Protein AF-0000000070739162 (afdb_homodimer)

Radius of gyration: 24.01 Å; Cα contacts (8 Å, |Δi|>4): 950; chains: 2; bounding box: 97×64×50 Å

Structure (mmCIF, N/CA/C/O backbone):
data_AF-0000000070739162-model_v1
#
loop_
_entity.id
_entity.type
_entity.pdbx_description
1 polymer 'GPN-loop GTPase'
#
loop_
_atom_site.group_PDB
_atom_site.id
_atom_site.type_symbol
_atom_site.label_atom_id
_atom_site.label_alt_id
_atom_site.label_comp_id
_atom_site.label_asym_id
_atom_site.label_entity_id
_atom_site.label_seq_id
_atom_site.pdbx_PDB_ins_code
_atom_site.Cartn_x
_atom_site.Cartn_y
_atom_site.Cartn_z
_atom_site.occupancy
_atom_site.B_iso_or_equiv
_atom_site.auth_seq_id
_atom_site.auth_comp_id
_atom_site.auth_asym_id
_atom_site.auth_atom_id
_atom_site.pdbx_PDB_model_num
ATOM 1 N N . LYS A 1 1 ? -3.52 29.281 12.664 1 90.25 1 LYS A N 1
ATOM 2 C CA . LYS A 1 1 ? -3.822 27.859 12.844 1 90.25 1 LYS A CA 1
ATOM 3 C C . LYS A 1 1 ? -2.619 27 12.484 1 90.25 1 LYS A C 1
ATOM 5 O O . LYS A 1 1 ? -1.903 27.281 11.523 1 90.25 1 LYS A O 1
ATOM 10 N N . PRO A 1 2 ? -2.387 26.016 13.312 1 95.62 2 PRO A N 1
ATOM 11 C CA . PRO A 1 2 ? -1.244 25.141 13 1 95.62 2 PRO A CA 1
ATOM 12 C C . PRO A 1 2 ? -1.43 24.359 11.703 1 95.62 2 PRO A C 1
ATOM 14 O O . PRO A 1 2 ? -2.561 24.047 11.328 1 95.62 2 PRO A O 1
ATOM 17 N N . VAL A 1 3 ? -0.323 24.125 11.07 1 97.25 3 VAL A N 1
ATOM 18 C CA . VAL A 1 3 ? -0.347 23.234 9.914 1 97.25 3 VAL A CA 1
ATOM 19 C C . VAL A 1 3 ? -0.288 21.781 10.383 1 97.25 3 VAL A C 1
ATOM 21 O O . VAL A 1 3 ? 0.592 21.406 11.156 1 97.25 3 VAL A O 1
ATOM 24 N N . THR A 1 4 ? -1.273 21.031 9.984 1 97.69 4 THR A N 1
ATOM 25 C CA . THR A 1 4 ? -1.248 19.609 10.305 1 97.69 4 THR A CA 1
ATOM 26 C C . THR A 1 4 ? -0.489 18.828 9.234 1 97.69 4 THR A C 1
ATOM 28 O O . THR A 1 4 ? -0.729 19.016 8.039 1 97.69 4 THR A O 1
ATOM 31 N N . VAL A 1 5 ? 0.429 18.031 9.688 1 98.12 5 VAL A N 1
ATOM 32 C CA . VAL A 1 5 ? 1.301 17.266 8.812 1 98.12 5 VAL A CA 1
ATOM 33 C C . VAL A 1 5 ? 1.076 15.773 9.055 1 98.12 5 VAL A C 1
ATOM 35 O O . VAL A 1 5 ? 1.493 15.227 10.078 1 98.12 5 VAL A O 1
ATOM 38 N N . LEU A 1 6 ? 0.417 15.117 8.109 1 97.56 6 LEU A N 1
ATOM 39 C CA . LEU A 1 6 ? 0.215 13.68 8.195 1 97.56 6 LEU A CA 1
ATOM 40 C C . LEU A 1 6 ? 1.357 12.93 7.52 1 97.56 6 LEU A C 1
ATOM 42 O O . LEU A 1 6 ? 1.502 12.977 6.297 1 97.56 6 LEU A O 1
ATOM 46 N N . VAL A 1 7 ? 2.129 12.219 8.352 1 97.44 7 VAL A N 1
ATOM 47 C CA . VAL A 1 7 ? 3.322 11.555 7.844 1 97.44 7 VAL A CA 1
ATOM 48 C C . VAL A 1 7 ? 3.002 10.094 7.52 1 97.44 7 VAL A C 1
ATOM 50 O O . VAL A 1 7 ? 2.656 9.312 8.414 1 97.44 7 VAL A O 1
ATOM 53 N N . ILE A 1 8 ? 3.125 9.789 6.207 1 95.5 8 ILE A N 1
ATOM 54 C CA . ILE A 1 8 ? 2.875 8.445 5.699 1 95.5 8 ILE A CA 1
ATOM 55 C C . ILE A 1 8 ? 4.156 7.871 5.102 1 95.5 8 ILE A C 1
ATOM 57 O O . ILE A 1 8 ? 4.93 8.594 4.465 1 95.5 8 ILE A O 1
ATOM 61 N N . GLY A 1 9 ? 4.395 6.633 5.332 1 89.69 9 GLY A N 1
ATOM 62 C CA . GLY A 1 9 ? 5.566 5.98 4.766 1 89.69 9 GLY A CA 1
ATOM 63 C C . GLY A 1 9 ? 5.547 4.473 4.93 1 89.69 9 GLY A C 1
ATOM 64 O O . GLY A 1 9 ? 5.043 3.957 5.93 1 89.69 9 GLY A O 1
ATOM 65 N N . MET A 1 10 ? 6.125 3.873 3.92 1 83.56 10 MET A N 1
ATOM 66 C CA . MET A 1 10 ? 6.199 2.414 3.941 1 83.56 10 MET A CA 1
ATOM 67 C C . MET A 1 10 ? 7.133 1.933 5.047 1 83.56 10 MET A C 1
ATOM 69 O O . MET A 1 10 ? 7.938 2.707 5.566 1 83.56 10 MET A O 1
ATOM 73 N N . ALA A 1 11 ? 6.977 0.57 5.379 1 76.81 11 ALA A N 1
ATOM 74 C CA . ALA A 1 11 ? 7.883 -0.024 6.359 1 76.81 11 ALA A CA 1
ATOM 75 C C . ALA A 1 11 ? 9.336 0.103 5.91 1 76.81 11 ALA A C 1
ATOM 77 O O . ALA A 1 11 ? 9.664 -0.178 4.754 1 76.81 11 ALA A O 1
ATOM 78 N N . GLY A 1 12 ? 10.156 0.663 6.758 1 80.25 12 GLY A N 1
ATOM 79 C CA . GLY A 1 12 ? 11.578 0.754 6.457 1 80.25 12 GLY A CA 1
ATOM 80 C C . GLY A 1 12 ? 11.977 2.086 5.852 1 80.25 12 GLY A C 1
ATOM 81 O O . GLY A 1 12 ? 13.164 2.369 5.684 1 80.25 12 GLY A O 1
ATOM 82 N N . SER A 1 13 ? 11.031 2.932 5.566 1 89.06 13 SER A N 1
ATOM 83 C CA . SER A 1 13 ? 11.32 4.203 4.918 1 89.06 13 SER A CA 1
ATOM 84 C C . SER A 1 13 ? 12 5.172 5.883 1 89.06 13 SER A C 1
ATOM 86 O O . SER A 1 13 ? 12.586 6.172 5.461 1 89.06 13 SER A O 1
ATOM 88 N N . GLY A 1 14 ? 11.875 4.938 7.176 1 89.44 14 GLY A N 1
ATOM 89 C CA . GLY A 1 14 ? 12.445 5.809 8.188 1 89.44 14 GLY A CA 1
ATOM 90 C C . GLY A 1 14 ? 11.438 6.785 8.773 1 89.44 14 GLY A C 1
ATOM 91 O O . GLY A 1 14 ? 11.812 7.84 9.289 1 89.44 14 GLY A O 1
ATOM 92 N N . LYS A 1 15 ? 10.188 6.457 8.625 1 91.62 15 LYS A N 1
ATOM 93 C CA . LYS A 1 15 ? 9.109 7.32 9.109 1 91.62 15 LYS A CA 1
ATOM 94 C C . LYS A 1 15 ? 9.258 7.598 10.602 1 91.62 15 LYS A C 1
ATOM 96 O O . LYS A 1 15 ? 9.156 8.75 11.039 1 91.62 15 LYS A O 1
ATOM 101 N N . THR A 1 16 ? 9.539 6.551 11.445 1 88.25 16 THR A N 1
ATOM 102 C CA . THR A 1 16 ? 9.656 6.703 12.891 1 88.25 16 THR A CA 1
ATOM 103 C C . THR A 1 16 ? 10.859 7.582 13.242 1 88.25 16 THR A C 1
ATOM 105 O O . THR A 1 16 ? 10.758 8.461 14.109 1 88.25 16 THR A O 1
ATOM 108 N N . THR A 1 17 ? 11.938 7.363 12.602 1 92.06 17 THR A N 1
ATOM 109 C CA . THR A 1 17 ? 13.141 8.164 12.82 1 92.06 17 THR A CA 1
ATOM 110 C C . THR A 1 17 ? 12.906 9.609 12.406 1 92.06 17 THR A C 1
ATOM 112 O O . THR A 1 17 ? 13.398 10.539 13.047 1 92.06 17 THR A O 1
ATOM 115 N N . LEU A 1 18 ? 12.195 9.773 11.312 1 95.94 18 LEU A N 1
ATOM 116 C CA . LEU A 1 18 ? 11.883 11.117 10.852 1 95.94 18 LEU A CA 1
ATOM 117 C C . LEU A 1 18 ? 11.008 11.852 11.859 1 95.94 18 LEU A C 1
ATOM 119 O O . LEU A 1 18 ? 11.219 13.039 12.125 1 95.94 18 LEU A O 1
ATOM 123 N N . MET A 1 19 ? 10.047 11.148 12.453 1 94.88 19 MET A N 1
ATOM 124 C CA . MET A 1 19 ? 9.188 11.742 13.477 1 94.88 19 MET A CA 1
ATOM 125 C C . MET A 1 19 ? 10.016 12.219 14.664 1 94.88 19 MET A C 1
ATOM 127 O O . MET A 1 19 ? 9.773 13.305 15.195 1 94.88 19 MET A O 1
ATOM 131 N N . GLN A 1 20 ? 10.969 11.422 15.055 1 94.12 20 GLN A N 1
ATOM 132 C CA . GLN A 1 20 ? 11.875 11.789 16.141 1 94.12 20 GLN A CA 1
ATOM 133 C C . GLN A 1 20 ? 12.672 13.039 15.789 1 94.12 20 GLN A C 1
ATOM 135 O O . GLN A 1 20 ? 12.805 13.945 16.609 1 94.12 20 GLN A O 1
ATOM 140 N N . ARG A 1 21 ? 13.164 13.031 14.586 1 95.94 21 ARG A N 1
ATOM 141 C CA . ARG A 1 21 ? 13.969 14.148 14.109 1 95.94 21 ARG A CA 1
ATOM 142 C C . ARG A 1 21 ? 13.148 15.438 14.062 1 95.94 21 ARG A C 1
ATOM 144 O O . ARG A 1 21 ? 13.633 16.5 14.422 1 95.94 21 ARG A O 1
ATOM 151 N N . LEU A 1 22 ? 11.914 15.336 13.617 1 96.25 22 LEU A N 1
ATOM 152 C CA . LEU A 1 22 ? 11.039 16.5 13.523 1 96.25 22 LEU A CA 1
ATOM 153 C C . LEU A 1 22 ? 10.711 17.062 14.906 1 96.25 22 LEU A C 1
ATOM 155 O O . LEU A 1 22 ? 10.656 18.266 15.094 1 96.25 22 LEU A O 1
ATOM 159 N N . ALA A 1 23 ? 10.492 16.156 15.852 1 92.94 23 ALA A N 1
ATOM 160 C CA . ALA A 1 23 ? 10.234 16.578 17.234 1 92.94 23 ALA A CA 1
ATOM 161 C C . ALA A 1 23 ? 11.445 17.281 17.828 1 92.94 23 ALA A C 1
ATOM 163 O O . ALA A 1 23 ? 11.32 18.359 18.422 1 92.94 23 ALA A O 1
ATOM 164 N N . ALA A 1 24 ? 12.586 16.703 17.609 1 92.94 24 ALA A N 1
ATOM 165 C CA . ALA A 1 24 ? 13.82 17.266 18.156 1 92.94 24 ALA A CA 1
ATOM 166 C C . ALA A 1 24 ? 14.156 18.594 17.484 1 92.94 24 ALA A C 1
ATOM 168 O O . ALA A 1 24 ? 14.555 19.547 18.172 1 92.94 24 ALA A O 1
ATOM 169 N N . TYR A 1 25 ? 14.062 18.609 16.203 1 94 25 TYR A N 1
ATOM 170 C CA . TYR A 1 25 ? 14.352 19.828 15.453 1 94 25 TYR A CA 1
ATOM 171 C C . TYR A 1 25 ? 13.43 20.953 15.883 1 94 25 TYR A C 1
ATOM 173 O O . TYR A 1 25 ? 13.844 22.125 15.93 1 94 25 TYR A O 1
ATOM 181 N N . GLY A 1 26 ? 12.188 20.656 16.109 1 92.31 26 GLY A N 1
ATOM 182 C CA . GLY A 1 26 ? 11.25 21.672 16.562 1 92.31 26 GLY A CA 1
ATOM 183 C C . GLY A 1 26 ? 11.695 22.359 17.844 1 92.31 26 GLY A C 1
ATOM 184 O O . GLY A 1 26 ? 11.633 23.594 17.938 1 92.31 26 GLY A O 1
ATOM 185 N N . VAL A 1 27 ? 12.188 21.609 18.75 1 89.81 27 VAL A N 1
ATOM 186 C CA . VAL A 1 27 ? 12.664 22.156 20.016 1 89.81 27 VAL A CA 1
ATOM 187 C C . VAL A 1 27 ? 13.852 23.078 19.766 1 89.81 27 VAL A C 1
ATOM 189 O O . VAL A 1 27 ? 13.898 24.203 20.281 1 89.81 27 VAL A O 1
ATOM 192 N N . ASP A 1 28 ? 14.734 22.672 18.969 1 92.75 28 ASP A N 1
ATOM 193 C CA . ASP A 1 28 ? 15.969 23.406 18.703 1 92.75 28 ASP A CA 1
ATOM 194 C C . ASP A 1 28 ? 15.68 24.688 17.922 1 92.75 28 ASP A C 1
ATOM 196 O O . ASP A 1 28 ? 16.328 25.719 18.141 1 92.75 28 ASP A O 1
ATOM 200 N N . ALA A 1 29 ? 14.773 24.594 17 1 93.69 29 ALA A N 1
ATOM 201 C CA . ALA A 1 29 ? 14.492 25.703 16.094 1 93.69 29 ALA A CA 1
ATOM 202 C C . ALA A 1 29 ? 13.422 26.625 16.656 1 93.69 29 ALA A C 1
ATOM 204 O O . ALA A 1 29 ? 13.094 27.641 16.047 1 93.69 29 ALA A O 1
ATOM 205 N N . GLY A 1 30 ? 12.781 26.25 17.828 1 92.88 30 GLY A N 1
ATOM 206 C CA . GLY A 1 30 ? 11.758 27.062 18.453 1 92.88 30 GLY A CA 1
ATOM 207 C C . GLY A 1 30 ? 10.391 26.891 17.828 1 92.88 30 GLY A C 1
ATOM 208 O O . GLY A 1 30 ? 9.547 27.797 17.891 1 92.88 30 GLY A O 1
ATOM 209 N N . LEU A 1 31 ? 10.258 25.844 17.141 1 93.75 31 LEU A N 1
ATOM 210 C CA . LEU A 1 31 ? 8.953 25.516 16.578 1 93.75 31 LEU A CA 1
ATOM 211 C C . LEU A 1 31 ? 8.062 24.844 17.625 1 93.75 31 LEU A C 1
ATOM 213 O O . LEU A 1 31 ? 8.547 24.031 18.422 1 93.75 31 LEU A O 1
ATOM 217 N N . ARG A 1 32 ? 6.906 25.266 17.734 1 93.38 32 ARG A N 1
ATOM 218 C CA . ARG A 1 32 ? 5.934 24.672 18.656 1 93.38 32 ARG A CA 1
ATOM 219 C C . ARG A 1 32 ? 5.172 23.531 17.969 1 93.38 32 ARG A C 1
ATOM 221 O O . ARG A 1 32 ? 4.043 23.734 17.516 1 93.38 32 ARG A O 1
ATOM 228 N N . ASN A 1 33 ? 5.805 22.344 18 1 95 33 ASN A N 1
ATOM 229 C CA . ASN A 1 33 ? 5.254 21.156 17.359 1 95 33 ASN A CA 1
ATOM 230 C C . ASN A 1 33 ? 4.367 20.359 18.312 1 95 33 ASN A C 1
ATOM 232 O O . ASN A 1 33 ? 4.695 20.203 19.5 1 95 33 ASN A O 1
ATOM 236 N N . TYR A 1 34 ? 3.238 20.078 17.875 1 95.56 34 TYR A N 1
ATOM 237 C CA . TYR A 1 34 ? 2.338 19.156 18.562 1 95.56 34 TYR A CA 1
ATOM 238 C C . TYR A 1 34 ? 2.359 17.781 17.891 1 95.56 34 TYR A C 1
ATOM 240 O O . TYR A 1 34 ? 1.943 17.641 16.734 1 95.56 34 TYR A O 1
ATOM 248 N N . VAL A 1 35 ? 2.82 16.75 18.594 1 95.69 35 VAL A N 1
ATOM 249 C CA . VAL A 1 35 ? 3.057 15.445 17.984 1 95.69 35 VAL A CA 1
ATOM 250 C C . VAL A 1 35 ? 1.935 14.484 18.375 1 95.69 35 VAL A C 1
ATOM 252 O O . VAL A 1 35 ? 1.618 14.328 19.547 1 95.69 35 VAL A O 1
ATOM 255 N N . ILE A 1 36 ? 1.34 13.852 17.359 1 95.81 36 ILE A N 1
ATOM 256 C CA . ILE A 1 36 ? 0.255 12.898 17.531 1 95.81 36 ILE A CA 1
ATOM 257 C C . ILE A 1 36 ? 0.672 11.531 16.984 1 95.81 36 ILE A C 1
ATOM 259 O O . ILE A 1 36 ? 1.091 11.422 15.836 1 95.81 36 ILE A O 1
ATOM 263 N N . ASN A 1 37 ? 0.577 10.492 17.766 1 95.75 37 ASN A N 1
ATOM 264 C CA . ASN A 1 37 ? 0.843 9.133 17.312 1 95.75 37 ASN A CA 1
ATOM 265 C C . ASN A 1 37 ? -0.449 8.375 17.031 1 95.75 37 ASN A C 1
ATOM 267 O O . ASN A 1 37 ? -1.241 8.125 17.938 1 95.75 37 ASN A O 1
ATOM 271 N N . LEU A 1 38 ? -0.622 7.992 15.781 1 94.69 38 LEU A N 1
ATOM 272 C CA . LEU A 1 38 ? -1.804 7.23 15.391 1 94.69 38 LEU A CA 1
ATOM 273 C C . LEU A 1 38 ? -1.448 5.77 15.125 1 94.69 38 LEU A C 1
ATOM 275 O O . LEU A 1 38 ? -2.283 5 14.641 1 94.69 38 LEU A O 1
ATOM 279 N N . ASP A 1 39 ? -0.273 5.387 15.359 1 90.75 39 ASP A N 1
ATOM 280 C CA . ASP A 1 39 ? 0.147 3.998 15.188 1 90.75 39 ASP A CA 1
ATOM 281 C C . ASP A 1 39 ? -0.006 3.219 16.5 1 90.75 39 ASP A C 1
ATOM 283 O O . ASP A 1 39 ? 0.822 3.344 17.406 1 90.75 39 ASP A O 1
ATOM 287 N N . PRO A 1 40 ? -0.955 2.371 16.562 1 89.25 40 PRO A N 1
ATOM 288 C CA . PRO A 1 40 ? -1.185 1.648 17.812 1 89.25 40 PRO A CA 1
ATOM 289 C C . PRO A 1 40 ? -0.182 0.518 18.031 1 89.25 40 PRO A C 1
ATOM 291 O O . PRO A 1 40 ? -0.069 -0.002 19.141 1 89.25 40 PRO A O 1
ATOM 294 N N . ALA A 1 41 ? 0.526 0.116 17 1 83.31 41 ALA A N 1
ATOM 295 C CA . ALA A 1 41 ? 1.357 -1.083 17.062 1 83.31 41 ALA A CA 1
ATOM 296 C C . ALA A 1 41 ? 2.812 -0.726 17.359 1 83.31 41 ALA A C 1
ATOM 298 O O . ALA A 1 41 ? 3.641 -1.61 17.594 1 83.31 41 ALA A O 1
ATOM 299 N N . VAL A 1 42 ? 3.098 0.559 17.375 1 79 42 VAL A N 1
ATOM 300 C CA . VAL A 1 42 ? 4.484 0.966 17.562 1 79 42 VAL A CA 1
ATOM 301 C C . VAL A 1 42 ? 4.895 0.728 19.016 1 79 42 VAL A C 1
ATOM 303 O O . VAL A 1 42 ? 4.137 1.044 19.938 1 79 42 VAL A O 1
ATOM 306 N N . ARG A 1 43 ? 5.992 0.055 19.188 1 72.38 43 ARG A N 1
ATOM 307 C CA . ARG A 1 43 ? 6.43 -0.26 20.531 1 72.38 43 ARG A CA 1
ATOM 308 C C . ARG A 1 43 ? 7.105 0.942 21.188 1 72.38 43 ARG A C 1
ATOM 310 O O . ARG A 1 43 ? 6.711 1.365 22.281 1 72.38 43 ARG A O 1
ATOM 317 N N . LYS A 1 44 ? 8.133 1.405 20.5 1 75.38 44 LYS A N 1
ATOM 318 C CA . LYS A 1 44 ? 8.836 2.588 20.984 1 75.38 44 LYS A CA 1
ATOM 319 C C . LYS A 1 44 ? 8.898 3.67 19.922 1 75.38 44 LYS A C 1
ATOM 321 O O . LYS A 1 44 ? 9.391 3.426 18.812 1 75.38 44 LYS A O 1
ATOM 326 N N . THR A 1 45 ? 8.336 4.758 20.125 1 71.5 45 THR A N 1
ATOM 327 C CA . THR A 1 45 ? 8.305 5.832 19.141 1 71.5 45 THR A CA 1
ATOM 328 C C . THR A 1 45 ? 9.617 6.613 19.156 1 71.5 45 THR A C 1
ATOM 330 O O . THR A 1 45 ? 10.039 7.137 18.125 1 71.5 45 THR A O 1
ATOM 333 N N . GLY A 1 46 ? 10.359 6.586 20.094 1 79.31 46 GLY A N 1
ATOM 334 C CA . GLY A 1 46 ? 11.562 7.387 20.234 1 79.31 46 GLY A CA 1
ATOM 335 C C . GLY A 1 46 ? 11.281 8.867 20.391 1 79.31 46 GLY A C 1
ATOM 336 O O . GLY A 1 46 ? 12.195 9.695 20.312 1 79.31 46 GLY A O 1
ATOM 337 N N . TYR A 1 47 ? 10.047 9.32 20.328 1 85.19 47 TYR A N 1
ATOM 338 C CA . TYR A 1 47 ? 9.594 10.68 20.594 1 85.19 47 TYR A CA 1
ATOM 339 C C . TYR A 1 47 ? 8.445 10.688 21.594 1 85.19 47 TYR A C 1
ATOM 341 O O . TYR A 1 47 ? 7.812 9.664 21.828 1 85.19 47 TYR A O 1
ATOM 349 N N . THR A 1 48 ? 8.312 11.852 22.234 1 87.62 48 THR A N 1
ATOM 350 C CA . THR A 1 48 ? 7.168 12.023 23.125 1 87.62 48 THR A CA 1
ATOM 351 C C . THR A 1 48 ? 5.969 12.586 22.375 1 87.62 48 THR A C 1
ATOM 353 O O . THR A 1 48 ? 6.062 13.648 21.75 1 87.62 48 THR A O 1
ATOM 356 N N . ALA A 1 49 ? 4.914 11.844 22.406 1 92.88 49 ALA A N 1
ATOM 357 C CA . ALA A 1 49 ? 3.705 12.289 21.734 1 92.88 49 ALA A CA 1
ATOM 358 C C . ALA A 1 49 ? 2.795 13.07 22.672 1 92.88 49 ALA A C 1
ATOM 360 O O . ALA A 1 49 ? 2.66 12.719 23.844 1 92.88 49 ALA A O 1
ATOM 361 N N . ASN A 1 50 ? 2.287 14.148 22.234 1 93.88 50 ASN A N 1
ATOM 362 C CA . ASN A 1 50 ? 1.276 14.883 22.984 1 93.88 50 ASN A CA 1
ATOM 363 C C . ASN A 1 50 ? -0.043 14.117 23.047 1 93.88 50 ASN A C 1
ATOM 365 O O . ASN A 1 50 ? -0.739 14.164 24.062 1 93.88 50 ASN A O 1
ATOM 369 N N . VAL A 1 51 ? -0.385 13.5 21.969 1 93.81 51 VAL A N 1
ATOM 370 C CA . VAL A 1 51 ? -1.506 12.57 21.875 1 93.81 51 VAL A CA 1
ATOM 371 C C . VAL A 1 51 ? -1.021 11.227 21.344 1 93.81 51 VAL A C 1
ATOM 373 O O . VAL A 1 51 ? -0.326 11.164 20.328 1 93.81 51 VAL A O 1
ATOM 376 N N . ASP A 1 52 ? -1.413 10.203 22.031 1 94.38 52 ASP A N 1
ATOM 377 C CA . ASP A 1 52 ? -0.99 8.852 21.688 1 94.38 52 ASP A CA 1
ATOM 378 C C . ASP A 1 52 ? -2.176 7.887 21.672 1 94.38 52 ASP A C 1
ATOM 380 O O . ASP A 1 52 ? -2.811 7.672 22.719 1 94.38 52 ASP A O 1
ATOM 384 N N . ILE A 1 53 ? -2.402 7.355 20.516 1 93.31 53 ILE A N 1
ATOM 385 C CA . ILE A 1 53 ? -3.51 6.414 20.375 1 93.31 53 ILE A CA 1
ATOM 386 C C . ILE A 1 53 ? -3.359 5.289 21.391 1 93.31 53 ILE A C 1
ATOM 388 O O . ILE A 1 53 ? -4.352 4.727 21.859 1 93.31 53 ILE A O 1
ATOM 392 N N . ARG A 1 54 ? -2.188 4.926 21.828 1 92.12 54 ARG A N 1
ATOM 393 C CA . ARG A 1 54 ? -1.904 3.82 22.734 1 92.12 54 ARG A CA 1
ATOM 394 C C . ARG A 1 54 ? -2.42 4.121 24.141 1 92.12 54 ARG A C 1
ATOM 396 O O . ARG A 1 54 ? -2.576 3.213 24.953 1 92.12 54 ARG A O 1
ATOM 403 N N . ASP A 1 55 ? -2.629 5.395 24.391 1 90.19 55 ASP A N 1
ATOM 404 C CA . ASP A 1 55 ? -3.178 5.801 25.672 1 90.19 55 ASP A CA 1
ATOM 405 C C . ASP A 1 55 ? -4.672 5.496 25.75 1 90.19 55 ASP A C 1
ATOM 407 O O . ASP A 1 55 ? -5.242 5.445 26.844 1 90.19 55 ASP A O 1
ATOM 411 N N . THR A 1 56 ? -5.305 5.41 24.625 1 87.19 56 THR A N 1
ATOM 412 C CA . THR A 1 56 ? -6.754 5.242 24.562 1 87.19 56 THR A CA 1
ATOM 413 C C . THR A 1 56 ? -7.117 3.807 24.203 1 87.19 56 THR A C 1
ATOM 415 O O . THR A 1 56 ? -8.125 3.275 24.672 1 87.19 56 THR A O 1
ATOM 418 N N . VAL A 1 57 ? -6.367 3.26 23.281 1 87.5 57 VAL A N 1
ATOM 419 C CA . VAL A 1 57 ? -6.672 1.929 22.781 1 87.5 57 VAL A CA 1
ATOM 420 C C . VAL A 1 57 ? -5.469 1.011 22.969 1 87.5 57 VAL A C 1
ATOM 422 O O . VAL A 1 57 ? -4.363 1.316 22.516 1 87.5 57 VAL A O 1
ATOM 425 N N . ASP A 1 58 ? -5.719 -0.05 23.625 1 87.44 58 ASP A N 1
ATOM 426 C CA . ASP A 1 58 ? -4.684 -1.065 23.781 1 87.44 58 ASP A CA 1
ATOM 427 C C . ASP A 1 58 ? -4.719 -2.064 22.625 1 87.44 58 ASP A C 1
ATOM 429 O O . ASP A 1 58 ? -5.559 -2.967 22.594 1 87.44 58 ASP A O 1
ATOM 433 N N . TYR A 1 59 ? -3.691 -1.946 21.828 1 84.38 59 TYR A N 1
ATOM 434 C CA . TYR A 1 59 ? -3.559 -2.732 20.609 1 84.38 59 TYR A CA 1
ATOM 435 C C . TYR A 1 59 ? -3.568 -4.223 20.922 1 84.38 59 TYR A C 1
ATOM 437 O O . TYR A 1 59 ? -4.254 -5 20.234 1 84.38 59 TYR A O 1
ATOM 445 N N . LYS A 1 60 ? -2.855 -4.66 21.891 1 83.06 60 LYS A N 1
ATOM 446 C CA . LYS A 1 60 ? -2.756 -6.07 22.266 1 83.06 60 LYS A CA 1
ATOM 447 C C . LYS A 1 60 ? -4.078 -6.582 22.828 1 83.06 60 LYS A C 1
ATOM 449 O O . LYS A 1 60 ? -4.477 -7.719 22.562 1 83.06 60 LYS A O 1
ATOM 454 N N . GLN A 1 61 ? -4.668 -5.75 23.594 1 87.25 61 GLN A N 1
ATOM 455 C CA . GLN A 1 61 ? -5.961 -6.117 24.156 1 87.25 61 GLN A CA 1
ATOM 456 C C . GLN A 1 61 ? -7.02 -6.254 23.078 1 87.25 61 GLN A C 1
ATOM 458 O O . GLN A 1 61 ? -7.867 -7.145 23.141 1 87.25 61 GLN A O 1
ATOM 463 N N . VAL A 1 62 ? -6.91 -5.355 22.094 1 86.69 62 VAL A N 1
ATOM 464 C CA . VAL A 1 62 ? -7.844 -5.406 20.984 1 86.69 62 VAL A CA 1
ATOM 465 C C . VAL A 1 62 ? -7.676 -6.727 20.219 1 86.69 62 VAL A C 1
ATOM 467 O O . VAL A 1 62 ? -8.664 -7.363 19.844 1 86.69 62 VAL A O 1
ATOM 470 N N . MET A 1 63 ? -6.441 -7.094 20.031 1 84.69 63 MET A N 1
ATOM 471 C CA . MET A 1 63 ? -6.164 -8.352 19.344 1 84.69 63 MET A CA 1
ATOM 472 C C . MET A 1 63 ? -6.77 -9.531 20.109 1 84.69 63 MET A C 1
ATOM 474 O O . MET A 1 63 ? -7.375 -10.414 19.5 1 84.69 63 MET A O 1
ATOM 478 N N . LYS A 1 64 ? -6.637 -9.531 21.391 1 83.81 64 LYS A N 1
ATOM 479 C CA . LYS A 1 64 ? -7.098 -10.633 22.25 1 83.81 64 LYS A CA 1
ATOM 480 C C . LYS A 1 64 ? -8.617 -10.648 22.344 1 83.81 64 LYS A C 1
ATOM 482 O O . LYS A 1 64 ? -9.242 -11.703 22.172 1 83.81 64 LYS A O 1
ATOM 487 N N . GLU A 1 65 ? -9.148 -9.555 22.594 1 85.81 65 GLU A N 1
ATOM 488 C CA . GLU A 1 65 ? -10.578 -9.43 22.844 1 85.81 65 GLU A CA 1
ATOM 489 C C . GLU A 1 65 ? -11.391 -9.766 21.609 1 85.81 65 GLU A C 1
ATOM 491 O O . GLU A 1 65 ? -12.453 -10.391 21.703 1 85.81 65 GLU A O 1
ATOM 496 N N . TYR A 1 66 ? -10.883 -9.383 20.484 1 80.44 66 TYR A N 1
ATOM 497 C CA . TYR A 1 66 ? -11.664 -9.562 19.266 1 80.44 66 TYR A CA 1
ATOM 498 C C . TYR A 1 66 ? -11.117 -10.711 18.422 1 80.44 66 TYR A C 1
ATOM 500 O O . TYR A 1 66 ? -11.633 -11 17.344 1 80.44 66 TYR A O 1
ATOM 508 N N . GLY A 1 67 ? -10.078 -11.305 18.875 1 78.81 67 GLY A N 1
ATOM 509 C CA . GLY A 1 67 ? -9.5 -12.43 18.156 1 78.81 67 GLY A CA 1
ATOM 510 C C . GLY A 1 67 ? -8.992 -12.047 16.781 1 78.81 67 GLY A C 1
ATOM 511 O O . GLY A 1 67 ? -9.211 -12.773 15.805 1 78.81 67 GLY A O 1
ATOM 512 N N . LEU A 1 68 ? -8.328 -10.883 16.688 1 77.75 68 LEU A N 1
ATOM 513 C CA . LEU A 1 68 ? -7.914 -10.328 15.406 1 77.75 68 LEU A CA 1
ATOM 514 C C . LEU A 1 68 ? -6.422 -10.539 15.18 1 77.75 68 LEU A C 1
ATOM 516 O O . LEU A 1 68 ? -5.652 -10.672 16.125 1 77.75 68 LEU A O 1
ATOM 520 N N . GLY A 1 69 ? -6.047 -10.609 13.898 1 76.69 69 GLY A N 1
ATOM 521 C CA . GLY A 1 69 ? -4.645 -10.477 13.531 1 76.69 69 GLY A CA 1
ATOM 522 C C . GLY A 1 69 ? -4.141 -9.047 13.617 1 76.69 69 GLY A C 1
ATOM 523 O O . GLY A 1 69 ? -4.898 -8.133 13.953 1 76.69 69 GLY A O 1
ATOM 524 N N . PRO A 1 70 ? -2.908 -8.844 13.359 1 78.5 70 PRO A N 1
ATOM 525 C CA . PRO A 1 70 ? -2.312 -7.508 13.461 1 78.5 70 PRO A CA 1
ATOM 526 C C . PRO A 1 70 ? -3.045 -6.469 12.609 1 78.5 70 PRO A C 1
ATOM 528 O O . PRO A 1 70 ? -3.338 -5.371 13.094 1 78.5 70 PRO A O 1
ATOM 531 N N . ASN A 1 71 ? -3.387 -6.805 11.367 1 77.62 71 ASN A N 1
ATOM 532 C CA . ASN A 1 71 ? -4.062 -5.852 10.492 1 77.62 71 ASN A CA 1
ATOM 533 C C . ASN A 1 71 ? -5.445 -5.484 11.023 1 77.62 71 ASN A C 1
ATOM 535 O O . ASN A 1 71 ? -5.805 -4.305 11.07 1 77.62 71 ASN A O 1
ATOM 539 N N . GLY A 1 72 ? -6.098 -6.523 11.383 1 78.81 72 GLY A N 1
ATOM 540 C CA . GLY A 1 72 ? -7.41 -6.273 11.961 1 78.81 72 GLY A CA 1
ATOM 541 C C . GLY A 1 72 ? -7.355 -5.438 13.227 1 78.81 72 GLY A C 1
ATOM 542 O O . GLY A 1 72 ? -8.211 -4.578 13.445 1 78.81 72 GLY A O 1
ATOM 543 N N . ALA A 1 73 ? -6.344 -5.684 13.977 1 84.19 73 ALA A N 1
ATOM 544 C CA . ALA A 1 73 ? -6.195 -4.965 15.242 1 84.19 73 ALA A CA 1
ATOM 545 C C . ALA A 1 73 ? -5.859 -3.496 15.008 1 84.19 73 ALA A C 1
ATOM 547 O O . ALA A 1 73 ? -6.352 -2.617 15.719 1 84.19 73 ALA A O 1
ATOM 548 N N . ILE A 1 74 ? -5.012 -3.209 14.039 1 85.81 74 ILE A N 1
ATOM 549 C CA . ILE A 1 74 ? -4.648 -1.833 13.727 1 85.81 74 ILE A CA 1
ATOM 550 C C . ILE A 1 74 ? -5.875 -1.075 13.227 1 85.81 74 ILE A C 1
ATOM 552 O O . ILE A 1 74 ? -6.156 0.034 13.68 1 85.81 74 ILE A O 1
ATOM 556 N N . MET A 1 75 ? -6.609 -1.693 12.367 1 85.19 75 MET A N 1
ATOM 557 C CA . MET A 1 75 ? -7.793 -1.057 11.797 1 85.19 75 MET A CA 1
ATOM 558 C C . MET A 1 75 ? -8.852 -0.808 12.867 1 85.19 75 MET A C 1
ATOM 560 O O . MET A 1 75 ? -9.461 0.259 12.906 1 85.19 75 MET A O 1
ATOM 564 N N . THR A 1 76 ? -9.008 -1.824 13.727 1 86.81 76 THR A N 1
ATOM 565 C CA . THR A 1 76 ? -9.984 -1.691 14.805 1 86.81 76 THR A CA 1
ATOM 566 C C . THR A 1 76 ? -9.562 -0.604 15.789 1 86.81 76 THR A C 1
ATOM 568 O O . THR A 1 76 ? -10.391 0.183 16.25 1 86.81 76 THR A O 1
ATOM 571 N N . SER A 1 77 ? -8.305 -0.593 16.094 1 90.94 77 SER A N 1
ATOM 572 C CA . SER A 1 77 ? -7.781 0.441 16.984 1 90.94 77 SER A CA 1
ATOM 573 C C . SER A 1 77 ? -8.016 1.833 16.406 1 90.94 77 SER A C 1
ATOM 575 O O . SER A 1 77 ? -8.43 2.746 17.125 1 90.94 77 SER A O 1
ATOM 577 N N . LEU A 1 78 ? -7.781 2 15.141 1 90.69 78 LEU A N 1
ATOM 578 C CA . LEU A 1 78 ? -7.988 3.279 14.469 1 90.69 78 LEU A CA 1
ATOM 579 C C . LEU A 1 78 ? -9.469 3.654 14.461 1 90.69 78 LEU A C 1
ATOM 581 O O . LEU A 1 78 ? -9.82 4.824 14.633 1 90.69 78 LEU A O 1
ATOM 585 N N . ASN A 1 79 ? -10.242 2.662 14.242 1 87.75 79 ASN A N 1
ATOM 586 C CA . ASN A 1 79 ? -11.68 2.893 14.242 1 87.75 79 ASN A CA 1
ATOM 587 C C . ASN A 1 79 ? -12.164 3.398 15.602 1 87.75 79 ASN A C 1
ATOM 589 O O . ASN A 1 79 ? -12.953 4.344 15.672 1 87.75 79 ASN A O 1
ATOM 593 N N . LEU A 1 80 ? -11.734 2.705 16.609 1 89.5 80 LEU A N 1
ATOM 594 C CA . LEU A 1 80 ? -12.094 3.111 17.953 1 89.5 80 LEU A CA 1
ATOM 595 C C . LEU A 1 80 ? -11.594 4.52 18.266 1 89.5 80 LEU A C 1
ATOM 597 O O . LEU A 1 80 ? -12.32 5.332 18.828 1 89.5 80 LEU A O 1
ATOM 601 N N . PHE A 1 81 ? -10.43 4.805 17.891 1 92.12 81 PHE A N 1
ATOM 602 C CA . PHE A 1 81 ? -9.828 6.113 18.125 1 92.12 81 PHE A CA 1
ATOM 603 C C . PHE A 1 81 ? -10.547 7.191 17.328 1 92.12 81 PHE A C 1
ATOM 605 O O . PHE A 1 81 ? -10.703 8.32 17.797 1 92.12 81 PHE A O 1
ATOM 612 N N . ALA A 1 82 ? -10.953 6.887 16.094 1 91.12 82 ALA A N 1
ATOM 613 C CA . ALA A 1 82 ? -11.625 7.824 15.195 1 91.12 82 ALA A CA 1
ATOM 614 C C . ALA A 1 82 ? -12.93 8.32 15.797 1 91.12 82 ALA A C 1
ATOM 616 O O . ALA A 1 82 ? -13.352 9.453 15.547 1 91.12 82 ALA A O 1
ATOM 617 N N . THR A 1 83 ? -13.555 7.52 16.641 1 89.38 83 THR A N 1
ATOM 618 C CA . THR A 1 83 ? -14.828 7.887 17.25 1 89.38 83 THR A CA 1
ATOM 619 C C . THR A 1 83 ? -14.641 9.062 18.219 1 89.38 83 THR A C 1
ATOM 621 O O . THR A 1 83 ? -15.594 9.789 18.5 1 89.38 83 THR A O 1
ATOM 624 N N . ARG A 1 84 ? -13.461 9.25 18.641 1 90.19 84 ARG A N 1
ATOM 625 C CA . ARG A 1 84 ? -13.203 10.32 19.594 1 90.19 84 ARG A CA 1
ATOM 626 C C . ARG A 1 84 ? -12.234 11.344 19.016 1 90.19 84 ARG A C 1
ATOM 628 O O . ARG A 1 84 ? -11.688 12.164 19.75 1 90.19 84 ARG A O 1
ATOM 635 N N . PHE A 1 85 ? -12.062 11.312 17.797 1 92.69 85 PHE A N 1
ATOM 636 C CA . PHE A 1 85 ? -11.008 12.141 17.219 1 92.69 85 PHE A CA 1
ATOM 637 C C . PHE A 1 85 ? -11.398 13.609 17.25 1 92.69 85 PHE A C 1
ATOM 639 O O . PHE A 1 85 ? -10.539 14.484 17.188 1 92.69 85 PHE A O 1
ATOM 646 N N . ASP A 1 86 ? -12.664 13.844 17.344 1 91.38 86 ASP A N 1
ATOM 647 C CA . ASP A 1 86 ? -13.133 15.219 17.469 1 91.38 86 ASP A CA 1
ATOM 648 C C . ASP A 1 86 ? -12.523 15.891 18.703 1 91.38 86 ASP A C 1
ATOM 650 O O . ASP A 1 86 ? -12.273 17.094 18.703 1 91.38 86 ASP A O 1
ATOM 654 N N . GLN A 1 87 ? -12.281 15.125 19.688 1 93.19 87 GLN A N 1
ATOM 655 C CA . GLN A 1 87 ? -11.656 15.648 20.906 1 93.19 87 GLN A CA 1
ATOM 656 C C . GLN A 1 87 ? -10.234 16.125 20.625 1 93.19 87 GLN A C 1
ATOM 658 O O . GLN A 1 87 ? -9.781 17.125 21.188 1 93.19 87 GLN A O 1
ATOM 663 N N . VAL A 1 88 ? -9.578 15.344 19.844 1 93.31 88 VAL A N 1
ATOM 664 C CA . VAL A 1 88 ? -8.219 15.711 19.469 1 93.31 88 VAL A CA 1
ATOM 665 C C . VAL A 1 88 ? -8.227 17 18.672 1 93.31 88 VAL A C 1
ATOM 667 O O . VAL A 1 88 ? -7.398 17.891 18.906 1 93.31 88 VAL A O 1
ATOM 670 N N . VAL A 1 89 ? -9.148 17.125 17.75 1 95 89 VAL A N 1
ATOM 671 C CA . VAL A 1 89 ? -9.281 18.312 16.922 1 95 89 VAL A CA 1
ATOM 672 C C . VAL A 1 89 ? -9.586 19.516 17.812 1 95 89 VAL A C 1
ATOM 674 O O . VAL A 1 89 ? -9.023 20.594 17.625 1 95 89 VAL A O 1
ATOM 677 N N . ASP A 1 90 ? -10.438 19.281 18.766 1 94.25 90 ASP A N 1
ATOM 678 C CA . ASP A 1 90 ? -10.789 20.344 19.703 1 94.25 90 ASP A CA 1
ATOM 679 C C . ASP A 1 90 ? -9.578 20.781 20.516 1 94.25 90 ASP A C 1
ATOM 681 O O . ASP A 1 90 ? -9.383 21.969 20.75 1 94.25 90 ASP A O 1
ATOM 685 N N . LEU A 1 91 ? -8.859 19.859 20.953 1 93.5 91 LEU A N 1
ATOM 686 C CA . LEU A 1 91 ? -7.652 20.141 21.719 1 93.5 91 LEU A CA 1
ATOM 687 C C . LEU A 1 91 ? -6.672 20.969 20.906 1 93.5 91 LEU A C 1
ATOM 689 O O . LEU A 1 91 ? -6.094 21.938 21.406 1 93.5 91 LEU A O 1
ATOM 693 N N . LEU A 1 92 ? -6.453 20.609 19.672 1 94.31 92 LEU A N 1
ATOM 694 C CA . LEU A 1 92 ? -5.578 21.344 18.766 1 94.31 92 LEU A CA 1
ATOM 695 C C . LEU A 1 92 ? -6.113 22.75 18.531 1 94.31 92 LEU A C 1
ATOM 697 O O . LEU A 1 92 ? -5.344 23.719 18.453 1 94.31 92 LEU A O 1
ATOM 701 N N . GLY A 1 93 ? -7.391 22.828 18.391 1 93.75 93 GLY A N 1
ATOM 702 C CA . GLY A 1 93 ? -8.031 24.109 18.188 1 93.75 93 GLY A CA 1
ATOM 703 C C . GLY A 1 93 ? -7.836 25.078 19.344 1 93.75 93 GLY A C 1
ATOM 704 O O . GLY A 1 93 ? -7.547 26.25 19.141 1 93.75 93 GLY A O 1
ATOM 705 N N . LYS A 1 94 ? -7.957 24.594 20.484 1 93.44 94 LYS A N 1
ATOM 706 C CA . LYS A 1 94 ? -7.801 25.406 21.688 1 93.44 94 LYS A CA 1
ATOM 707 C C . LYS A 1 94 ? -6.371 25.922 21.828 1 93.44 94 LYS A C 1
ATOM 709 O O . LYS A 1 94 ? -6.145 27.016 22.359 1 93.44 94 LYS A O 1
ATOM 714 N N . ARG A 1 95 ? -5.492 25.156 21.266 1 93.5 95 ARG A N 1
ATOM 715 C CA . ARG A 1 95 ? -4.082 25.516 21.406 1 93.5 95 ARG A CA 1
ATOM 716 C C . ARG A 1 95 ? -3.547 26.094 20.094 1 93.5 95 ARG A C 1
ATOM 718 O O . ARG A 1 95 ? -2.332 26.172 19.906 1 93.5 95 ARG A O 1
ATOM 725 N N . SER A 1 96 ? -4.379 26.406 19.25 1 91.75 96 SER A N 1
ATOM 726 C CA . SER A 1 96 ? -4.012 26.781 17.875 1 91.75 96 SER A CA 1
ATOM 727 C C . SER A 1 96 ? -3.055 27.969 17.875 1 91.75 96 SER A C 1
ATOM 729 O O . SER A 1 96 ? -2.152 28.031 17.031 1 91.75 96 SER A O 1
ATOM 731 N N . ASN A 1 97 ? -3.256 28.906 18.781 1 91.88 97 ASN A N 1
ATOM 732 C CA . ASN A 1 97 ? -2.426 30.109 18.828 1 91.88 97 ASN A CA 1
ATOM 733 C C . ASN A 1 97 ? -1.024 29.797 19.344 1 91.88 97 ASN A C 1
ATOM 735 O O . ASN A 1 97 ? -0.096 30.578 19.141 1 91.88 97 ASN A O 1
ATOM 739 N N . ASP A 1 98 ? -0.863 28.641 19.938 1 93.5 98 ASP A N 1
ATOM 740 C CA . ASP A 1 98 ? 0.41 28.281 20.547 1 93.5 98 ASP A CA 1
ATOM 741 C C . ASP A 1 98 ? 1.113 27.172 19.766 1 93.5 98 ASP A C 1
ATOM 743 O O . ASP A 1 98 ? 2.098 26.609 20.234 1 93.5 98 ASP A O 1
ATOM 747 N N . LEU A 1 99 ? 0.572 26.891 18.625 1 95.69 99 LEU A N 1
ATOM 748 C CA . LEU A 1 99 ? 1.136 25.781 17.844 1 95.69 99 LEU A CA 1
ATOM 749 C C . LEU A 1 99 ? 1.478 26.234 16.438 1 95.69 99 LEU A C 1
ATOM 751 O O . LEU A 1 99 ? 0.747 27.031 15.836 1 95.69 99 LEU A O 1
ATOM 755 N N . ASP A 1 100 ? 2.594 25.781 16.016 1 96.81 100 ASP A N 1
ATOM 756 C CA . ASP A 1 100 ? 2.957 26.031 14.617 1 96.81 100 ASP A CA 1
ATOM 757 C C . ASP A 1 100 ? 2.586 24.828 13.742 1 96.81 100 ASP A C 1
ATOM 759 O O . ASP A 1 100 ? 2.021 25 12.656 1 96.81 100 ASP A O 1
ATOM 763 N N . TYR A 1 101 ? 2.9 23.641 14.227 1 97.62 101 TYR A N 1
ATOM 764 C CA . TYR A 1 101 ? 2.656 22.438 13.461 1 97.62 101 TYR A CA 1
ATOM 765 C C . TYR A 1 101 ? 2.059 21.344 14.344 1 97.62 101 TYR A C 1
ATOM 767 O O . TYR A 1 101 ? 2.398 21.234 15.523 1 97.62 101 TYR A O 1
ATOM 775 N N . ALA A 1 102 ? 1.167 20.609 13.812 1 97.31 102 ALA A N 1
ATOM 776 C CA . ALA A 1 102 ? 0.727 19.328 14.375 1 97.31 102 ALA A CA 1
ATOM 777 C C . ALA A 1 102 ? 1.2 18.156 13.508 1 97.31 102 ALA A C 1
ATOM 779 O O . ALA A 1 102 ? 0.707 17.969 12.398 1 97.31 102 ALA A O 1
ATOM 780 N N . ILE A 1 103 ? 2.104 17.406 14.008 1 97.56 103 ILE A N 1
ATOM 781 C CA . ILE A 1 103 ? 2.725 16.328 13.25 1 97.56 103 ILE A CA 1
ATOM 782 C C . ILE A 1 103 ? 2.102 14.984 13.648 1 97.56 103 ILE A C 1
ATOM 784 O O . ILE A 1 103 ? 2.197 14.57 14.805 1 97.56 103 ILE A O 1
ATOM 788 N N . VAL A 1 104 ? 1.544 14.328 12.648 1 96.94 104 VAL A N 1
ATOM 789 C CA . VAL A 1 104 ? 0.763 13.125 12.898 1 96.94 104 VAL A CA 1
ATOM 790 C C . VAL A 1 104 ? 1.497 11.906 12.336 1 96.94 104 VAL A C 1
ATOM 792 O O . VAL A 1 104 ? 1.751 11.828 11.133 1 96.94 104 VAL A O 1
ATOM 795 N N . ASP A 1 105 ? 1.807 10.984 13.18 1 95.69 105 ASP A N 1
ATOM 796 C CA . ASP A 1 105 ? 2.404 9.703 12.805 1 95.69 105 ASP A CA 1
ATOM 797 C C . ASP A 1 105 ? 1.33 8.68 12.453 1 95.69 105 ASP A C 1
ATOM 799 O O . ASP A 1 105 ? 0.542 8.273 13.312 1 95.69 105 ASP A O 1
ATOM 803 N N . THR A 1 106 ? 1.307 8.273 11.266 1 94.12 106 THR A N 1
ATOM 804 C CA . THR A 1 106 ? 0.309 7.301 10.828 1 94.12 106 THR A CA 1
ATOM 805 C C . THR A 1 106 ? 0.858 5.879 10.938 1 94.12 106 THR A C 1
ATOM 807 O O . THR A 1 106 ? 2.07 5.684 11.047 1 94.12 106 THR A O 1
ATOM 810 N N . PRO A 1 107 ? 0.002 4.902 10.922 1 89.06 107 PRO A N 1
ATOM 811 C CA . PRO A 1 107 ? 0.457 3.514 11.031 1 89.06 107 PRO A CA 1
ATOM 812 C C . PRO A 1 107 ? 1.432 3.129 9.922 1 89.06 107 PRO A C 1
ATOM 814 O O . PRO A 1 107 ? 1.323 3.627 8.797 1 89.06 107 PRO A O 1
ATOM 817 N N . GLY A 1 108 ? 2.299 2.188 10.297 1 82.25 108 GLY A N 1
ATOM 818 C CA . GLY A 1 108 ? 3.238 1.67 9.312 1 82.25 108 GLY A CA 1
ATOM 819 C C . GLY A 1 108 ? 2.561 0.951 8.164 1 82.25 108 GLY A C 1
ATOM 820 O O . GLY A 1 108 ? 3.104 0.885 7.059 1 82.25 108 GLY A O 1
ATOM 821 N N . GLN A 1 109 ? 1.501 0.37 8.469 1 81.62 109 GLN A N 1
ATOM 822 C CA . GLN A 1 109 ? 0.674 -0.19 7.406 1 81.62 109 GLN A CA 1
ATOM 823 C C . GLN A 1 109 ? -0.138 0.899 6.711 1 81.62 109 GLN A C 1
ATOM 825 O O . GLN A 1 109 ? -1.254 1.213 7.133 1 81.62 109 GLN A O 1
ATOM 830 N N . ILE A 1 110 ? 0.357 1.379 5.637 1 84.44 110 ILE A N 1
ATOM 831 C CA . ILE A 1 110 ? -0.181 2.547 4.949 1 84.44 110 ILE A CA 1
ATOM 832 C C . ILE A 1 110 ? -1.644 2.303 4.586 1 84.44 110 ILE A C 1
ATOM 834 O O . ILE A 1 110 ? -2.49 3.184 4.762 1 84.44 110 ILE A O 1
ATOM 838 N N . GLU A 1 111 ? -1.926 1.099 4.18 1 82.69 111 GLU A N 1
ATOM 839 C CA . GLU A 1 111 ? -3.264 0.772 3.695 1 82.69 111 GLU A CA 1
ATOM 840 C C . GLU A 1 111 ? -4.293 0.85 4.82 1 82.69 111 GLU A C 1
ATOM 842 O O . GLU A 1 111 ? -5.449 1.206 4.59 1 82.69 111 GLU A O 1
ATOM 847 N N . ALA A 1 112 ? -3.84 0.503 6.027 1 80.62 112 ALA A N 1
ATOM 848 C CA . ALA A 1 112 ? -4.738 0.533 7.176 1 80.62 112 ALA A CA 1
ATOM 849 C C . ALA A 1 112 ? -5.238 1.949 7.445 1 80.62 112 ALA A C 1
ATOM 851 O O . ALA A 1 112 ? -6.316 2.135 8.016 1 80.62 112 ALA A O 1
ATOM 852 N N . PHE A 1 113 ? -4.488 2.91 7.008 1 86.62 113 PHE A N 1
ATOM 853 C CA . PHE A 1 113 ? -4.859 4.305 7.199 1 86.62 113 PHE A CA 1
ATOM 854 C C . PHE A 1 113 ? -5.465 4.887 5.926 1 86.62 113 PHE A C 1
ATOM 856 O O . PHE A 1 113 ? -6.559 5.453 5.953 1 86.62 113 PHE A O 1
ATOM 863 N N . THR A 1 114 ? -4.848 4.672 4.824 1 86.44 114 THR A N 1
ATOM 864 C CA . THR A 1 114 ? -5.207 5.352 3.584 1 86.44 114 THR A CA 1
ATOM 865 C C . THR A 1 114 ? -6.516 4.797 3.025 1 86.44 114 THR A C 1
ATOM 867 O O . THR A 1 114 ? -7.324 5.543 2.469 1 86.44 114 THR A O 1
ATOM 870 N N . TRP A 1 115 ? -6.766 3.576 3.176 1 80.94 115 TRP A N 1
ATOM 871 C CA . TRP A 1 115 ? -7.922 2.971 2.525 1 80.94 115 TRP A CA 1
ATOM 872 C C . TRP A 1 115 ? -8.984 2.586 3.549 1 80.94 115 TRP A C 1
ATOM 874 O O . TRP A 1 115 ? -9.906 1.832 3.24 1 80.94 115 TRP A O 1
ATOM 884 N N . SER A 1 116 ? -8.867 3.111 4.672 1 81.75 116 SER A N 1
ATOM 885 C CA . SER A 1 116 ? -9.852 2.812 5.699 1 81.75 116 SER A CA 1
ATOM 886 C C . SER A 1 116 ? -10.789 3.996 5.926 1 81.75 116 SER A C 1
ATOM 888 O O . SER A 1 116 ? -10.43 5.141 5.641 1 81.75 116 SER A O 1
ATOM 890 N N . ALA A 1 117 ? -11.953 3.678 6.441 1 80.31 117 ALA A N 1
ATOM 891 C CA . ALA A 1 117 ? -12.906 4.719 6.82 1 80.31 117 ALA A CA 1
ATOM 892 C C . ALA A 1 117 ? -12.344 5.594 7.938 1 80.31 117 ALA A C 1
ATOM 894 O O . ALA A 1 117 ? -12.555 6.809 7.953 1 80.31 117 ALA A O 1
ATOM 895 N N . SER A 1 118 ? -11.672 4.953 8.844 1 87.44 118 SER A N 1
ATOM 896 C CA . SER A 1 118 ? -11.109 5.691 9.969 1 87.44 118 SER A CA 1
ATOM 897 C C . SER A 1 118 ? -10.062 6.695 9.508 1 87.44 118 SER A C 1
ATOM 899 O O . SER A 1 118 ? -10.039 7.836 9.969 1 87.44 118 SER A O 1
ATOM 901 N N . GLY A 1 119 ? -9.242 6.23 8.602 1 89.69 119 GLY A N 1
ATOM 902 C CA . GLY A 1 119 ? -8.258 7.137 8.039 1 89.69 119 GLY A CA 1
ATOM 903 C C . GLY A 1 119 ? -8.875 8.336 7.348 1 89.69 119 GLY A C 1
ATOM 904 O O . GLY A 1 119 ? -8.383 9.461 7.469 1 89.69 119 GLY A O 1
ATOM 905 N N . GLN A 1 120 ? -9.906 8.086 6.695 1 86.88 120 GLN A N 1
ATOM 906 C CA . GLN A 1 120 ? -10.609 9.156 6 1 86.88 120 GLN A CA 1
ATOM 907 C C . GLN A 1 120 ? -11.211 10.156 6.988 1 86.88 120 GLN A C 1
ATOM 909 O O . GLN A 1 120 ? -11.086 11.367 6.805 1 86.88 120 GLN A O 1
ATOM 914 N N . ILE A 1 121 ? -11.844 9.672 8.008 1 88 121 ILE A N 1
ATOM 915 C CA . ILE A 1 121 ? -12.484 10.508 9.016 1 88 121 ILE A CA 1
ATOM 916 C C . ILE A 1 121 ? -11.438 11.391 9.695 1 88 121 ILE A C 1
ATOM 918 O O . ILE A 1 121 ? -11.633 12.594 9.844 1 88 121 ILE A O 1
ATOM 922 N N . ILE A 1 122 ? -10.375 10.789 10.055 1 93.31 122 ILE A N 1
ATOM 923 C CA . ILE A 1 122 ? -9.312 11.5 10.742 1 93.31 122 ILE A CA 1
ATOM 924 C C . ILE A 1 122 ? -8.742 12.586 9.836 1 93.31 122 ILE A C 1
ATOM 926 O O . ILE A 1 122 ? -8.602 13.742 10.25 1 93.31 122 ILE A O 1
ATOM 930 N N . THR A 1 123 ? -8.484 12.242 8.617 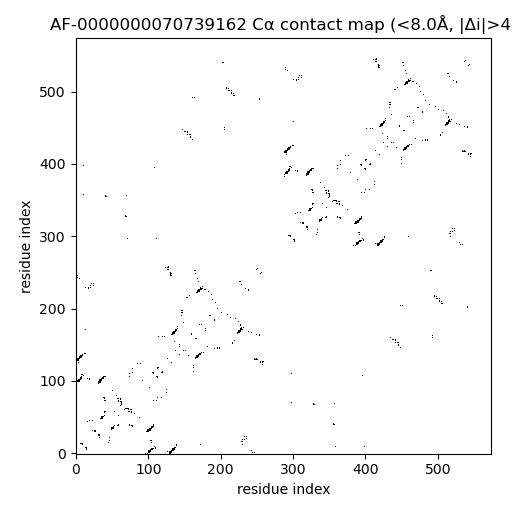1 93.69 123 THR A N 1
ATOM 931 C CA . THR A 1 123 ? -7.895 13.172 7.652 1 93.69 123 THR A CA 1
ATOM 932 C C . THR A 1 123 ? -8.852 14.328 7.363 1 93.69 123 THR A C 1
ATOM 934 O O . THR A 1 123 ? -8.438 15.492 7.367 1 93.69 123 THR A O 1
ATOM 937 N N . GLU A 1 124 ? -10.055 14.039 7.156 1 89.31 124 GLU A N 1
ATOM 938 C CA . GLU A 1 124 ? -11.039 15.062 6.832 1 89.31 124 GLU A CA 1
ATOM 939 C C . GLU A 1 124 ? -11.297 15.977 8.023 1 89.31 124 GLU A C 1
ATOM 941 O O . GLU A 1 124 ? -11.516 17.188 7.859 1 89.31 124 GLU A O 1
ATOM 946 N N . SER A 1 125 ? -11.312 15.359 9.195 1 91.88 125 SER A N 1
ATOM 947 C CA . SER A 1 125 ? -11.508 16.156 10.398 1 91.88 125 SER A CA 1
ATOM 948 C C . SER A 1 125 ? -10.383 17.172 10.578 1 91.88 125 SER A C 1
ATOM 950 O O . SER A 1 125 ? -10.641 18.344 10.898 1 91.88 125 SER A O 1
ATOM 952 N N . LEU A 1 126 ? -9.219 16.766 10.352 1 94.56 126 LEU A N 1
ATOM 953 C CA . LEU A 1 126 ? -8.078 17.672 10.453 1 94.56 126 LEU A CA 1
ATOM 954 C C . LEU A 1 126 ? -8.102 18.703 9.328 1 94.56 126 LEU A C 1
ATOM 956 O O . LEU A 1 126 ? -7.969 19.906 9.578 1 94.56 126 LEU A O 1
ATOM 960 N N . ALA A 1 127 ? -8.367 18.219 8.133 1 92.62 127 ALA A N 1
ATOM 961 C CA . ALA A 1 127 ? -8.258 19.062 6.941 1 92.62 127 ALA A CA 1
ATOM 962 C C . ALA A 1 127 ? -9.375 20.078 6.883 1 92.62 127 ALA A C 1
ATOM 964 O O . ALA A 1 127 ? -9.227 21.156 6.277 1 92.62 127 ALA A O 1
ATOM 965 N N . SER A 1 128 ? -10.438 19.781 7.477 1 90.44 128 SER A N 1
ATOM 966 C CA . SER A 1 128 ? -11.539 20.734 7.465 1 90.44 128 SER A CA 1
ATOM 967 C C . SER A 1 128 ? -11.336 21.828 8.508 1 90.44 128 SER A C 1
ATOM 969 O O . SER A 1 128 ? -11.977 22.875 8.453 1 90.44 128 SER A O 1
ATOM 971 N N . THR A 1 129 ? -10.484 21.625 9.438 1 91.94 129 THR A N 1
ATOM 972 C CA . THR A 1 129 ? -10.289 22.562 10.539 1 91.94 129 THR A CA 1
ATOM 973 C C . THR A 1 129 ? -8.961 23.312 10.398 1 91.94 129 THR A C 1
ATOM 975 O O . THR A 1 129 ? -8.867 24.484 10.75 1 91.94 129 THR A O 1
ATOM 978 N N . PHE A 1 130 ? -7.949 22.609 9.945 1 95.06 130 PHE A N 1
ATOM 979 C CA . PHE A 1 130 ? -6.605 23.172 9.859 1 95.06 130 PHE A CA 1
ATOM 980 C C . PHE A 1 130 ? -6.023 22.953 8.461 1 95.06 130 PHE A C 1
ATOM 982 O O . PHE A 1 130 ? -6.367 21.984 7.785 1 95.06 130 PHE A O 1
ATOM 989 N N . PRO A 1 131 ? -5.129 23.922 8.055 1 95.31 131 PRO A N 1
ATOM 990 C CA . PRO A 1 131 ? -4.348 23.547 6.871 1 95.31 131 PRO A CA 1
ATOM 991 C C . PRO A 1 131 ? -3.627 22.219 7.039 1 95.31 131 PRO A C 1
ATOM 993 O O . PRO A 1 131 ? -2.941 22 8.039 1 95.31 131 PRO A O 1
ATOM 996 N N . SER A 1 132 ? -3.863 21.312 6.102 1 96 132 SER A N 1
ATOM 997 C CA . SER A 1 132 ? -3.346 19.953 6.254 1 96 132 SER A CA 1
ATOM 998 C C . SER A 1 132 ? -2.533 19.531 5.031 1 96 132 SER A C 1
ATOM 1000 O O . SER A 1 132 ? -2.914 19.828 3.896 1 96 132 SER A O 1
ATOM 1002 N N . VAL A 1 133 ? -1.384 18.922 5.32 1 96.62 133 VAL A N 1
ATOM 1003 C CA . VAL A 1 133 ? -0.458 18.469 4.285 1 96.62 133 VAL A CA 1
ATOM 1004 C C . VAL A 1 133 ? -0.101 17 4.516 1 96.62 133 VAL A C 1
ATOM 1006 O O . VAL A 1 133 ? 0.088 16.578 5.656 1 96.62 133 VAL A O 1
ATOM 1009 N N . ILE A 1 134 ? -0.053 16.25 3.385 1 96.25 134 ILE A N 1
ATOM 1010 C CA . ILE A 1 134 ? 0.408 14.867 3.441 1 96.25 134 ILE A CA 1
ATOM 1011 C C . ILE A 1 134 ? 1.904 14.812 3.141 1 96.25 134 ILE A C 1
ATOM 1013 O O . ILE A 1 134 ? 2.367 15.383 2.15 1 96.25 134 ILE A O 1
ATOM 1017 N N . VAL A 1 135 ? 2.613 14.188 4.031 1 97.94 135 VAL A N 1
ATOM 1018 C CA . VAL A 1 135 ? 4.027 13.914 3.799 1 97.94 135 VAL A CA 1
ATOM 1019 C C . VAL A 1 135 ? 4.223 12.43 3.514 1 97.94 135 VAL A C 1
ATOM 1021 O O . VAL A 1 135 ? 3.869 11.578 4.336 1 97.94 135 VAL A O 1
ATOM 1024 N N . TYR A 1 136 ? 4.688 12.172 2.338 1 96.75 136 TYR A N 1
ATOM 1025 C CA . TYR A 1 136 ? 4.984 10.797 1.949 1 96.75 136 TYR A CA 1
ATOM 1026 C C . TYR A 1 136 ? 6.484 10.523 2 1 96.75 136 TYR A C 1
ATOM 1028 O O . TYR A 1 136 ? 7.25 11.086 1.212 1 96.75 136 TYR A O 1
ATOM 1036 N N . VAL A 1 137 ? 6.902 9.617 2.92 1 97.12 137 VAL A N 1
ATOM 1037 C CA . VAL A 1 137 ? 8.32 9.352 3.158 1 97.12 137 VAL A CA 1
ATOM 1038 C C . VAL A 1 137 ? 8.789 8.211 2.258 1 97.12 137 VAL A C 1
ATOM 1040 O O . VAL A 1 137 ? 8.219 7.121 2.281 1 97.12 137 VAL A O 1
ATOM 1043 N N . VAL A 1 138 ? 9.836 8.477 1.5 1 95.81 138 VAL A N 1
ATOM 1044 C CA . VAL A 1 138 ? 10.391 7.5 0.57 1 95.81 138 VAL A CA 1
ATOM 1045 C C . VAL A 1 138 ? 11.789 7.09 1.025 1 95.81 138 VAL A C 1
ATOM 1047 O O . VAL A 1 138 ? 12.578 7.93 1.463 1 95.81 138 VAL A O 1
ATOM 1050 N N . ASP A 1 139 ? 12.039 5.812 0.982 1 93.69 139 ASP A N 1
ATOM 1051 C CA . ASP A 1 139 ? 13.391 5.301 1.194 1 93.69 139 ASP A CA 1
ATOM 1052 C C . ASP A 1 139 ? 14.258 5.527 -0.04 1 93.69 139 ASP A C 1
ATOM 1054 O O . ASP A 1 139 ? 14.219 4.734 -0.985 1 93.69 139 ASP A O 1
ATOM 1058 N N . THR A 1 140 ? 15.141 6.484 -0.007 1 96.12 140 THR A N 1
ATOM 1059 C CA . THR A 1 140 ? 15.867 6.934 -1.191 1 96.12 140 THR A CA 1
ATOM 1060 C C . THR A 1 140 ? 16.734 5.809 -1.752 1 96.12 140 THR A C 1
ATOM 1062 O O . THR A 1 140 ? 16.672 5.504 -2.945 1 96.12 140 THR A O 1
ATOM 1065 N N . PRO A 1 141 ? 17.547 5.121 -0.979 1 93.31 141 PRO A N 1
ATOM 1066 C CA . PRO A 1 141 ? 18.375 4.051 -1.534 1 93.31 141 PRO A CA 1
ATOM 1067 C C . PRO A 1 141 ? 17.562 2.943 -2.188 1 93.31 141 PRO A C 1
ATOM 1069 O O . PRO A 1 141 ? 17.969 2.383 -3.207 1 93.31 141 PRO A O 1
ATOM 1072 N N . ARG A 1 142 ? 16.453 2.67 -1.707 1 86.88 142 ARG A N 1
ATOM 1073 C CA . ARG A 1 142 ? 15.625 1.569 -2.197 1 86.88 142 ARG A CA 1
ATOM 1074 C C . ARG A 1 142 ? 14.891 1.96 -3.479 1 86.88 142 ARG A C 1
ATOM 1076 O O . ARG A 1 142 ? 14.367 1.099 -4.191 1 86.88 142 ARG A O 1
ATOM 1083 N N . THR A 1 143 ? 14.852 3.217 -3.75 1 90.06 143 THR A N 1
ATOM 1084 C CA . THR A 1 143 ? 14.102 3.689 -4.91 1 90.06 143 THR A CA 1
ATOM 1085 C C . THR A 1 143 ? 15.047 4.164 -6.008 1 90.06 143 THR A C 1
ATOM 1087 O O . THR A 1 143 ? 14.641 4.891 -6.918 1 90.06 143 THR A O 1
ATOM 1090 N N . ALA A 1 144 ? 16.25 3.768 -5.914 1 89.94 144 ALA A N 1
ATOM 1091 C CA . ALA A 1 144 ? 17.25 4.262 -6.855 1 89.94 144 ALA A CA 1
ATOM 1092 C C . ALA A 1 144 ? 17.156 3.539 -8.195 1 89.94 144 ALA A C 1
ATOM 1094 O O . ALA A 1 144 ? 17.703 4.004 -9.203 1 89.94 144 ALA A O 1
ATOM 1095 N N . SER A 1 145 ? 16.438 2.453 -8.273 1 86.75 145 SER A N 1
ATOM 1096 C CA . SER A 1 145 ? 16.141 1.797 -9.539 1 86.75 145 SER A CA 1
ATOM 1097 C C . SER A 1 145 ? 14.953 2.455 -10.227 1 86.75 145 SER A C 1
ATOM 1099 O O . SER A 1 145 ? 13.922 2.701 -9.602 1 86.75 145 SER A O 1
ATOM 1101 N N . PRO A 1 146 ? 15.07 2.746 -11.5 1 85.62 146 PRO A N 1
ATOM 1102 C CA . PRO A 1 146 ? 13.984 3.434 -12.203 1 85.62 146 PRO A CA 1
ATOM 1103 C C . PRO A 1 146 ? 12.648 2.709 -12.078 1 85.62 146 PRO A C 1
ATOM 1105 O O . PRO A 1 146 ? 11.609 3.35 -11.891 1 85.62 146 PRO A O 1
ATOM 1108 N N . ASN A 1 147 ? 12.695 1.377 -12.141 1 81.44 147 ASN A N 1
ATOM 1109 C CA . ASN A 1 147 ? 11.469 0.602 -12.023 1 81.44 147 ASN A CA 1
ATOM 1110 C C . ASN A 1 147 ? 10.859 0.733 -10.633 1 81.44 147 ASN A C 1
ATOM 1112 O O . ASN A 1 147 ? 9.641 0.871 -10.492 1 81.44 147 ASN A O 1
ATOM 1116 N N . THR A 1 148 ? 11.734 0.667 -9.672 1 83.75 148 THR A N 1
ATOM 1117 C CA . THR A 1 148 ? 11.258 0.82 -8.305 1 83.75 148 THR A CA 1
ATOM 1118 C C . THR A 1 148 ? 10.75 2.238 -8.062 1 83.75 148 THR A C 1
ATOM 1120 O O . THR A 1 148 ? 9.734 2.436 -7.387 1 83.75 148 THR A O 1
ATOM 1123 N N . PHE A 1 149 ? 11.484 3.186 -8.656 1 90.31 149 PHE A N 1
ATOM 1124 C CA . PHE A 1 149 ? 11.07 4.578 -8.555 1 90.31 149 PHE A CA 1
ATOM 1125 C C . PHE A 1 149 ? 9.68 4.773 -9.148 1 90.31 149 PHE A C 1
ATOM 1127 O O . PHE A 1 149 ? 8.812 5.387 -8.523 1 90.31 149 PHE A O 1
ATOM 1134 N N . MET A 1 150 ? 9.484 4.289 -10.297 1 86.19 150 MET A N 1
ATOM 1135 C CA . MET A 1 150 ? 8.203 4.418 -10.984 1 86.19 150 MET A CA 1
ATOM 1136 C C . MET A 1 150 ? 7.082 3.791 -10.164 1 86.19 150 MET A C 1
ATOM 1138 O O . MET A 1 150 ? 6.02 4.391 -10 1 86.19 150 MET A O 1
ATOM 1142 N N . SER A 1 151 ? 7.301 2.613 -9.703 1 85.25 151 SER A N 1
ATOM 1143 C CA . SER A 1 151 ? 6.297 1.924 -8.898 1 85.25 151 SER A CA 1
ATOM 1144 C C . SER A 1 151 ? 5.965 2.711 -7.633 1 85.25 151 SER A C 1
ATOM 1146 O O . SER A 1 151 ? 4.797 2.832 -7.262 1 85.25 151 SER A O 1
ATOM 1148 N N . ASN A 1 152 ? 6.918 3.248 -7.031 1 88.44 152 ASN A N 1
ATOM 1149 C CA . ASN A 1 152 ? 6.715 4.027 -5.816 1 88.44 152 ASN A CA 1
ATOM 1150 C C . ASN A 1 152 ? 5.934 5.309 -6.094 1 88.44 152 ASN A C 1
ATOM 1152 O O . ASN A 1 152 ? 5.105 5.723 -5.281 1 88.44 152 ASN A O 1
ATOM 1156 N N . MET A 1 153 ? 6.285 5.898 -7.191 1 89.25 153 MET A N 1
ATOM 1157 C CA . MET A 1 153 ? 5.605 7.145 -7.531 1 89.25 153 MET A CA 1
ATOM 1158 C C . MET A 1 153 ? 4.148 6.887 -7.898 1 89.25 153 MET A C 1
ATOM 1160 O O . MET A 1 153 ? 3.275 7.707 -7.602 1 89.25 153 MET A O 1
ATOM 1164 N N . LEU A 1 154 ? 3.875 5.77 -8.547 1 86 154 LEU A N 1
ATOM 1165 C CA . LEU A 1 154 ? 2.494 5.391 -8.828 1 86 154 LEU A CA 1
ATOM 1166 C C . LEU A 1 154 ? 1.716 5.188 -7.531 1 86 154 LEU A C 1
ATOM 1168 O O . LEU A 1 154 ? 0.555 5.59 -7.426 1 86 154 LEU A O 1
ATOM 1172 N N . TYR A 1 155 ? 2.41 4.605 -6.691 1 86.81 155 TYR A N 1
ATOM 1173 C CA . TYR A 1 155 ? 1.805 4.41 -5.379 1 86.81 155 TYR A CA 1
ATOM 1174 C C . TYR A 1 155 ? 1.523 5.746 -4.703 1 86.81 155 TYR A C 1
ATOM 1176 O O . TYR A 1 155 ? 0.448 5.945 -4.133 1 86.81 155 TYR A O 1
ATOM 1184 N N . ALA A 1 156 ? 2.436 6.633 -4.723 1 90 156 ALA A N 1
ATOM 1185 C CA . ALA A 1 156 ? 2.26 7.977 -4.176 1 90 156 ALA A CA 1
ATOM 1186 C C . ALA A 1 156 ? 1.062 8.672 -4.812 1 90 156 ALA A C 1
ATOM 1188 O O . ALA A 1 156 ? 0.272 9.32 -4.117 1 90 156 ALA A O 1
ATOM 1189 N N . CYS A 1 157 ? 0.934 8.484 -6.031 1 86.38 157 CYS A N 1
ATOM 1190 C CA . CYS A 1 157 ? -0.19 9.078 -6.75 1 86.38 157 CYS A CA 1
ATOM 1191 C C . CYS A 1 157 ? -1.514 8.508 -6.254 1 86.38 157 CYS A C 1
ATOM 1193 O O . CYS A 1 157 ? -2.508 9.227 -6.156 1 86.38 157 CYS A O 1
ATOM 1195 N N . SER A 1 158 ? -1.49 7.23 -6.055 1 87.38 158 SER A N 1
ATOM 1196 C CA . SER A 1 158 ? -2.709 6.594 -5.566 1 87.38 158 SER A CA 1
ATOM 1197 C C . SER A 1 158 ? -3.127 7.164 -4.215 1 87.38 158 SER A C 1
ATOM 1199 O O . SER A 1 158 ? -4.316 7.344 -3.951 1 87.38 158 SER A O 1
ATOM 1201 N N . ILE A 1 159 ? -2.176 7.438 -3.361 1 88.75 159 ILE A N 1
ATOM 1202 C CA . ILE A 1 159 ? -2.449 8.016 -2.051 1 88.75 159 ILE A CA 1
ATOM 1203 C C . ILE A 1 159 ? -2.971 9.445 -2.213 1 88.75 159 ILE A C 1
ATOM 1205 O O . ILE A 1 159 ? -3.945 9.828 -1.563 1 88.75 159 ILE A O 1
ATOM 1209 N N . LEU A 1 160 ? -2.285 10.227 -3.023 1 87 160 LEU A N 1
ATOM 1210 C CA . LEU A 1 160 ? -2.688 11.609 -3.283 1 87 160 LEU A CA 1
ATOM 1211 C C . LEU A 1 160 ? -4.137 11.672 -3.752 1 87 160 LEU A C 1
ATOM 1213 O O . LEU A 1 160 ? -4.914 12.5 -3.27 1 87 160 LEU A O 1
ATOM 1217 N N . TYR A 1 161 ? -4.496 10.82 -4.602 1 80.12 161 TYR A N 1
ATOM 1218 C CA . TYR A 1 161 ? -5.84 10.828 -5.164 1 80.12 161 TYR A CA 1
ATOM 1219 C C . TYR A 1 161 ? -6.871 10.414 -4.121 1 80.12 161 TYR A C 1
ATOM 1221 O O . TYR A 1 161 ? -8.008 10.891 -4.145 1 80.12 161 TYR A O 1
ATOM 1229 N N . LYS A 1 162 ? -6.508 9.547 -3.348 1 84.31 162 LYS A N 1
ATOM 1230 C CA . LYS A 1 162 ? -7.43 9.078 -2.316 1 84.31 162 LYS A CA 1
ATOM 1231 C C . LYS A 1 162 ? -7.68 10.156 -1.267 1 84.31 162 LYS A C 1
ATOM 1233 O O . LYS A 1 162 ? -8.82 10.391 -0.87 1 84.31 162 LYS A O 1
ATOM 1238 N N . LEU A 1 163 ? -6.629 10.781 -0.854 1 86.69 163 LEU A N 1
ATOM 1239 C CA . LEU A 1 163 ? -6.723 11.711 0.268 1 86.69 163 LEU A CA 1
ATOM 1240 C C . LEU A 1 163 ? -7.031 13.117 -0.219 1 86.69 163 LEU A C 1
ATOM 1242 O O . LEU A 1 163 ? -7.594 13.93 0.524 1 86.69 163 LEU A O 1
ATOM 1246 N N . LYS A 1 164 ? -6.648 13.508 -1.343 1 84.56 164 LYS A N 1
ATOM 1247 C CA . LYS A 1 164 ? -6.949 14.773 -2.014 1 84.56 164 LYS A CA 1
ATOM 1248 C C . LYS A 1 164 ? -6.488 15.961 -1.18 1 84.56 164 LYS A C 1
ATOM 1250 O O . LYS A 1 164 ? -7.254 16.906 -0.957 1 84.56 164 LYS A O 1
ATOM 1255 N N . LEU A 1 165 ? -5.328 15.922 -0.673 1 89.62 165 LEU A N 1
ATOM 1256 C CA . LEU A 1 165 ? -4.664 17 0.054 1 89.62 165 LEU A CA 1
ATOM 1257 C C . LEU A 1 165 ? -3.301 17.297 -0.553 1 89.62 165 LEU A C 1
ATOM 1259 O O . LEU A 1 165 ? -2.752 16.484 -1.302 1 89.62 165 LEU A O 1
ATOM 1263 N N . PRO A 1 166 ? -2.832 18.547 -0.28 1 91.44 166 PRO A N 1
ATOM 1264 C CA . PRO A 1 166 ? -1.469 18.812 -0.748 1 91.44 166 PRO A CA 1
ATOM 1265 C C . PRO A 1 166 ? -0.477 17.734 -0.317 1 91.44 166 PRO A C 1
ATOM 1267 O O . PRO A 1 166 ? -0.559 17.234 0.806 1 91.44 166 PRO A O 1
ATOM 1270 N N . PHE A 1 167 ? 0.435 17.484 -1.226 1 92.62 167 PHE A N 1
ATOM 1271 C CA . PHE A 1 167 ? 1.269 16.297 -1.103 1 92.62 167 PHE A CA 1
ATOM 1272 C C . PHE A 1 167 ? 2.744 16.656 -1.24 1 92.62 167 PHE A C 1
ATOM 1274 O O . PHE A 1 167 ? 3.152 17.266 -2.23 1 92.62 167 PHE A O 1
ATOM 1281 N N . VAL A 1 168 ? 3.545 16.328 -0.184 1 96.69 168 VAL A N 1
ATOM 1282 C CA . VAL A 1 168 ? 4.988 16.547 -0.214 1 96.69 168 VAL A CA 1
ATOM 1283 C C . VAL A 1 168 ? 5.715 15.203 -0.148 1 96.69 168 VAL A C 1
ATOM 1285 O O . VAL A 1 168 ? 5.52 14.43 0.793 1 96.69 168 VAL A O 1
ATOM 1288 N N . VAL A 1 169 ? 6.5 14.914 -1.146 1 96.88 169 VAL A N 1
ATOM 1289 C CA . VAL A 1 169 ? 7.324 13.703 -1.144 1 96.88 169 VAL A CA 1
ATOM 1290 C C . VAL A 1 169 ? 8.648 13.984 -0.437 1 96.88 169 VAL A C 1
ATOM 1292 O O . VAL A 1 169 ? 9.375 14.906 -0.813 1 96.88 169 VAL A O 1
ATOM 1295 N N . VAL A 1 170 ? 8.945 13.234 0.555 1 98.25 170 VAL A N 1
ATOM 1296 C CA . VAL A 1 170 ? 10.18 13.398 1.317 1 98.25 170 VAL A CA 1
ATOM 1297 C C . VAL A 1 170 ? 11.109 12.219 1.052 1 98.25 170 VAL A C 1
ATOM 1299 O O . VAL A 1 170 ? 10.867 11.109 1.523 1 98.25 170 VAL A O 1
ATOM 1302 N N . PHE A 1 171 ? 12.172 12.516 0.323 1 98.12 171 PHE A N 1
ATOM 1303 C CA . PHE A 1 171 ? 13.219 11.523 0.122 1 98.12 171 PHE A CA 1
ATOM 1304 C C . PHE A 1 171 ? 14.125 11.438 1.342 1 98.12 171 PHE A C 1
ATOM 1306 O O . PHE A 1 171 ? 14.984 12.305 1.546 1 98.12 171 PHE A O 1
ATOM 1313 N N . ASN A 1 172 ? 13.953 10.367 2.109 1 98.19 172 ASN A N 1
ATOM 1314 C CA . ASN A 1 172 ? 14.703 10.195 3.348 1 98.19 172 ASN A CA 1
ATOM 1315 C C . ASN A 1 172 ? 15.977 9.383 3.123 1 98.19 172 ASN A C 1
ATOM 1317 O O . ASN A 1 172 ? 16.172 8.805 2.053 1 98.19 172 ASN A O 1
ATOM 1321 N N . LYS A 1 173 ? 16.938 9.422 4.035 1 97.62 173 LYS A N 1
ATOM 1322 C CA . LYS A 1 173 ? 18.203 8.711 4.051 1 97.62 173 LYS A CA 1
ATOM 1323 C C . LYS A 1 173 ? 19.156 9.25 2.984 1 97.62 173 LYS A C 1
ATOM 1325 O O . LYS A 1 173 ? 19.891 8.484 2.35 1 97.62 173 LYS A O 1
ATOM 1330 N N . ILE A 1 174 ? 19.094 10.516 2.789 1 98.06 174 ILE A N 1
ATOM 1331 C CA . ILE A 1 174 ? 19.953 11.109 1.767 1 98.06 174 ILE A CA 1
ATOM 1332 C C . ILE A 1 174 ? 21.406 11.07 2.223 1 98.06 174 ILE A C 1
ATOM 1334 O O . ILE A 1 174 ? 22.312 11.336 1.434 1 98.06 174 ILE A O 1
ATOM 1338 N N . ASP A 1 175 ? 21.641 10.766 3.541 1 97.62 175 ASP A N 1
ATOM 1339 C CA . ASP A 1 175 ? 23 10.539 4.035 1 97.62 175 ASP A CA 1
ATOM 1340 C C . ASP A 1 175 ? 23.578 9.25 3.465 1 97.62 175 ASP A C 1
ATOM 1342 O O . ASP A 1 175 ? 24.797 9.086 3.387 1 97.62 175 ASP A O 1
ATOM 1346 N N . VAL A 1 176 ? 22.766 8.297 3.1 1 95.81 176 VAL A N 1
ATOM 1347 C CA . VAL A 1 176 ? 23.188 7.031 2.506 1 95.81 176 VAL A CA 1
ATOM 1348 C C . VAL A 1 176 ? 23.281 7.18 0.989 1 95.81 176 VAL A C 1
ATOM 1350 O O . VAL A 1 176 ? 24.281 6.773 0.386 1 95.81 176 VAL A O 1
ATOM 1353 N N . LEU A 1 177 ? 22.25 7.754 0.307 1 96.69 177 LEU A N 1
ATOM 1354 C CA . LEU A 1 177 ? 22.219 8.031 -1.126 1 96.69 177 LEU A CA 1
ATOM 1355 C C . LEU A 1 177 ? 21.531 9.352 -1.411 1 96.69 177 LEU A C 1
ATOM 1357 O O . LEU A 1 177 ? 20.375 9.555 -1.006 1 96.69 177 LEU A O 1
ATOM 1361 N N . ARG A 1 178 ? 22.25 10.227 -2.07 1 97 178 ARG A N 1
ATOM 1362 C CA . ARG A 1 178 ? 21.672 11.516 -2.436 1 97 178 ARG A CA 1
ATOM 1363 C C . ARG A 1 178 ? 20.453 11.336 -3.346 1 97 178 ARG A C 1
ATOM 1365 O O . ARG A 1 178 ? 20.422 10.406 -4.152 1 97 178 ARG A O 1
ATOM 1372 N N . HIS A 1 179 ? 19.5 12.242 -3.209 1 96.25 179 HIS A N 1
ATOM 1373 C CA . HIS A 1 179 ? 18.234 12.078 -3.918 1 96.25 179 HIS A CA 1
ATOM 1374 C C . HIS A 1 179 ? 18.266 12.805 -5.258 1 96.25 179 HIS A C 1
ATOM 1376 O O . HIS A 1 179 ? 17.203 13.078 -5.84 1 96.25 179 HIS A O 1
ATOM 1382 N N . ASP A 1 180 ? 19.375 13.133 -5.793 1 95.56 180 ASP A N 1
ATOM 1383 C CA . ASP A 1 180 ? 19.516 13.891 -7.035 1 95.56 180 ASP A CA 1
ATOM 1384 C C . ASP A 1 180 ? 18.859 13.148 -8.203 1 95.56 180 ASP A C 1
ATOM 1386 O O . ASP A 1 180 ? 18.234 13.766 -9.062 1 95.56 180 ASP A O 1
ATOM 1390 N N . PHE A 1 181 ? 19.078 11.867 -8.281 1 93.69 181 PHE A N 1
ATOM 1391 C CA . PHE A 1 181 ? 18.5 11.086 -9.367 1 93.69 181 PHE A CA 1
ATOM 1392 C C . PHE A 1 181 ? 16.984 11.219 -9.375 1 93.69 181 PHE A C 1
ATOM 1394 O O . PHE A 1 181 ? 16.359 11.305 -10.445 1 93.69 181 PHE A O 1
ATOM 1401 N N . ALA A 1 182 ? 16.422 11.188 -8.195 1 93.62 182 ALA A N 1
ATOM 1402 C CA . ALA A 1 182 ? 14.977 11.281 -8.07 1 93.62 182 ALA A CA 1
ATOM 1403 C C . ALA A 1 182 ? 14.477 12.633 -8.57 1 93.62 182 ALA A C 1
ATOM 1405 O O . ALA A 1 182 ? 13.469 12.703 -9.281 1 93.62 182 ALA A O 1
ATOM 1406 N N . THR A 1 183 ? 15.203 13.711 -8.195 1 93.19 183 THR A N 1
ATOM 1407 C CA . THR A 1 183 ? 14.852 15.047 -8.656 1 93.19 183 THR A CA 1
ATOM 1408 C C . THR A 1 183 ? 14.938 15.133 -10.172 1 93.19 183 THR A C 1
ATOM 1410 O O . THR A 1 183 ? 14.055 15.711 -10.82 1 93.19 183 THR A O 1
ATOM 1413 N N . GLU A 1 184 ? 15.93 14.539 -10.688 1 93.06 184 GLU A N 1
ATOM 1414 C CA . GLU A 1 184 ? 16.109 14.531 -12.141 1 93.06 184 GLU A CA 1
ATOM 1415 C C . GLU A 1 184 ? 14.984 13.758 -12.828 1 93.06 184 GLU A C 1
ATOM 1417 O O . GLU A 1 184 ? 14.414 14.234 -13.812 1 93.06 184 GLU A O 1
ATOM 1422 N N . TRP A 1 185 ? 14.672 12.594 -12.281 1 90.44 185 TRP A N 1
ATOM 1423 C CA . TRP A 1 185 ? 13.656 11.734 -12.891 1 90.44 185 TRP A CA 1
ATOM 1424 C C . TRP A 1 185 ? 12.273 12.383 -12.812 1 90.44 185 TRP A C 1
ATOM 1426 O O . TRP A 1 185 ? 11.422 12.141 -13.672 1 90.44 185 TRP A O 1
ATOM 1436 N N . MET A 1 186 ? 12.047 13.242 -11.859 1 90.81 186 MET A N 1
ATOM 1437 C CA . MET A 1 186 ? 10.758 13.906 -11.688 1 90.81 186 MET A CA 1
ATOM 1438 C C . MET A 1 186 ? 10.656 15.133 -12.586 1 90.81 186 MET A C 1
ATOM 1440 O O . MET A 1 186 ? 9.555 15.531 -12.984 1 90.81 186 MET A O 1
ATOM 1444 N N . THR A 1 187 ? 11.781 15.781 -12.93 1 88.69 187 THR A N 1
ATOM 1445 C CA . THR A 1 187 ? 11.742 17.047 -13.641 1 88.69 187 THR A CA 1
ATOM 1446 C C . THR A 1 187 ? 12.117 16.875 -15.109 1 88.69 187 THR A C 1
ATOM 1448 O O . THR A 1 187 ? 11.844 17.734 -15.938 1 88.69 187 THR A O 1
ATOM 1451 N N . ASP A 1 188 ? 12.781 15.781 -15.398 1 88.38 188 ASP A N 1
ATOM 1452 C CA . ASP A 1 188 ? 13.227 15.508 -16.766 1 88.38 188 ASP A CA 1
ATOM 1453 C C . ASP A 1 188 ? 12.703 14.164 -17.25 1 88.38 188 ASP A C 1
ATOM 1455 O O . ASP A 1 188 ? 13.336 13.133 -17.047 1 88.38 188 ASP A O 1
ATOM 1459 N N . PHE A 1 189 ? 11.711 14.25 -18.031 1 83.06 189 PHE A N 1
ATOM 1460 C CA . PHE A 1 189 ? 11.039 13.07 -18.547 1 83.06 189 PHE A CA 1
ATOM 1461 C C . PHE A 1 189 ? 11.984 12.234 -19.406 1 83.06 189 PHE A C 1
ATOM 1463 O O . PHE A 1 189 ? 11.984 11.008 -19.328 1 83.06 189 PHE A O 1
ATOM 1470 N N . GLU A 1 190 ? 12.734 12.844 -20.219 1 85.81 190 GLU A N 1
ATOM 1471 C CA . GLU A 1 190 ? 13.641 12.133 -21.109 1 85.81 190 GLU A CA 1
ATOM 1472 C C . GLU A 1 190 ? 14.711 11.375 -20.328 1 85.81 190 GLU A C 1
ATOM 1474 O O . GLU A 1 190 ? 15.07 10.25 -20.672 1 85.81 190 GLU A O 1
ATOM 1479 N N . ALA A 1 191 ? 15.195 12.055 -19.344 1 88.31 191 ALA A N 1
ATOM 1480 C CA . ALA A 1 191 ? 16.188 11.398 -18.5 1 88.31 191 ALA A CA 1
ATOM 1481 C C . ALA A 1 191 ? 15.609 10.141 -17.859 1 88.31 191 ALA A C 1
ATOM 1483 O O . ALA A 1 191 ? 16.297 9.117 -17.734 1 88.31 191 ALA A O 1
ATOM 1484 N N . PHE A 1 192 ? 14.414 10.258 -17.391 1 87.44 192 PHE A N 1
ATOM 1485 C CA . PHE A 1 192 ? 13.781 9.117 -16.75 1 87.44 192 PHE A CA 1
ATOM 1486 C C . PHE A 1 192 ? 13.531 8 -17.75 1 87.44 192 PHE A C 1
ATOM 1488 O O . PHE A 1 192 ? 13.742 6.824 -17.453 1 87.44 192 PHE A O 1
ATOM 1495 N N . GLN A 1 193 ? 13.086 8.383 -18.922 1 83.81 193 GLN A N 1
ATOM 1496 C CA . GLN A 1 193 ? 12.844 7.391 -19.969 1 83.81 193 GLN A CA 1
ATOM 1497 C C . GLN A 1 193 ? 14.125 6.66 -20.344 1 83.81 193 GLN A C 1
ATOM 1499 O O . GLN A 1 193 ? 14.117 5.445 -20.562 1 83.81 193 GLN A O 1
ATOM 1504 N N . THR A 1 194 ? 15.148 7.398 -20.438 1 86.44 194 THR A N 1
ATOM 1505 C CA . THR A 1 194 ? 16.453 6.797 -20.734 1 86.44 194 THR A CA 1
ATOM 1506 C C . THR A 1 194 ? 16.844 5.809 -19.641 1 86.44 194 THR A C 1
ATOM 1508 O O . THR A 1 194 ? 17.344 4.719 -19.938 1 86.44 194 THR A O 1
ATOM 1511 N N . ALA A 1 195 ? 16.641 6.207 -18.438 1 85.12 195 ALA A N 1
ATOM 1512 C CA . ALA A 1 195 ? 16.953 5.328 -17.312 1 85.12 195 ALA A CA 1
ATOM 1513 C C . ALA A 1 195 ? 16.125 4.051 -17.359 1 85.12 195 ALA A C 1
ATOM 1515 O O . ALA A 1 195 ? 16.625 2.965 -17.062 1 85.12 195 ALA A O 1
ATOM 1516 N N . LEU A 1 196 ? 14.875 4.184 -17.688 1 82.75 196 LEU A N 1
ATOM 1517 C CA . LEU A 1 196 ? 13.969 3.039 -17.797 1 82.75 196 LEU A CA 1
ATOM 1518 C C . LEU A 1 196 ? 14.414 2.113 -18.922 1 82.75 196 LEU A C 1
ATOM 1520 O O . LEU A 1 196 ? 14.414 0.891 -18.766 1 82.75 196 LEU A O 1
ATOM 1524 N N . ASP A 1 197 ? 14.758 2.734 -19.984 1 79.69 197 ASP A N 1
ATOM 1525 C CA . ASP A 1 197 ? 15.195 1.964 -21.141 1 79.69 197 ASP A CA 1
ATOM 1526 C C . ASP A 1 197 ? 16.484 1.216 -20.859 1 79.69 197 ASP A C 1
ATOM 1528 O O . ASP A 1 197 ? 16.688 0.094 -21.328 1 79.69 197 ASP A O 1
ATOM 1532 N N . ASP A 1 198 ? 17.359 1.9 -20.219 1 78.75 198 ASP A N 1
ATOM 1533 C CA . ASP A 1 198 ? 18.625 1.284 -19.859 1 78.75 198 ASP A CA 1
ATOM 1534 C C . ASP A 1 198 ? 18.422 0.108 -18.906 1 78.75 198 ASP A C 1
ATOM 1536 O O . ASP A 1 198 ? 19.203 -0.838 -18.891 1 78.75 198 ASP A O 1
ATOM 1540 N N . ALA A 1 199 ? 17.422 0.367 -18.078 1 71.88 199 ALA A N 1
ATOM 1541 C CA . ALA A 1 199 ? 17.125 -0.716 -17.156 1 71.88 199 ALA A CA 1
ATOM 1542 C C . ALA A 1 199 ? 16.391 -1.859 -17.844 1 71.88 199 ALA A C 1
ATOM 1544 O O . ALA A 1 199 ? 16.109 -2.887 -17.219 1 71.88 199 ALA A O 1
ATOM 1545 N N . GLN A 1 200 ? 16.531 -2.047 -19.156 1 57.78 200 GLN A N 1
ATOM 1546 C CA . GLN A 1 200 ? 16.25 -3.105 -20.125 1 57.78 200 GLN A CA 1
ATOM 1547 C C . GLN A 1 200 ? 14.773 -3.49 -20.109 1 57.78 200 GLN A C 1
ATOM 1549 O O . GLN A 1 200 ? 14.43 -4.664 -20.266 1 57.78 200 GLN A O 1
ATOM 1554 N N . ASP A 1 201 ? 13.961 -2.58 -20.062 1 56.06 201 ASP A N 1
ATOM 1555 C CA . ASP A 1 201 ? 12.586 -3.076 -20.094 1 56.06 201 ASP A CA 1
ATOM 1556 C C . ASP A 1 201 ? 12.047 -3.129 -21.531 1 56.06 201 ASP A C 1
ATOM 1558 O O . ASP A 1 201 ? 11.273 -2.266 -21.938 1 56.06 201 ASP A O 1
ATOM 1562 N N . ASP A 1 202 ? 12.844 -3.65 -22.547 1 53.94 202 ASP A N 1
ATOM 1563 C CA . ASP A 1 202 ? 12.25 -3.779 -23.875 1 53.94 202 ASP A CA 1
ATOM 1564 C C . ASP A 1 202 ? 10.977 -4.613 -23.828 1 53.94 202 ASP A C 1
ATOM 1566 O O . ASP A 1 202 ? 10.383 -4.91 -24.859 1 53.94 202 ASP A O 1
ATOM 1570 N N . SER A 1 203 ? 10.547 -5.008 -22.75 1 58.5 203 SER A N 1
ATOM 1571 C CA . SER A 1 203 ? 9.445 -5.957 -22.625 1 58.5 203 SER A CA 1
ATOM 1572 C C . SER A 1 203 ? 8.102 -5.238 -22.562 1 58.5 203 SER A C 1
ATOM 1574 O O . SER A 1 203 ? 8.047 -4.008 -22.656 1 58.5 203 SER A O 1
ATOM 1576 N N . TYR A 1 204 ? 7.113 -6.039 -22.891 1 58.97 204 TYR A N 1
ATOM 1577 C CA . TYR A 1 204 ? 5.727 -5.648 -22.641 1 58.97 204 TYR A CA 1
ATOM 1578 C C . TYR A 1 204 ? 5.641 -4.598 -21.547 1 58.97 204 TYR A C 1
ATOM 1580 O O . TYR A 1 204 ? 4.906 -3.615 -21.672 1 58.97 204 TYR A O 1
ATOM 1588 N N . MET A 1 205 ? 6.496 -4.621 -20.719 1 67.5 205 MET A N 1
ATOM 1589 C CA . MET A 1 205 ? 6.484 -3.678 -19.609 1 67.5 205 MET A CA 1
ATOM 1590 C C . MET A 1 205 ? 7.062 -2.332 -20.031 1 67.5 205 MET A C 1
ATOM 1592 O O . MET A 1 205 ? 6.742 -1.301 -19.438 1 67.5 205 MET A O 1
ATOM 1596 N N . GLY A 1 206 ? 7.723 -2.385 -21.156 1 68.44 206 GLY A N 1
ATOM 1597 C CA . GLY A 1 206 ? 8.32 -1.147 -21.641 1 68.44 206 GLY A CA 1
ATOM 1598 C C . GLY A 1 206 ? 7.293 -0.131 -22.109 1 68.44 206 GLY A C 1
ATOM 1599 O O . GLY A 1 206 ? 7.375 1.047 -21.75 1 68.44 206 GLY A O 1
ATOM 1600 N N . SER A 1 207 ? 6.328 -0.623 -22.891 1 68.06 207 SER A N 1
ATOM 1601 C CA . SER A 1 207 ? 5.281 0.267 -23.375 1 68.06 207 SER A CA 1
ATOM 1602 C C . SER A 1 207 ? 4.441 0.822 -22.234 1 68.06 207 SER A C 1
ATOM 1604 O O . SER A 1 207 ? 4.109 2.008 -22.219 1 68.06 207 SER A O 1
ATOM 1606 N N . LEU A 1 208 ? 4.125 -0.018 -21.312 1 70 208 LEU A N 1
ATOM 1607 C CA . LEU A 1 208 ? 3.363 0.422 -20.141 1 70 208 LEU A CA 1
ATOM 1608 C C . LEU A 1 208 ? 4.152 1.442 -19.328 1 70 208 LEU A C 1
ATOM 1610 O O . LEU A 1 208 ? 3.6 2.455 -18.891 1 70 208 LEU A O 1
ATOM 1614 N N . SER A 1 209 ? 5.41 1.196 -19.281 1 74.75 209 SER A N 1
ATOM 1615 C CA . SER A 1 209 ? 6.273 2.086 -18.5 1 74.75 209 SER A CA 1
ATOM 1616 C C . SER A 1 209 ? 6.324 3.479 -19.125 1 74.75 209 SER A C 1
ATOM 1618 O O . SER A 1 209 ? 6.324 4.48 -18.406 1 74.75 209 SER A O 1
ATOM 1620 N N . ARG A 1 210 ? 6.297 3.479 -20.438 1 73.5 210 ARG A N 1
ATOM 1621 C CA . ARG A 1 210 ? 6.352 4.758 -21.141 1 73.5 210 ARG A CA 1
ATOM 1622 C C . ARG A 1 210 ? 5.062 5.543 -20.938 1 73.5 210 ARG A C 1
ATOM 1624 O O . ARG A 1 210 ? 5.094 6.758 -20.734 1 73.5 210 ARG A O 1
ATOM 1631 N N . SER A 1 211 ? 4.023 4.879 -21.031 1 71.5 211 SER A N 1
ATOM 1632 C CA . SER A 1 211 ? 2.727 5.527 -20.859 1 71.5 211 SER A CA 1
ATOM 1633 C C . SER A 1 211 ? 2.561 6.055 -19.438 1 71.5 211 SER A C 1
ATOM 1635 O O . SER A 1 211 ? 2.059 7.16 -19.234 1 71.5 211 SER A O 1
ATOM 1637 N N . LEU A 1 212 ? 2.957 5.289 -18.531 1 75.69 212 LEU A N 1
ATOM 1638 C CA . LEU A 1 212 ? 2.812 5.688 -17.125 1 75.69 212 LEU A CA 1
ATOM 1639 C C . LEU A 1 212 ? 3.744 6.848 -16.797 1 75.69 212 LEU A C 1
ATOM 1641 O O . LEU A 1 212 ? 3.385 7.734 -16.016 1 75.69 212 LEU A O 1
ATOM 1645 N N . SER A 1 213 ? 4.879 6.816 -17.422 1 75.44 213 SER A N 1
ATOM 1646 C CA . SER A 1 213 ? 5.84 7.883 -17.156 1 75.44 213 SER A CA 1
ATOM 1647 C C . SER A 1 213 ? 5.297 9.234 -17.609 1 75.44 213 SER A C 1
ATOM 1649 O O . SER A 1 213 ? 5.562 10.258 -16.969 1 75.44 213 SER A O 1
ATOM 1651 N N . LEU A 1 214 ? 4.578 9.219 -18.656 1 71.31 214 LEU A N 1
ATOM 1652 C CA . LEU A 1 214 ? 4.004 10.461 -19.172 1 71.31 214 LEU A CA 1
ATOM 1653 C C . LEU A 1 214 ? 2.977 11.031 -18.203 1 71.31 214 LEU A C 1
ATOM 1655 O O . LEU A 1 214 ? 2.936 12.242 -17.969 1 71.31 214 LEU A O 1
ATOM 1659 N N . VAL A 1 215 ? 2.195 10.219 -17.641 1 70.62 215 VAL A N 1
ATOM 1660 C CA . VAL A 1 215 ? 1.169 10.648 -16.688 1 70.62 215 VAL A CA 1
ATOM 1661 C C . VAL A 1 215 ? 1.824 11.148 -15.406 1 70.62 215 VAL A C 1
ATOM 1663 O O . VAL A 1 215 ? 1.36 12.117 -14.805 1 70.62 215 VAL A O 1
ATOM 1666 N N . LEU A 1 216 ? 2.865 10.516 -15.102 1 78.56 216 LEU A N 1
ATOM 1667 C CA . LEU A 1 216 ? 3.553 10.906 -13.875 1 78.56 216 LEU A CA 1
ATOM 1668 C C . LEU A 1 216 ? 4.184 12.289 -14.023 1 78.56 216 LEU A C 1
ATOM 1670 O O . LEU A 1 216 ? 4.371 13 -13.031 1 78.56 216 LEU A O 1
ATOM 1674 N N . GLU A 1 217 ? 4.43 12.617 -15.219 1 76.56 217 GLU A N 1
ATOM 1675 C CA . GLU A 1 217 ? 4.992 13.945 -15.445 1 76.56 217 GLU A CA 1
ATOM 1676 C C . GLU A 1 217 ? 4.035 15.039 -14.977 1 76.56 217 GLU A C 1
ATOM 1678 O O . GLU A 1 217 ? 4.461 16.031 -14.367 1 76.56 217 GLU A O 1
ATOM 1683 N N . GLU A 1 218 ? 2.836 14.906 -15.25 1 71.06 218 GLU A N 1
ATOM 1684 C CA . GLU A 1 218 ? 1.833 15.875 -14.805 1 71.06 218 GLU A CA 1
ATOM 1685 C C . GLU A 1 218 ? 1.749 15.922 -13.281 1 71.06 218 GLU A C 1
ATOM 1687 O O . GLU A 1 218 ? 1.555 16.984 -12.695 1 71.06 218 GLU A O 1
ATOM 1692 N N . PHE A 1 219 ? 1.907 14.789 -12.734 1 76.75 219 PHE A N 1
ATOM 1693 C CA . PHE A 1 219 ? 1.895 14.672 -11.281 1 76.75 219 PHE A CA 1
ATOM 1694 C C . PHE A 1 219 ? 3.092 15.383 -10.664 1 76.75 219 PHE A C 1
ATOM 1696 O O . PHE A 1 219 ? 2.955 16.094 -9.656 1 76.75 219 PHE A O 1
ATOM 1703 N N . TYR A 1 220 ? 4.152 15.234 -11.352 1 81.88 220 TYR A N 1
ATOM 1704 C CA . TYR A 1 220 ? 5.395 15.773 -10.812 1 81.88 220 TYR A CA 1
ATOM 1705 C C . TYR A 1 220 ? 5.391 17.297 -10.852 1 81.88 220 TYR A C 1
ATOM 1707 O O . TYR A 1 220 ? 5.992 17.953 -9.992 1 81.88 220 TYR A O 1
ATOM 1715 N N . ASN A 1 221 ? 4.73 17.844 -11.781 1 75.5 221 ASN A N 1
ATOM 1716 C CA . ASN A 1 221 ? 4.719 19.297 -11.961 1 75.5 221 ASN A CA 1
ATOM 1717 C C . ASN A 1 221 ? 4.031 19.984 -10.789 1 75.5 221 ASN A C 1
ATOM 1719 O O . ASN A 1 221 ? 4.305 21.156 -10.516 1 75.5 221 ASN A O 1
ATOM 1723 N N . ASN A 1 222 ? 3.264 19.344 -10.055 1 72.5 222 ASN A N 1
ATOM 1724 C CA . ASN A 1 222 ? 2.529 19.938 -8.945 1 72.5 222 ASN A CA 1
ATOM 1725 C C . ASN A 1 222 ? 2.947 19.344 -7.605 1 72.5 222 ASN A C 1
ATOM 1727 O O . ASN A 1 222 ? 2.273 19.531 -6.594 1 72.5 222 ASN A O 1
ATOM 1731 N N . LEU A 1 223 ? 3.967 18.594 -7.695 1 83.06 223 LEU A N 1
ATOM 1732 C CA . LEU A 1 223 ? 4.391 17.891 -6.488 1 83.06 223 LEU A CA 1
ATOM 1733 C C . LEU A 1 223 ? 5.625 18.547 -5.883 1 83.06 223 LEU A C 1
ATOM 1735 O O . LEU A 1 223 ? 6.543 18.938 -6.609 1 83.06 223 LEU A O 1
ATOM 1739 N N . THR A 1 224 ? 5.582 18.859 -4.621 1 91.62 224 THR A N 1
ATOM 1740 C CA . THR A 1 224 ? 6.758 19.328 -3.891 1 91.62 224 THR A CA 1
ATOM 1741 C C . THR A 1 224 ? 7.543 18.141 -3.332 1 91.62 224 THR A C 1
ATOM 1743 O O . THR A 1 224 ? 6.957 17.172 -2.836 1 91.62 224 THR A O 1
ATOM 1746 N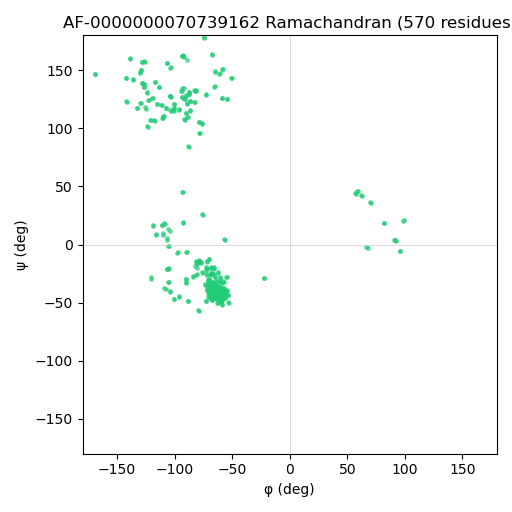 N . SER A 1 225 ? 8.828 18.156 -3.555 1 95.5 225 SER A N 1
ATOM 1747 C CA . SER A 1 225 ? 9.68 17.109 -2.998 1 95.5 225 SER A CA 1
ATOM 1748 C C . SER A 1 225 ? 10.883 17.688 -2.277 1 95.5 225 SER A C 1
ATOM 1750 O O . SER A 1 225 ? 11.336 18.797 -2.609 1 95.5 225 SER A O 1
ATOM 1752 N N . VAL A 1 226 ? 11.367 17.047 -1.243 1 97.62 226 VAL A N 1
ATOM 1753 C CA . VAL A 1 226 ? 12.531 17.5 -0.481 1 97.62 226 VAL A CA 1
ATOM 1754 C C . VAL A 1 226 ? 13.367 16.281 -0.063 1 97.62 226 VAL A C 1
ATOM 1756 O O . VAL A 1 226 ? 12.828 15.195 0.139 1 97.62 226 VAL A O 1
ATOM 1759 N N . GLY A 1 227 ? 14.656 16.438 -0.068 1 98.19 227 GLY A N 1
ATOM 1760 C CA . GLY A 1 227 ? 15.562 15.438 0.481 1 98.19 227 GLY A CA 1
ATOM 1761 C C . GLY A 1 227 ? 15.938 15.703 1.927 1 98.19 227 GLY A C 1
ATOM 1762 O O . GLY A 1 227 ? 16.266 16.828 2.291 1 98.19 227 GLY A O 1
ATOM 1763 N N . VAL A 1 228 ? 15.836 14.641 2.762 1 98.62 228 VAL A N 1
ATOM 1764 C CA . VAL A 1 228 ? 16.188 14.812 4.164 1 98.62 228 VAL A CA 1
ATOM 1765 C C . VAL A 1 228 ? 16.969 13.594 4.656 1 98.62 228 VAL A C 1
ATOM 1767 O O . VAL A 1 228 ? 16.953 12.539 4.012 1 98.62 228 VAL A O 1
ATOM 1770 N N . SER A 1 229 ? 17.641 13.773 5.695 1 98.5 229 SER A N 1
ATOM 1771 C CA . SER A 1 229 ? 18.188 12.664 6.48 1 98.5 229 SER A CA 1
ATOM 1772 C C . SER A 1 229 ? 17.672 12.703 7.918 1 98.5 229 SER A C 1
ATOM 1774 O O . SER A 1 229 ? 18.078 13.562 8.703 1 98.5 229 SER A O 1
ATOM 1776 N N . ALA A 1 230 ? 16.797 11.781 8.188 1 96.94 230 ALA A N 1
ATOM 1777 C CA . ALA A 1 230 ? 16.297 11.68 9.555 1 96.94 230 ALA A CA 1
ATOM 1778 C C . ALA A 1 230 ? 17.422 11.398 10.531 1 96.94 230 ALA A C 1
ATOM 1780 O O . ALA A 1 230 ? 17.391 11.844 11.68 1 96.94 230 ALA A O 1
ATOM 1781 N N . ALA A 1 231 ? 18.438 10.703 10.125 1 95.81 231 ALA A N 1
ATOM 1782 C CA . ALA A 1 231 ? 19.562 10.281 10.977 1 95.81 231 ALA A CA 1
ATOM 1783 C C . ALA A 1 231 ? 20.438 11.469 11.336 1 95.81 231 ALA A C 1
ATOM 1785 O O . ALA A 1 231 ? 20.859 11.617 12.492 1 95.81 231 ALA A O 1
ATOM 1786 N N . THR A 1 232 ? 20.688 12.422 10.398 1 96.75 232 THR A N 1
ATOM 1787 C CA . THR A 1 232 ? 21.656 13.492 10.609 1 96.75 232 THR A CA 1
ATOM 1788 C C . THR A 1 232 ? 20.953 14.82 10.844 1 96.75 232 THR A C 1
ATOM 1790 O O . THR A 1 232 ? 21.547 15.758 11.383 1 96.75 232 THR A O 1
ATOM 1793 N N . GLY A 1 233 ? 19.734 14.914 10.414 1 96.56 233 GLY A N 1
ATOM 1794 C CA . GLY A 1 233 ? 19.016 16.172 10.523 1 96.56 233 GLY A CA 1
ATOM 1795 C C . GLY A 1 233 ? 19.156 17.047 9.289 1 96.56 233 GLY A C 1
ATOM 1796 O O . GLY A 1 233 ? 18.562 18.125 9.219 1 96.56 233 GLY A O 1
ATOM 1797 N N . GLU A 1 234 ? 19.812 16.547 8.344 1 97.88 234 GLU A N 1
ATOM 1798 C CA . GLU A 1 234 ? 19.984 17.312 7.102 1 97.88 234 GLU A CA 1
ATOM 1799 C C . GLU A 1 234 ? 18.641 17.5 6.398 1 97.88 234 GLU A C 1
ATOM 1801 O O . GLU A 1 234 ? 17.828 16.562 6.324 1 97.88 234 GLU A O 1
ATOM 1806 N N . GLY A 1 235 ? 18.406 18.766 5.914 1 98 235 GLY A N 1
ATOM 1807 C CA . GLY A 1 235 ? 17.234 19.031 5.078 1 98 235 GLY A CA 1
ATOM 1808 C C . GLY A 1 235 ? 16.016 19.469 5.871 1 98 235 GLY A C 1
ATOM 1809 O O . GLY A 1 235 ? 14.953 19.703 5.297 1 98 235 GLY A O 1
ATOM 1810 N N . MET A 1 236 ? 16.141 19.656 7.207 1 97.56 236 MET A N 1
ATOM 1811 C CA . MET A 1 236 ? 14.992 19.984 8.062 1 97.56 236 MET A CA 1
ATOM 1812 C C . MET A 1 236 ? 14.438 21.359 7.742 1 97.56 236 MET A C 1
ATOM 1814 O O . MET A 1 236 ? 13.219 21.547 7.672 1 97.56 236 MET A O 1
ATOM 1818 N N . PRO A 1 237 ? 15.289 22.375 7.527 1 97.19 237 PRO A N 1
ATOM 1819 C CA . PRO A 1 237 ? 14.734 23.656 7.129 1 97.19 237 PRO A CA 1
ATOM 1820 C C . PRO A 1 237 ? 13.953 23.594 5.82 1 97.19 237 PRO A C 1
ATOM 1822 O O . PRO A 1 237 ? 12.875 24.188 5.707 1 97.19 237 PRO A O 1
ATOM 1825 N N . GLU A 1 238 ? 14.539 22.875 4.879 1 97.75 238 GLU A N 1
ATOM 1826 C CA . GLU A 1 238 ? 13.883 22.703 3.586 1 97.75 238 GLU A CA 1
ATOM 1827 C C . GLU A 1 238 ? 12.562 21.953 3.734 1 97.75 238 GLU A C 1
ATOM 1829 O O . GLU A 1 238 ? 11.594 22.234 3.023 1 97.75 238 GLU A O 1
ATOM 1834 N N . PHE A 1 239 ? 12.547 21 4.633 1 98.25 239 PHE A N 1
ATOM 1835 C CA . PHE A 1 239 ? 11.328 20.234 4.91 1 98.25 239 PHE A CA 1
ATOM 1836 C C . PHE A 1 239 ? 10.203 21.156 5.355 1 98.25 239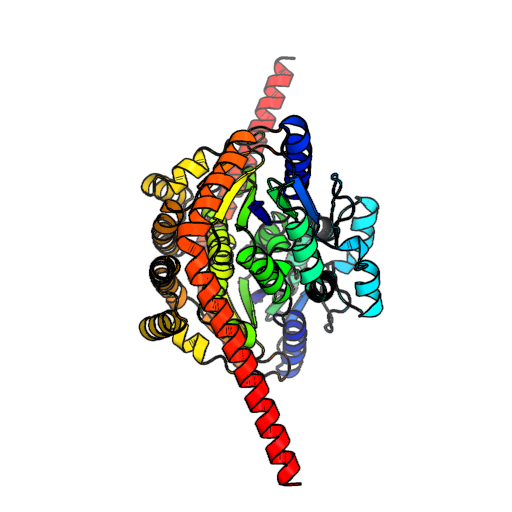 PHE A C 1
ATOM 1838 O O . PHE A 1 239 ? 9.117 21.141 4.773 1 98.25 239 PHE A O 1
ATOM 1845 N N . PHE A 1 240 ? 10.445 22.016 6.336 1 97.81 240 PHE A N 1
ATOM 1846 C CA . PHE A 1 240 ? 9.406 22.875 6.879 1 97.81 240 PHE A CA 1
ATOM 1847 C C . PHE A 1 240 ? 9.016 23.953 5.879 1 97.81 240 PHE A C 1
ATOM 1849 O O . PHE A 1 240 ? 7.855 24.375 5.82 1 97.81 240 PHE A O 1
ATOM 1856 N N . ALA A 1 241 ? 9.977 24.391 5.105 1 97.25 241 ALA A N 1
ATOM 1857 C CA . ALA A 1 241 ? 9.648 25.328 4.039 1 97.25 241 ALA A CA 1
ATOM 1858 C C . ALA A 1 241 ? 8.688 24.703 3.033 1 97.25 241 ALA A C 1
ATOM 1860 O O . ALA A 1 241 ? 7.762 25.375 2.557 1 97.25 241 ALA A O 1
ATOM 1861 N N . ALA A 1 242 ? 8.938 23.453 2.695 1 97.31 242 ALA A N 1
ATOM 1862 C CA . ALA A 1 242 ? 8.07 22.734 1.775 1 97.31 242 ALA A CA 1
ATOM 1863 C C . ALA A 1 242 ? 6.668 22.562 2.361 1 97.31 242 ALA A C 1
ATOM 1865 O O . ALA A 1 242 ? 5.672 22.672 1.643 1 97.31 242 ALA A O 1
ATOM 1866 N N . ILE A 1 243 ? 6.633 22.281 3.645 1 97.5 243 ILE A N 1
ATOM 1867 C CA . ILE A 1 243 ? 5.355 22.125 4.332 1 97.5 243 ILE A CA 1
ATOM 1868 C C . ILE A 1 243 ? 4.57 23.438 4.293 1 97.5 243 ILE A C 1
ATOM 1870 O O . ILE A 1 243 ? 3.371 23.438 4.008 1 97.5 243 ILE A O 1
ATOM 1874 N N . ASP A 1 244 ? 5.215 24.516 4.555 1 96.12 244 ASP A N 1
ATOM 1875 C CA . ASP A 1 244 ? 4.562 25.828 4.543 1 96.12 244 ASP A CA 1
ATOM 1876 C C . ASP A 1 244 ? 4.039 26.172 3.148 1 96.12 244 ASP A C 1
ATOM 1878 O O . ASP A 1 244 ? 2.943 26.719 3.006 1 96.12 244 ASP A O 1
ATOM 1882 N N . LYS A 1 245 ? 4.855 25.859 2.178 1 94.69 245 LYS A N 1
ATOM 1883 C CA . LYS A 1 245 ? 4.422 26.078 0.801 1 94.69 245 LYS A CA 1
ATOM 1884 C C . LYS A 1 245 ? 3.18 25.266 0.476 1 94.69 245 LYS A C 1
ATOM 1886 O O . LYS A 1 245 ? 2.232 25.766 -0.131 1 94.69 245 LYS A O 1
ATOM 1891 N N . ALA A 1 246 ? 3.184 24 0.863 1 94 246 ALA A N 1
ATOM 1892 C CA . ALA A 1 246 ? 2.057 23.109 0.624 1 94 246 ALA A CA 1
ATOM 1893 C C . ALA A 1 246 ? 0.817 23.562 1.385 1 94 246 ALA A C 1
ATOM 1895 O O . ALA A 1 246 ? -0.306 23.422 0.895 1 94 246 ALA A O 1
ATOM 1896 N N . ALA A 1 247 ? 1.039 24.094 2.551 1 94.12 247 ALA A N 1
ATOM 1897 C CA . ALA A 1 247 ? -0.072 24.594 3.361 1 94.12 247 ALA A CA 1
ATOM 1898 C C . ALA A 1 247 ? -0.767 25.766 2.682 1 94.12 247 ALA A C 1
ATOM 1900 O O . ALA A 1 247 ? -1.986 25.906 2.779 1 94.12 247 ALA A O 1
ATOM 1901 N N . LYS A 1 248 ? -0.008 26.562 2.078 1 91.25 248 LYS A N 1
ATOM 1902 C CA . LYS A 1 248 ? -0.586 27.672 1.33 1 91.25 248 LYS A CA 1
ATOM 1903 C C . LYS A 1 248 ? -1.414 27.172 0.15 1 91.25 248 LYS A C 1
ATOM 1905 O O . LYS A 1 248 ? -2.469 27.734 -0.157 1 91.25 248 LYS A O 1
ATOM 1910 N N . GLN A 1 249 ? -0.908 26.125 -0.479 1 85.62 249 GLN A N 1
ATOM 1911 C CA . GLN A 1 249 ? -1.647 25.5 -1.569 1 85.62 249 GLN A CA 1
ATOM 1912 C C . GLN A 1 249 ? -2.975 24.922 -1.078 1 85.62 249 GLN A C 1
ATOM 1914 O O . GLN A 1 249 ? -3.977 24.969 -1.797 1 85.62 249 GLN A O 1
ATOM 1919 N N . TYR A 1 250 ? -2.928 24.391 0.072 1 86.12 250 TYR A N 1
ATOM 1920 C CA . TYR A 1 250 ? -4.129 23.859 0.701 1 86.12 250 TYR A CA 1
ATOM 1921 C C . TYR A 1 250 ? -5.242 24.906 0.729 1 86.12 250 TYR A C 1
ATOM 1923 O O . TYR A 1 250 ? -6.359 24.641 0.284 1 86.12 250 TYR A O 1
ATOM 1931 N N . GLU A 1 251 ? -4.957 26.031 1.179 1 82.94 251 GLU A N 1
ATOM 1932 C CA . GLU A 1 251 ? -5.941 27.094 1.378 1 82.94 251 GLU A CA 1
ATOM 1933 C C . GLU A 1 251 ? -6.496 27.578 0.045 1 82.94 251 GLU A C 1
ATOM 1935 O O . GLU A 1 251 ? -7.699 27.828 -0.079 1 82.94 251 GLU A O 1
ATOM 1940 N N . ASP A 1 252 ? -5.672 27.531 -0.927 1 80.12 252 ASP A N 1
ATOM 1941 C CA . ASP A 1 252 ? -6.043 28.141 -2.199 1 80.12 252 ASP A CA 1
ATOM 1942 C C . ASP A 1 252 ? -6.746 27.141 -3.105 1 80.12 252 ASP A C 1
ATOM 1944 O O . ASP A 1 252 ? -7.691 27.484 -3.818 1 80.12 252 ASP A O 1
ATOM 1948 N N . GLU A 1 253 ? -6.328 25.906 -2.963 1 77.94 253 GLU A N 1
ATOM 1949 C CA . GLU A 1 253 ? -6.711 25 -4.035 1 77.94 253 GLU A CA 1
ATOM 1950 C C . GLU A 1 253 ? -7.543 23.828 -3.498 1 77.94 253 GLU A C 1
ATOM 1952 O O . GLU A 1 253 ? -8.383 23.281 -4.215 1 77.94 253 GLU A O 1
ATOM 1957 N N . TYR A 1 254 ? -7.344 23.469 -2.283 1 78.12 254 TYR A N 1
ATOM 1958 C CA . TYR A 1 254 ? -7.914 22.203 -1.824 1 78.12 254 TYR A CA 1
ATOM 1959 C C . TYR A 1 254 ? -9.117 22.438 -0.921 1 78.12 254 TYR A C 1
ATOM 1961 O O . TYR A 1 254 ? -10.07 21.656 -0.923 1 78.12 254 TYR A O 1
ATOM 1969 N N . LEU A 1 255 ? -9.039 23.547 -0.203 1 79.19 255 LEU A N 1
ATOM 1970 C CA . LEU A 1 255 ? -10.023 23.781 0.849 1 79.19 255 LEU A CA 1
ATOM 1971 C C . LEU A 1 255 ? -11.422 23.906 0.263 1 79.19 255 LEU A C 1
ATOM 1973 O O . LEU A 1 255 ? -12.367 23.297 0.756 1 79.19 255 LEU A O 1
ATOM 1977 N N . PRO A 1 256 ? -11.586 24.609 -0.812 1 75.5 256 PRO A N 1
ATOM 1978 C CA . PRO A 1 256 ? -12.945 24.734 -1.347 1 75.5 256 PRO A CA 1
ATOM 1979 C C . PRO A 1 256 ? -13.539 23.391 -1.76 1 75.5 256 PRO A C 1
ATOM 1981 O O . PRO A 1 256 ? -14.711 23.125 -1.482 1 75.5 256 PRO A O 1
ATOM 1984 N N . ASP A 1 257 ? -12.773 22.625 -2.301 1 76.31 257 ASP A N 1
ATOM 1985 C CA . ASP A 1 257 ? -13.227 21.297 -2.7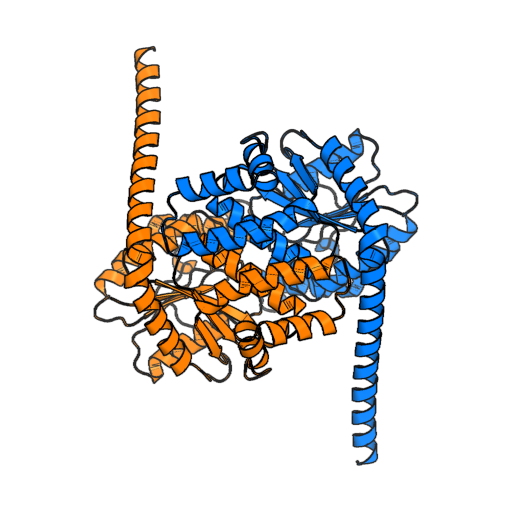34 1 76.31 257 ASP A CA 1
ATOM 1986 C C . ASP A 1 257 ? -13.531 20.406 -1.538 1 76.31 257 ASP A C 1
ATOM 1988 O O . ASP A 1 257 ? -14.484 19.625 -1.569 1 76.31 257 ASP A O 1
ATOM 1992 N N . LEU A 1 258 ? -12.75 20.484 -0.617 1 78.56 258 LEU A N 1
ATOM 1993 C CA . LEU A 1 258 ? -12.922 19.688 0.591 1 78.56 258 LEU A CA 1
ATOM 1994 C C . LEU A 1 258 ? -14.242 20.016 1.281 1 78.56 258 LEU A C 1
ATOM 1996 O O . LEU A 1 258 ? -14.992 19.125 1.661 1 78.56 258 LEU A O 1
ATOM 2000 N N . LEU A 1 259 ? -14.5 21.297 1.394 1 79.56 259 LEU A N 1
ATOM 2001 C CA . LEU A 1 259 ? -15.719 21.734 2.074 1 79.56 259 LEU A CA 1
ATOM 2002 C C . LEU A 1 259 ? -16.953 21.328 1.287 1 79.56 259 LEU A C 1
ATOM 2004 O O . LEU A 1 259 ? -17.969 20.938 1.873 1 79.56 259 LEU A O 1
ATOM 2008 N N . ALA A 1 260 ? -16.812 21.359 0.038 1 76 260 ALA A N 1
ATOM 2009 C CA . ALA A 1 260 ? -17.922 20.938 -0.816 1 76 260 ALA A CA 1
ATOM 2010 C C . ALA A 1 260 ? -18.188 19.438 -0.657 1 76 260 ALA A C 1
ATOM 2012 O O . ALA A 1 260 ? -19.344 19.016 -0.595 1 76 260 ALA A O 1
ATOM 2013 N N . ARG A 1 261 ? -17.203 18.672 -0.514 1 74.81 261 ARG A N 1
ATOM 2014 C CA . ARG A 1 261 ? -17.328 17.219 -0.373 1 74.81 261 ARG A CA 1
ATOM 2015 C C . ARG A 1 261 ? -17.938 16.859 0.974 1 74.81 261 ARG A C 1
ATOM 2017 O O . ARG A 1 261 ? -18.781 15.953 1.056 1 74.81 261 ARG A O 1
ATOM 2024 N N . ILE A 1 262 ? -17.5 17.547 1.908 1 74.94 262 ILE A N 1
ATOM 2025 C CA . ILE A 1 262 ? -18 17.297 3.252 1 74.94 262 ILE A CA 1
ATOM 2026 C C . ILE A 1 262 ? -19.5 17.609 3.311 1 74.94 262 ILE A C 1
ATOM 2028 O O . ILE A 1 262 ? -20.281 16.844 3.896 1 74.94 262 ILE A O 1
ATOM 2032 N N . LYS A 1 263 ? -19.812 18.672 2.697 1 76.56 263 LYS A N 1
ATOM 2033 C CA . LYS A 1 263 ? -21.219 19.078 2.668 1 76.56 263 LYS A CA 1
ATOM 2034 C C . LYS A 1 263 ? -22.062 18.047 1.926 1 76.56 263 LYS A C 1
ATOM 2036 O O . LYS A 1 263 ? -23.156 17.703 2.369 1 76.56 263 LYS A O 1
ATOM 2041 N N . GLN A 1 264 ? -21.531 17.531 0.909 1 73.44 264 GLN A N 1
ATOM 2042 C CA . GLN A 1 264 ? -22.25 16.547 0.112 1 73.44 264 GLN A CA 1
ATOM 2043 C C . GLN A 1 264 ? -22.422 15.234 0.88 1 73.44 264 GLN A C 1
ATOM 2045 O O . GLN A 1 264 ? -23.469 14.594 0.805 1 73.44 264 GLN A O 1
ATOM 2050 N N . GLN A 1 265 ? -21.406 14.836 1.505 1 71.56 265 GLN A N 1
ATOM 2051 C CA . GLN A 1 265 ? -21.453 13.594 2.273 1 71.56 265 GLN A CA 1
ATOM 2052 C C . GLN A 1 265 ? -22.453 13.695 3.418 1 71.56 265 GLN A C 1
ATOM 2054 O O . GLN A 1 265 ? -23.172 12.742 3.705 1 71.56 265 GLN A O 1
ATOM 2059 N N . LYS A 1 266 ? -22.406 14.828 4.082 1 71.12 266 LYS A N 1
ATOM 2060 C CA . LYS A 1 266 ? -23.359 15.047 5.164 1 71.12 266 LYS A CA 1
ATOM 2061 C C . LYS A 1 266 ? -24.797 15.008 4.648 1 71.12 266 LYS A C 1
ATOM 2063 O O . LYS A 1 266 ? -25.672 14.461 5.309 1 71.12 266 LYS A O 1
ATOM 2068 N N . GLN A 1 267 ? -24.922 15.531 3.514 1 70.69 267 GLN A N 1
ATOM 2069 C CA . GLN A 1 267 ? -26.25 15.531 2.914 1 70.69 267 GLN A CA 1
ATOM 2070 C C . GLN A 1 267 ? -26.672 14.117 2.527 1 70.69 267 GLN A C 1
ATOM 2072 O O . GLN A 1 267 ? -27.828 13.734 2.738 1 70.69 267 GLN A O 1
ATOM 2077 N N . LYS A 1 268 ? -25.734 13.375 2.061 1 67.38 268 LYS A N 1
ATOM 2078 C CA . LYS A 1 268 ? -26.047 12.008 1.674 1 67.38 268 LYS A CA 1
ATOM 2079 C C . LYS A 1 268 ? -26.375 11.148 2.895 1 67.38 268 LYS A C 1
ATOM 2081 O O . LYS A 1 268 ? -27.297 10.336 2.861 1 67.38 268 LYS A O 1
ATOM 2086 N N . THR A 1 269 ? -25.562 11.312 3.85 1 66.69 269 THR A N 1
ATOM 2087 C CA . THR A 1 269 ? -25.797 10.578 5.09 1 66.69 269 THR A CA 1
ATOM 2088 C C . THR A 1 269 ? -27.141 10.969 5.695 1 66.69 269 THR A C 1
ATOM 2090 O O . THR A 1 269 ? -27.875 10.117 6.203 1 66.69 269 THR A O 1
ATOM 2093 N N . HIS A 1 270 ? -27.359 12.195 5.617 1 64 270 HIS A N 1
ATOM 2094 C CA . HIS A 1 270 ? -28.656 12.672 6.102 1 64 270 HIS A CA 1
ATOM 2095 C C . HIS A 1 270 ? -29.797 12.109 5.277 1 64 270 HIS A C 1
ATOM 2097 O O . HIS A 1 270 ? -30.812 11.656 5.828 1 64 270 HIS A O 1
ATOM 2103 N N . ASP A 1 271 ? -29.562 12.094 4.059 1 65.31 271 ASP A N 1
ATOM 2104 C CA . ASP A 1 271 ? -30.578 11.57 3.166 1 65.31 271 ASP A CA 1
ATOM 2105 C C . ASP A 1 271 ? -30.797 10.078 3.393 1 65.31 271 ASP A C 1
ATOM 2107 O O . ASP A 1 271 ? -31.922 9.594 3.354 1 65.31 271 ASP A O 1
ATOM 2111 N N . GLN A 1 272 ? -29.766 9.406 3.59 1 64.25 272 GLN A N 1
ATOM 2112 C CA . GLN A 1 272 ? -29.859 7.969 3.842 1 64.25 272 GLN A CA 1
ATOM 2113 C C . GLN A 1 272 ? -30.531 7.688 5.18 1 64.25 272 GLN A C 1
ATOM 2115 O O . GLN A 1 272 ? -31.328 6.75 5.289 1 64.25 272 GLN A O 1
ATOM 2120 N N . GLN A 1 273 ? -30.172 8.445 6.133 1 64.06 273 GLN A N 1
ATOM 2121 C CA . GLN A 1 273 ? -30.812 8.328 7.434 1 64.06 273 GLN A CA 1
ATOM 2122 C C . GLN A 1 273 ? -32.312 8.656 7.332 1 64.06 273 GLN A C 1
ATOM 2124 O O . GLN A 1 273 ? -33.125 7.965 7.922 1 64.06 273 GLN A O 1
ATOM 2129 N N . GLU A 1 274 ? -32.562 9.695 6.625 1 61.84 274 GLU A N 1
ATOM 2130 C CA . GLU A 1 274 ? -33.969 10.07 6.43 1 61.84 274 GLU A CA 1
ATOM 2131 C C . GLU A 1 274 ? -34.719 9.008 5.648 1 61.84 274 GLU A C 1
ATOM 2133 O O . GLU A 1 274 ? -35.875 8.703 5.957 1 61.84 274 GLU A O 1
ATOM 2138 N N . ALA A 1 275 ? -34.031 8.453 4.727 1 63.09 275 ALA A N 1
ATOM 2139 C CA . ALA A 1 275 ? -34.656 7.398 3.922 1 63.09 275 ALA A CA 1
ATOM 2140 C C . ALA A 1 275 ? -34.844 6.137 4.75 1 63.09 275 ALA A C 1
ATOM 2142 O O . ALA A 1 275 ? -35.906 5.484 4.641 1 63.09 275 ALA A O 1
ATOM 2143 N N . THR A 1 276 ? -33.844 5.824 5.496 1 65.69 276 THR A N 1
ATOM 2144 C CA . THR A 1 276 ? -33.969 4.672 6.379 1 65.69 276 THR A CA 1
ATOM 2145 C C . THR A 1 276 ? -35.062 4.891 7.406 1 65.69 276 THR A C 1
ATOM 2147 O O . THR A 1 276 ? -35.844 3.982 7.684 1 65.69 276 THR A O 1
ATOM 2150 N N . LEU A 1 277 ? -35.062 6.062 7.957 1 63.78 277 LEU A N 1
ATOM 2151 C CA . LEU A 1 277 ? -36.094 6.426 8.906 1 63.78 277 LEU A CA 1
ATOM 2152 C C . LEU A 1 277 ? -37.469 6.387 8.242 1 63.78 277 LEU A C 1
ATOM 2154 O O . LEU A 1 277 ? -38.438 5.895 8.836 1 63.78 277 LEU A O 1
ATOM 2158 N N . ALA A 1 278 ? -37.562 6.895 7.098 1 64.19 278 ALA A N 1
ATOM 2159 C CA . ALA A 1 278 ? -38.812 6.895 6.355 1 64.19 278 ALA A CA 1
ATOM 2160 C C . ALA A 1 278 ? -39.281 5.473 6.07 1 64.19 278 ALA A C 1
ATOM 2162 O O . ALA A 1 278 ? -40.469 5.176 6.176 1 64.19 278 ALA A O 1
ATOM 2163 N N . SER A 1 279 ? -38.406 4.645 5.73 1 68.75 279 SER A N 1
ATOM 2164 C CA . SER A 1 279 ? -38.719 3.244 5.465 1 68.75 279 SER A CA 1
ATOM 2165 C C . SER A 1 279 ? -39.188 2.541 6.73 1 68.75 279 SER A C 1
ATOM 2167 O O . SER A 1 279 ? -40.156 1.758 6.691 1 68.75 279 SER A O 1
ATOM 2169 N N . VAL A 1 280 ? -38.5 2.822 7.789 1 65.56 280 VAL A N 1
ATOM 2170 C CA . VAL A 1 280 ? -38.875 2.256 9.078 1 65.56 280 VAL A CA 1
ATOM 2171 C C . VAL A 1 280 ? -40.25 2.779 9.477 1 65.56 280 VAL A C 1
ATOM 2173 O O . VAL A 1 280 ? -41.094 2.02 9.961 1 65.56 280 VAL A O 1
ATOM 2176 N N . MET A 1 281 ? -40.469 3.99 9.305 1 64.31 281 MET A N 1
ATOM 2177 C CA . MET A 1 281 ? -41.75 4.605 9.633 1 64.31 281 MET A CA 1
ATOM 2178 C C . MET A 1 281 ? -42.875 4.035 8.766 1 64.31 281 MET A C 1
ATOM 2180 O O . MET A 1 281 ? -44 3.801 9.242 1 64.31 281 MET A O 1
ATOM 2184 N N . GLN A 1 282 ? -42.594 3.84 7.566 1 65.19 282 GLN A N 1
ATOM 2185 C CA . GLN A 1 282 ? -43.562 3.246 6.652 1 65.19 282 GLN A CA 1
ATOM 2186 C C . GLN A 1 282 ? -43.875 1.809 7.051 1 65.19 282 GLN A C 1
ATOM 2188 O O . GLN A 1 282 ? -45.031 1.39 6.996 1 65.19 282 GLN A O 1
ATOM 2193 N N . ASP A 1 283 ? -42.875 1.168 7.438 1 64.31 283 ASP A N 1
ATOM 2194 C CA . ASP A 1 283 ? -43.062 -0.209 7.879 1 64.31 283 ASP A CA 1
ATOM 2195 C C . ASP A 1 283 ? -43.875 -0.26 9.18 1 64.31 283 ASP A C 1
ATOM 2197 O O . ASP A 1 283 ? -44.656 -1.189 9.406 1 64.31 283 ASP A O 1
ATOM 2201 N N . MET A 1 284 ? -43.625 0.68 9.961 1 60.16 284 MET A N 1
ATOM 2202 C CA . MET A 1 284 ? -44.375 0.775 11.211 1 60.16 284 MET A CA 1
ATOM 2203 C C . MET A 1 284 ? -45.812 1.157 10.945 1 60.16 284 MET A C 1
ATOM 2205 O O . MET A 1 284 ? -46.719 0.735 11.672 1 60.16 284 MET A O 1
ATOM 2209 N N . GLU A 1 285 ? -46.031 1.945 10.047 1 59.62 285 GLU A N 1
ATOM 2210 C CA . GLU A 1 285 ? -47.406 2.336 9.742 1 59.62 285 GLU A CA 1
ATOM 2211 C C . GLU A 1 285 ? -48.156 1.177 9.125 1 59.62 285 GLU A C 1
ATOM 2213 O O . GLU A 1 285 ? -49.375 1.087 9.281 1 59.62 285 GLU A O 1
ATOM 2218 N N . ILE A 1 286 ? -47.406 0.369 8.445 1 60.75 286 ILE A N 1
ATOM 2219 C CA . ILE A 1 286 ? -48.094 -0.759 7.812 1 60.75 286 ILE A CA 1
ATOM 2220 C C . ILE A 1 286 ? -48.312 -1.874 8.836 1 60.75 286 ILE A C 1
ATOM 2222 O O . ILE A 1 286 ? -49.188 -2.719 8.664 1 60.75 286 ILE A O 1
ATOM 2226 N N . SER A 1 287 ? -47.469 -1.841 9.75 1 48.91 287 SER A N 1
ATOM 2227 C CA . SER A 1 287 ? -47.75 -2.83 10.781 1 48.91 287 SER A CA 1
ATOM 2228 C C . SER A 1 287 ? -48.875 -2.342 11.719 1 48.91 287 SER A C 1
ATOM 2230 O O . SER A 1 287 ? -48.938 -1.147 12.008 1 48.91 287 SER A O 1
ATOM 2232 N N . LYS B 1 1 ? 3.811 -28.5 -15.25 1 90.31 1 LYS B N 1
ATOM 2233 C CA . LYS B 1 1 ? 4.195 -27.734 -14.07 1 90.31 1 LYS B CA 1
ATOM 2234 C C . LYS B 1 1 ? 3.006 -26.969 -13.5 1 90.31 1 LYS B C 1
ATOM 2236 O O . LYS B 1 1 ? 2.184 -26.438 -14.25 1 90.31 1 LYS B O 1
ATOM 2241 N N . PRO B 1 2 ? 2.91 -27 -12.195 1 95.69 2 PRO B N 1
ATOM 2242 C CA . PRO B 1 2 ? 1.788 -26.281 -11.602 1 95.69 2 PRO B CA 1
ATOM 2243 C C . PRO B 1 2 ? 1.872 -24.766 -11.828 1 95.69 2 PRO B C 1
ATOM 2245 O O . PRO B 1 2 ? 2.971 -24.219 -11.945 1 95.69 2 PRO B O 1
ATOM 2248 N N . VAL B 1 3 ? 0.717 -24.188 -11.914 1 97.25 3 VAL B N 1
ATOM 2249 C CA . VAL B 1 3 ? 0.663 -22.719 -11.953 1 97.25 3 VAL B CA 1
ATOM 2250 C C . VAL B 1 3 ? 0.725 -22.172 -10.531 1 97.25 3 VAL B C 1
ATOM 2252 O O . VAL B 1 3 ? -0.046 -22.578 -9.664 1 97.25 3 VAL B O 1
ATOM 2255 N N . THR B 1 4 ? 1.699 -21.344 -10.305 1 97.75 4 THR B N 1
ATOM 2256 C CA . THR B 1 4 ? 1.778 -20.688 -9 1 97.75 4 THR B CA 1
ATOM 2257 C C . THR B 1 4 ? 0.951 -19.406 -8.992 1 97.75 4 THR B C 1
ATOM 2259 O O . THR B 1 4 ? 1.058 -18.578 -9.898 1 97.75 4 THR B O 1
ATOM 2262 N N . VAL B 1 5 ? 0.122 -19.297 -8 1 98.12 5 VAL B N 1
ATOM 2263 C CA . VAL B 1 5 ? -0.796 -18.172 -7.859 1 98.12 5 VAL B CA 1
ATOM 2264 C C . VAL B 1 5 ? -0.474 -17.391 -6.582 1 98.12 5 VAL B C 1
ATOM 2266 O O . VAL B 1 5 ? -0.752 -17.875 -5.477 1 98.12 5 VAL B O 1
ATOM 2269 N N . LEU B 1 6 ? 0.12 -16.219 -6.742 1 97.56 6 LEU B N 1
ATOM 2270 C CA . LEU B 1 6 ? 0.401 -15.367 -5.594 1 97.56 6 LEU B CA 1
ATOM 2271 C C . LEU B 1 6 ? -0.767 -14.43 -5.316 1 97.56 6 LEU B C 1
ATOM 2273 O O . LEU B 1 6 ? -1.04 -13.523 -6.105 1 97.56 6 LEU B O 1
ATOM 2277 N N . VAL B 1 7 ? -1.414 -14.656 -4.168 1 97.44 7 VAL B N 1
ATOM 2278 C CA . VAL B 1 7 ? -2.619 -13.898 -3.848 1 97.44 7 VAL B CA 1
ATOM 2279 C C . VAL B 1 7 ? -2.26 -12.711 -2.961 1 97.44 7 VAL B C 1
ATOM 2281 O O . VAL B 1 7 ? -1.783 -12.883 -1.837 1 97.44 7 VAL B O 1
ATOM 2284 N N . ILE B 1 8 ? -2.506 -11.508 -3.531 1 95.5 8 ILE B N 1
ATOM 2285 C CA . ILE B 1 8 ? -2.24 -10.258 -2.836 1 95.5 8 ILE B CA 1
ATOM 2286 C C . ILE B 1 8 ? -3.547 -9.492 -2.637 1 95.5 8 ILE B C 1
ATOM 2288 O O . ILE B 1 8 ? -4.418 -9.492 -3.512 1 95.5 8 ILE B O 1
ATOM 2292 N N . GLY B 1 9 ? -3.697 -8.891 -1.505 1 89.75 9 GLY B N 1
ATOM 2293 C CA . GLY B 1 9 ? -4.887 -8.102 -1.233 1 89.75 9 GLY B CA 1
ATOM 2294 C C . GLY B 1 9 ? -4.777 -7.27 0.031 1 89.75 9 GLY B C 1
ATOM 2295 O O . GLY B 1 9 ? -4.141 -7.688 1.002 1 89.75 9 GLY B O 1
ATOM 2296 N N . MET B 1 10 ? -5.426 -6.141 -0.086 1 83.62 10 MET B N 1
ATOM 2297 C CA . MET B 1 10 ? -5.418 -5.238 1.062 1 83.62 10 MET B CA 1
ATOM 2298 C C . MET B 1 10 ? -6.207 -5.836 2.225 1 83.62 10 MET B C 1
ATOM 2300 O O . MET B 1 10 ? -6.992 -6.762 2.037 1 83.62 10 MET B O 1
ATOM 2304 N N . ALA B 1 11 ? -5.945 -5.215 3.469 1 76.94 11 ALA B N 1
ATOM 2305 C CA . ALA B 1 11 ? -6.707 -5.641 4.637 1 76.94 11 ALA B CA 1
ATOM 2306 C C . ALA B 1 11 ? -8.203 -5.445 4.414 1 76.94 11 ALA B C 1
ATOM 2308 O O . ALA B 1 11 ? -8.633 -4.391 3.947 1 76.94 11 ALA B O 1
ATOM 2309 N N . GLY B 1 12 ? -8.969 -6.496 4.602 1 80.12 12 GLY B N 1
ATOM 2310 C CA . GLY B 1 12 ? -10.414 -6.391 4.496 1 80.12 12 GLY B CA 1
ATOM 2311 C C . GLY B 1 12 ? -10.945 -6.785 3.129 1 80.12 12 GLY B C 1
ATOM 2312 O O . GLY B 1 12 ? -12.156 -6.887 2.934 1 80.12 12 GLY B O 1
ATOM 2313 N N . SER B 1 13 ? -10.086 -7.059 2.201 1 88.94 13 SER B N 1
ATOM 2314 C CA . SER B 1 13 ? -10.516 -7.379 0.843 1 88.94 13 SER B CA 1
ATOM 2315 C C . SER B 1 13 ? -11.141 -8.766 0.773 1 88.94 13 SER B C 1
ATOM 2317 O O . SER B 1 13 ? -11.82 -9.102 -0.201 1 88.94 13 SER B O 1
ATOM 2319 N N . GLY B 1 14 ? -10.852 -9.609 1.749 1 89.38 14 GLY B N 1
ATOM 2320 C CA . GLY B 1 14 ? -11.359 -10.969 1.771 1 89.38 14 GLY B CA 1
ATOM 2321 C C . GLY B 1 14 ? -10.352 -11.984 1.271 1 89.38 14 GLY B C 1
ATOM 2322 O O . GLY B 1 14 ? -10.727 -13.07 0.822 1 89.38 14 GLY B O 1
ATOM 2323 N N . LYS B 1 15 ? -9.102 -11.617 1.301 1 91.62 15 LYS B N 1
ATOM 2324 C CA . LYS B 1 15 ? -8.031 -12.484 0.823 1 91.62 15 LYS B CA 1
ATOM 2325 C C . LYS B 1 15 ? -8.031 -13.82 1.559 1 91.62 15 LYS B C 1
ATOM 2327 O O . LYS B 1 15 ? -7.953 -14.875 0.934 1 91.62 15 LYS B O 1
ATOM 2332 N N . THR B 1 16 ? -8.164 -13.82 2.928 1 88.19 16 THR B N 1
ATOM 2333 C CA . THR B 1 16 ? -8.141 -15.039 3.729 1 88.19 16 THR B CA 1
ATOM 2334 C C . THR B 1 16 ? -9.344 -15.93 3.395 1 88.19 16 THR B C 1
ATOM 2336 O O . THR B 1 16 ? -9.195 -17.141 3.25 1 88.19 16 THR B O 1
ATOM 2339 N N . THR B 1 17 ? -10.477 -15.344 3.273 1 92.06 17 THR B N 1
ATOM 2340 C CA . THR B 1 17 ? -11.68 -16.078 2.92 1 92.06 17 THR B CA 1
ATOM 2341 C C . THR B 1 17 ? -11.562 -16.672 1.515 1 92.06 17 THR B C 1
ATOM 2343 O O . THR B 1 17 ? -12.039 -17.781 1.255 1 92.06 17 THR B O 1
ATOM 2346 N N . LEU B 1 18 ? -10.984 -15.891 0.632 1 95.88 18 LEU B N 1
ATOM 2347 C CA . LEU B 1 18 ? -10.789 -16.375 -0.732 1 95.88 18 LEU B CA 1
ATOM 2348 C C . LEU B 1 18 ? -9.852 -17.578 -0.757 1 95.88 18 LEU B C 1
ATOM 2350 O O . LEU B 1 18 ? -10.102 -18.547 -1.483 1 95.88 18 LEU B O 1
ATOM 2354 N N . MET B 1 19 ? -8.797 -17.531 0.055 1 94.81 19 MET B N 1
ATOM 2355 C CA . MET B 1 19 ? -7.871 -18.656 0.152 1 94.81 19 MET B CA 1
ATOM 2356 C C . MET B 1 19 ? -8.594 -19.922 0.611 1 94.81 19 MET B C 1
ATOM 2358 O O . MET B 1 19 ? -8.352 -21.016 0.081 1 94.81 19 MET B O 1
ATOM 2362 N N . GLN B 1 20 ? -9.461 -19.766 1.579 1 94.06 20 GLN B N 1
ATOM 2363 C CA . GLN B 1 20 ? -10.266 -20.875 2.07 1 94.06 20 GLN B CA 1
ATOM 2364 C C . GLN B 1 20 ? -11.156 -21.438 0.967 1 94.06 20 GLN B C 1
ATOM 2366 O O . GLN B 1 20 ? -11.258 -22.656 0.8 1 94.06 20 GLN B O 1
ATOM 2371 N N . ARG B 1 21 ? -11.773 -20.531 0.266 1 95.94 21 ARG B N 1
ATOM 2372 C CA . ARG B 1 21 ? -12.68 -20.906 -0.813 1 95.94 21 ARG B CA 1
ATOM 2373 C C . ARG B 1 21 ? -11.93 -21.641 -1.921 1 95.94 21 ARG B C 1
ATOM 2375 O O . ARG B 1 21 ? -12.43 -22.625 -2.473 1 95.94 21 ARG B O 1
ATOM 2382 N N . LEU B 1 22 ? -10.742 -21.188 -2.256 1 96.19 22 LEU B N 1
ATOM 2383 C CA . LEU B 1 22 ? -9.945 -21.797 -3.307 1 96.19 22 LEU B CA 1
ATOM 2384 C C . LEU B 1 22 ? -9.508 -23.203 -2.9 1 96.19 22 LEU B C 1
ATOM 2386 O O . LEU B 1 22 ? -9.492 -24.125 -3.729 1 96.19 22 LEU B O 1
ATOM 2390 N N . ALA B 1 23 ? -9.141 -23.359 -1.637 1 92.94 23 ALA B N 1
ATOM 2391 C CA . ALA B 1 23 ? -8.758 -24.688 -1.126 1 92.94 23 ALA B CA 1
ATOM 2392 C C . ALA B 1 23 ? -9.945 -25.641 -1.173 1 92.94 23 ALA B C 1
ATOM 2394 O O . ALA B 1 23 ? -9.805 -26.781 -1.636 1 92.94 23 ALA B O 1
ATOM 2395 N N . ALA B 1 24 ? -11.062 -25.156 -0.732 1 92.88 24 ALA B N 1
ATOM 2396 C CA . ALA B 1 24 ? -12.266 -26 -0.696 1 92.88 24 ALA B CA 1
ATOM 2397 C C . ALA B 1 24 ? -12.734 -26.344 -2.107 1 92.88 24 ALA B C 1
ATOM 2399 O O . ALA B 1 24 ? -13.109 -27.484 -2.381 1 92.88 24 ALA B O 1
ATOM 2400 N N . TYR B 1 25 ? -12.773 -25.359 -2.93 1 94 25 TYR B N 1
ATOM 2401 C CA . TYR B 1 25 ? -13.203 -25.562 -4.309 1 94 25 TYR B CA 1
ATOM 2402 C C . TYR B 1 25 ? -12.305 -26.562 -5.016 1 94 25 TYR B C 1
ATOM 2404 O O . TYR B 1 25 ? -12.766 -27.359 -5.84 1 94 25 TYR B O 1
ATOM 2412 N N . GLY B 1 26 ? -11.023 -26.484 -4.781 1 92.19 26 GLY B N 1
ATOM 2413 C CA . GLY B 1 26 ? -10.102 -27.438 -5.375 1 92.19 26 GLY B CA 1
ATOM 2414 C C . GLY B 1 26 ? -10.445 -28.875 -5.059 1 92.19 26 GLY B C 1
ATOM 2415 O O . GLY B 1 26 ? -10.438 -29.734 -5.949 1 92.19 26 GLY B O 1
ATOM 2416 N N . VAL B 1 27 ? -10.797 -29.125 -3.846 1 89.69 27 VAL B N 1
ATOM 2417 C CA . VAL B 1 27 ? -11.164 -30.469 -3.426 1 89.69 27 VAL B CA 1
ATOM 2418 C C . VAL B 1 27 ? -12.422 -30.922 -4.172 1 89.69 27 VAL B C 1
ATOM 2420 O O . VAL B 1 27 ? -12.469 -32.031 -4.711 1 89.69 27 VAL B O 1
ATOM 2423 N N . ASP B 1 28 ? -13.359 -30.109 -4.266 1 92.62 28 ASP B N 1
ATOM 2424 C CA . ASP B 1 28 ? -14.648 -30.422 -4.871 1 92.62 28 ASP B CA 1
ATOM 2425 C C . ASP B 1 28 ? -14.508 -30.609 -6.383 1 92.62 28 ASP B C 1
ATOM 2427 O O . ASP B 1 28 ? -15.18 -31.453 -6.969 1 92.62 28 ASP B O 1
ATOM 2431 N N . ALA B 1 29 ? -13.695 -29.797 -6.977 1 93.62 29 ALA B N 1
ATOM 2432 C CA . ALA B 1 29 ? -13.57 -29.781 -8.43 1 93.62 29 ALA B CA 1
ATOM 2433 C C . ALA B 1 29 ? -12.492 -30.75 -8.906 1 93.62 29 ALA B C 1
ATOM 2435 O O . ALA B 1 29 ? -12.289 -30.922 -10.109 1 93.62 29 ALA B O 1
ATOM 2436 N N . GLY B 1 30 ? -11.711 -31.391 -7.945 1 92.88 30 GLY B N 1
ATOM 2437 C CA . GLY B 1 30 ? -10.664 -32.344 -8.305 1 92.88 30 GLY B CA 1
ATOM 2438 C C . GLY B 1 30 ? -9.359 -31.672 -8.703 1 92.88 30 GLY B C 1
ATOM 2439 O O . GLY B 1 30 ? -8.57 -32.25 -9.453 1 92.88 30 GLY B O 1
ATOM 2440 N N . LEU B 1 31 ? -9.258 -30.484 -8.328 1 93.75 31 LEU B N 1
ATOM 2441 C CA . LEU B 1 31 ? -8 -29.781 -8.562 1 93.75 31 LEU B CA 1
ATOM 2442 C C . LEU B 1 31 ? -6.98 -30.109 -7.477 1 93.75 31 LEU B C 1
ATOM 2444 O O . LEU B 1 31 ? -7.34 -30.234 -6.305 1 93.75 31 LEU B O 1
ATOM 2448 N N . ARG B 1 32 ? -5.824 -30.422 -7.855 1 93.38 32 ARG B N 1
ATOM 2449 C CA . ARG B 1 32 ? -4.738 -30.688 -6.922 1 93.38 32 ARG B CA 1
ATOM 2450 C C . ARG B 1 32 ? -3.996 -29.406 -6.551 1 93.38 32 ARG B C 1
ATOM 2452 O O . ARG B 1 32 ? -2.936 -29.125 -7.109 1 93.38 32 ARG B O 1
ATOM 2459 N N . ASN B 1 33 ? -4.566 -28.703 -5.547 1 95 33 ASN B N 1
ATOM 2460 C CA . ASN B 1 33 ? -4.031 -27.438 -5.094 1 95 33 ASN B CA 1
ATOM 2461 C C . ASN B 1 33 ? -3.01 -27.609 -3.975 1 95 33 ASN B C 1
ATOM 2463 O O . ASN B 1 33 ? -3.207 -28.438 -3.078 1 95 33 ASN B O 1
ATOM 2467 N N . TYR B 1 34 ? -1.913 -27.047 -4.148 1 95.62 34 TYR B N 1
ATOM 2468 C CA . TYR B 1 34 ? -0.899 -26.938 -3.105 1 95.62 34 TYR B CA 1
ATOM 2469 C C . TYR B 1 34 ? -0.921 -25.562 -2.461 1 95.62 34 TYR B C 1
ATOM 2471 O O . TYR B 1 34 ? -0.621 -24.562 -3.115 1 95.62 34 TYR B O 1
ATOM 2479 N N . VAL B 1 35 ? -1.261 -25.469 -1.174 1 95.69 35 VAL B N 1
ATOM 2480 C CA . VAL B 1 35 ? -1.495 -24.188 -0.521 1 95.69 35 VAL B CA 1
ATOM 2481 C C . VAL B 1 35 ? -0.291 -23.812 0.342 1 95.69 35 VAL B C 1
ATOM 2483 O O . VAL B 1 35 ? 0.156 -24.609 1.168 1 95.69 35 VAL B O 1
ATOM 2486 N N . ILE B 1 36 ? 0.235 -22.609 0.129 1 95.81 36 ILE B N 1
ATOM 2487 C CA . ILE B 1 36 ? 1.381 -22.078 0.867 1 95.81 36 ILE B CA 1
ATOM 2488 C C . ILE B 1 36 ? 0.979 -20.812 1.619 1 95.81 36 ILE B C 1
ATOM 2490 O O . ILE B 1 36 ? 0.447 -19.875 1.024 1 95.81 36 ILE B O 1
ATOM 2494 N N . ASN B 1 37 ? 1.207 -20.766 2.902 1 95.69 37 ASN B N 1
ATOM 2495 C CA . ASN B 1 37 ? 0.961 -19.562 3.695 1 95.69 37 ASN B CA 1
ATOM 2496 C C . ASN B 1 37 ? 2.254 -18.797 3.971 1 95.69 37 ASN B C 1
ATOM 2498 O O . ASN B 1 37 ? 3.146 -19.297 4.648 1 95.69 37 ASN B O 1
ATOM 2502 N N . LEU B 1 38 ? 2.316 -17.578 3.463 1 94.69 38 LEU B N 1
ATOM 2503 C CA . LEU B 1 38 ? 3.488 -16.734 3.684 1 94.69 38 LEU B CA 1
ATOM 2504 C C . LEU B 1 38 ? 3.184 -15.625 4.684 1 94.69 38 LEU B C 1
ATOM 2506 O O . LEU B 1 38 ? 4.004 -14.727 4.898 1 94.69 38 LEU B O 1
ATOM 2510 N N . ASP B 1 39 ? 2.047 -15.609 5.246 1 90.69 39 ASP B N 1
ATOM 2511 C CA . ASP B 1 39 ? 1.682 -14.625 6.258 1 90.69 39 ASP B CA 1
ATOM 2512 C C . ASP B 1 39 ? 2.008 -15.133 7.664 1 90.69 39 ASP B C 1
ATOM 2514 O O . ASP B 1 39 ? 1.269 -15.945 8.219 1 90.69 39 ASP B O 1
ATOM 2518 N N . PRO B 1 40 ? 3.01 -14.594 8.258 1 89.25 40 PRO B N 1
ATOM 2519 C CA . PRO B 1 40 ? 3.404 -15.094 9.578 1 89.25 40 PRO B CA 1
ATOM 2520 C C . PRO B 1 40 ? 2.49 -14.594 10.695 1 89.25 40 PRO B C 1
ATOM 2522 O O . PRO B 1 40 ? 2.521 -15.133 11.805 1 89.25 40 PRO B O 1
ATOM 2525 N N . ALA B 1 41 ? 1.702 -13.586 10.43 1 83.19 41 ALA B N 1
ATOM 2526 C CA . ALA B 1 41 ? 0.945 -12.906 11.477 1 83.19 41 ALA B CA 1
ATOM 2527 C C . ALA B 1 41 ? -0.488 -13.43 11.539 1 83.19 41 ALA B C 1
ATOM 2529 O O . ALA B 1 41 ? -1.241 -13.086 12.453 1 83.19 41 ALA B O 1
ATOM 2530 N N . VAL B 1 42 ? -0.835 -14.266 10.586 1 78.81 42 VAL B N 1
ATOM 2531 C CA . VAL B 1 42 ? -2.213 -14.742 10.547 1 78.81 42 VAL B CA 1
ATOM 2532 C C . VAL B 1 42 ? -2.449 -15.734 11.68 1 78.81 42 VAL B C 1
ATOM 2534 O O . VAL B 1 42 ? -1.615 -16.609 11.93 1 78.81 42 VAL B O 1
ATOM 2537 N N . ARG B 1 43 ? -3.496 -15.5 12.422 1 72.19 43 ARG B N 1
ATOM 2538 C CA . ARG B 1 43 ? -3.77 -16.375 13.562 1 72.19 43 ARG B CA 1
ATOM 2539 C C . ARG B 1 43 ? -4.43 -17.672 13.109 1 72.19 43 ARG B C 1
ATOM 2541 O O . ARG B 1 43 ? -3.947 -18.766 13.43 1 72.19 43 ARG B O 1
ATOM 2548 N N . LYS B 1 44 ? -5.539 -17.484 12.43 1 75.06 44 LYS B N 1
ATOM 2549 C CA . LYS B 1 44 ? -6.242 -18.641 11.898 1 75.06 44 LYS B CA 1
ATOM 2550 C C . LYS B 1 44 ? -6.48 -18.5 10.398 1 75.06 44 LYS B C 1
ATOM 2552 O O . LYS B 1 44 ? -7.059 -17.516 9.945 1 75.06 44 LYS B O 1
ATOM 2557 N N . THR B 1 45 ? -5.969 -19.344 9.625 1 71.19 45 THR B N 1
ATOM 2558 C CA . THR B 1 45 ? -6.098 -19.25 8.172 1 71.19 45 THR B CA 1
ATOM 2559 C C . THR B 1 45 ? -7.434 -19.828 7.719 1 71.19 45 THR B C 1
ATOM 2561 O O . THR B 1 45 ? -7.992 -19.391 6.711 1 71.19 45 THR B O 1
ATOM 2564 N N . GLY B 1 46 ? -8.078 -20.547 8.398 1 79.12 46 GLY B N 1
ATOM 2565 C CA . GLY B 1 46 ? -9.305 -21.234 8.008 1 79.12 46 GLY B CA 1
ATOM 2566 C C . GLY B 1 46 ? -9.078 -22.281 6.93 1 79.12 46 GLY B C 1
ATOM 2567 O O . GLY B 1 46 ? -10.031 -22.781 6.34 1 79.12 46 GLY B O 1
ATOM 2568 N N . TYR B 1 47 ? -7.887 -22.453 6.422 1 84.88 47 TYR B N 1
ATOM 2569 C CA . TYR B 1 47 ? -7.48 -23.5 5.484 1 84.88 47 TYR B CA 1
ATOM 2570 C C . TYR B 1 47 ? -6.234 -24.234 5.98 1 84.88 47 TYR B C 1
ATOM 2572 O O . TYR B 1 47 ? -5.523 -23.719 6.855 1 84.88 47 TYR B O 1
ATOM 2580 N N . THR B 1 48 ? -6.086 -25.453 5.477 1 87.31 48 THR B N 1
ATOM 2581 C CA . THR B 1 48 ? -4.863 -26.188 5.781 1 87.31 48 THR B CA 1
ATOM 2582 C C . THR B 1 48 ? -3.783 -25.906 4.746 1 87.31 48 THR B C 1
ATOM 2584 O O . THR B 1 48 ? -3.994 -26.094 3.547 1 87.31 48 THR B O 1
ATOM 2587 N N . ALA B 1 49 ? -2.686 -25.422 5.23 1 92.75 49 ALA B N 1
ATOM 2588 C CA . ALA B 1 49 ? -1.579 -25.109 4.328 1 92.75 49 ALA B CA 1
ATOM 2589 C C . ALA B 1 49 ? -0.612 -26.281 4.219 1 92.75 49 ALA B C 1
ATOM 2591 O O . ALA B 1 49 ? -0.335 -26.953 5.211 1 92.75 49 ALA B O 1
ATOM 2592 N N . ASN B 1 50 ? -0.219 -26.609 3.062 1 93.81 50 ASN B N 1
ATOM 2593 C CA . ASN B 1 50 ? 0.826 -27.594 2.854 1 93.81 50 ASN B CA 1
ATOM 2594 C C . ASN B 1 50 ? 2.182 -27.109 3.346 1 93.81 50 ASN B C 1
ATOM 2596 O O . ASN B 1 50 ? 2.98 -27.875 3.873 1 93.81 50 ASN B O 1
ATOM 2600 N N . VAL B 1 51 ? 2.441 -25.859 3.107 1 93.75 51 VAL B N 1
ATOM 2601 C CA . VAL B 1 51 ? 3.594 -25.141 3.652 1 93.75 51 VAL B CA 1
ATOM 2602 C C . VAL B 1 51 ? 3.123 -23.906 4.414 1 93.75 51 VAL B C 1
ATOM 2604 O O . VAL B 1 51 ? 2.328 -23.125 3.895 1 93.75 51 VAL B O 1
ATOM 2607 N N . ASP B 1 52 ? 3.627 -23.766 5.598 1 94.31 52 ASP B N 1
ATOM 2608 C CA . ASP B 1 52 ? 3.24 -22.672 6.469 1 94.31 52 ASP B CA 1
ATOM 2609 C C . ASP B 1 52 ? 4.469 -22 7.082 1 94.31 52 ASP B C 1
ATOM 2611 O O . ASP B 1 52 ? 5.215 -22.625 7.836 1 94.31 52 ASP B O 1
ATOM 2615 N N . ILE B 1 53 ? 4.609 -20.734 6.73 1 93.31 53 ILE B N 1
ATOM 2616 C CA . ILE B 1 53 ? 5.746 -19.984 7.25 1 93.31 53 ILE B CA 1
ATOM 2617 C C . ILE B 1 53 ? 5.762 -20.062 8.773 1 93.31 53 ILE B C 1
ATOM 2619 O O . ILE B 1 53 ? 6.824 -20.031 9.398 1 93.31 53 ILE B O 1
ATOM 2623 N N . ARG B 1 54 ? 4.66 -20.219 9.453 1 92.12 54 ARG B N 1
ATOM 2624 C CA . ARG B 1 54 ? 4.531 -20.25 10.906 1 92.12 54 ARG B CA 1
ATOM 2625 C C . ARG B 1 54 ? 5.172 -21.5 11.5 1 92.12 54 ARG B C 1
ATOM 2627 O O . ARG B 1 54 ? 5.461 -21.547 12.703 1 92.12 54 ARG B O 1
ATOM 2634 N N . ASP B 1 55 ? 5.348 -22.469 10.648 1 90.06 55 ASP B N 1
ATOM 2635 C CA . ASP B 1 55 ? 6.004 -23.688 11.086 1 90.06 55 ASP B CA 1
ATOM 2636 C C . ASP B 1 55 ? 7.516 -23.484 11.211 1 90.06 55 ASP B C 1
ATOM 2638 O O . ASP B 1 55 ? 8.195 -24.281 11.867 1 90.06 55 ASP B O 1
ATOM 2642 N N . THR B 1 56 ? 8.031 -22.531 10.5 1 87 56 THR B N 1
ATOM 2643 C CA . THR B 1 56 ? 9.469 -22.312 10.445 1 87 56 THR B CA 1
ATOM 2644 C C . THR B 1 56 ? 9.867 -21.109 11.289 1 87 56 THR B C 1
ATOM 2646 O O . THR B 1 56 ? 10.945 -21.078 11.891 1 87 56 THR B O 1
ATOM 2649 N N . VAL B 1 57 ? 9.055 -20.094 11.211 1 87.38 57 VAL B N 1
ATOM 2650 C CA . VAL B 1 57 ? 9.367 -18.828 11.883 1 87.38 57 VAL B CA 1
ATOM 2651 C C . VAL B 1 57 ? 8.242 -18.469 12.844 1 87.38 57 VAL B C 1
ATOM 2653 O O . VAL B 1 57 ? 7.082 -18.359 12.43 1 87.38 57 VAL B O 1
ATOM 2656 N N . ASP B 1 58 ? 8.617 -18.281 14.047 1 87.44 58 ASP B N 1
ATOM 2657 C CA . ASP B 1 58 ? 7.652 -17.812 15.039 1 87.44 58 ASP B CA 1
ATOM 2658 C C . ASP B 1 58 ? 7.609 -16.281 15.078 1 87.44 58 ASP B C 1
ATOM 2660 O O . ASP B 1 58 ? 8.484 -15.656 15.672 1 87.44 58 ASP B O 1
ATOM 2664 N N . TYR B 1 59 ? 6.5 -15.805 14.602 1 84.38 59 TYR B N 1
ATOM 2665 C CA . TYR B 1 59 ? 6.273 -14.367 14.453 1 84.38 59 TYR B CA 1
ATOM 2666 C C . TYR B 1 59 ? 6.391 -13.664 15.797 1 84.38 59 TYR B C 1
ATOM 2668 O O . TYR B 1 59 ? 7.035 -12.617 15.898 1 84.38 59 TYR B O 1
ATOM 2676 N N . LYS B 1 60 ? 5.797 -14.172 16.812 1 82.94 60 LYS B N 1
ATOM 2677 C CA . LYS B 1 60 ? 5.805 -13.57 18.156 1 82.94 60 LYS B CA 1
ATOM 2678 C C . LYS B 1 60 ? 7.203 -13.617 18.766 1 82.94 60 LYS B C 1
ATOM 2680 O O . LYS B 1 60 ? 7.625 -12.664 19.422 1 82.94 60 LYS B O 1
ATOM 2685 N N . GLN B 1 61 ? 7.832 -14.711 18.547 1 87.12 61 GLN B N 1
ATOM 2686 C CA . GLN B 1 61 ? 9.195 -14.844 19.047 1 87.12 61 GLN B CA 1
ATOM 2687 C C . GLN B 1 61 ? 10.141 -13.867 18.359 1 87.12 61 GLN B C 1
ATOM 2689 O O . GLN B 1 61 ? 11.031 -13.305 19 1 87.12 61 GLN B O 1
ATOM 2694 N N . VAL B 1 62 ? 9.891 -13.688 17.062 1 86.56 62 VAL B N 1
ATOM 2695 C CA . VAL B 1 62 ? 10.703 -12.742 16.297 1 86.56 62 VAL B CA 1
ATOM 2696 C C . VAL B 1 62 ? 10.516 -11.336 16.859 1 86.56 62 VAL B C 1
ATOM 2698 O O . VAL B 1 62 ? 11.492 -10.594 17.016 1 86.56 62 VAL B O 1
ATOM 2701 N N . MET B 1 63 ? 9.289 -11.016 17.156 1 84.56 63 MET B N 1
ATOM 2702 C CA . MET B 1 63 ? 9.008 -9.703 17.719 1 84.56 63 MET B CA 1
ATOM 2703 C C . MET B 1 63 ? 9.742 -9.508 19.047 1 84.56 63 MET B C 1
ATOM 2705 O O . MET B 1 63 ? 10.328 -8.453 19.281 1 84.56 63 MET B O 1
ATOM 2709 N N . LYS B 1 64 ? 9.758 -10.516 19.875 1 83.75 64 LYS B N 1
ATOM 2710 C CA . LYS B 1 64 ? 10.359 -10.453 21.203 1 83.75 64 LYS B CA 1
ATOM 2711 C C . LYS B 1 64 ? 11.883 -10.438 21.109 1 83.75 64 LYS B C 1
ATOM 2713 O O . LYS B 1 64 ? 12.531 -9.609 21.766 1 83.75 64 LYS B O 1
ATOM 2718 N N . GLU B 1 65 ? 12.375 -11.297 20.375 1 85.75 65 GLU B N 1
ATOM 2719 C CA . GLU B 1 65 ? 13.812 -11.5 20.297 1 85.75 65 GLU B CA 1
ATOM 2720 C C . GLU B 1 65 ? 14.508 -10.289 19.688 1 85.75 65 GLU B C 1
ATOM 2722 O O . GLU B 1 65 ? 15.602 -9.906 20.125 1 85.75 65 GLU B O 1
ATOM 2727 N N . TYR B 1 66 ? 13.875 -9.695 18.734 1 80.44 66 TYR B N 1
ATOM 2728 C CA . TYR B 1 66 ? 14.531 -8.602 18.016 1 80.44 66 TYR B CA 1
ATOM 2729 C C . TYR B 1 66 ? 13.961 -7.254 18.438 1 80.44 66 TYR B C 1
ATOM 2731 O O . TYR B 1 66 ? 14.375 -6.211 17.938 1 80.44 66 TYR B O 1
ATOM 2739 N N . GLY B 1 67 ? 13.008 -7.273 19.297 1 78.88 67 GLY B N 1
ATOM 2740 C CA . GLY B 1 67 ? 12.414 -6.031 19.766 1 78.88 67 GLY B CA 1
ATOM 2741 C C . GLY B 1 67 ? 11.75 -5.234 18.672 1 78.88 67 GLY B C 1
ATOM 2742 O O . GLY B 1 67 ? 11.906 -4.012 18.594 1 78.88 67 GLY B O 1
ATOM 2743 N N . LEU B 1 68 ? 11.008 -5.941 17.781 1 77.88 68 LEU B N 1
ATOM 2744 C CA . LEU B 1 68 ? 10.438 -5.324 16.594 1 77.88 68 LEU B CA 1
ATOM 2745 C C . LEU B 1 68 ? 8.945 -5.086 16.766 1 77.88 68 LEU B C 1
ATOM 2747 O O . LEU B 1 68 ? 8.289 -5.773 17.547 1 77.88 68 LEU B O 1
ATOM 2751 N N . GLY B 1 69 ? 8.445 -4.059 16.062 1 76.62 69 GLY B N 1
ATOM 2752 C CA . GLY B 1 69 ? 7.008 -3.934 15.875 1 76.62 69 GLY B CA 1
ATOM 2753 C C . GLY B 1 69 ? 6.441 -4.926 14.875 1 76.62 69 GLY B C 1
ATOM 2754 O O . GLY B 1 69 ? 7.18 -5.73 14.312 1 76.62 69 GLY B O 1
ATOM 2755 N N . PRO B 1 70 ? 5.176 -4.906 14.68 1 78.31 70 PRO B N 1
ATOM 2756 C CA . PRO B 1 70 ? 4.527 -5.859 13.781 1 78.31 70 PRO B CA 1
ATOM 2757 C C . PRO B 1 70 ? 5.113 -5.828 12.367 1 78.31 70 PRO B C 1
ATOM 2759 O O . PRO B 1 70 ? 5.398 -6.879 11.789 1 78.31 70 PRO B O 1
ATOM 2762 N N . ASN B 1 71 ? 5.332 -4.648 11.812 1 77.5 71 ASN B N 1
ATOM 2763 C CA . ASN B 1 71 ? 5.863 -4.543 10.461 1 77.5 71 ASN B CA 1
ATOM 2764 C C . ASN B 1 71 ? 7.273 -5.117 10.367 1 77.5 71 ASN B C 1
ATOM 2766 O O . ASN B 1 71 ? 7.578 -5.883 9.445 1 77.5 71 ASN B O 1
ATOM 2770 N N . GLY B 1 72 ? 8.023 -4.703 11.328 1 78.94 72 GLY B N 1
ATOM 2771 C CA . GLY B 1 72 ? 9.367 -5.242 11.359 1 78.94 72 GLY B CA 1
ATOM 2772 C C . GLY B 1 72 ? 9.406 -6.75 11.516 1 78.94 72 GLY B C 1
ATOM 2773 O O . GLY B 1 72 ? 10.242 -7.422 10.906 1 78.94 72 GLY B O 1
ATOM 2774 N N . ALA B 1 73 ? 8.492 -7.227 12.281 1 84.12 73 ALA B N 1
ATOM 2775 C CA . ALA B 1 73 ? 8.445 -8.664 12.539 1 84.12 73 ALA B CA 1
ATOM 2776 C C . ALA B 1 73 ? 8.016 -9.43 11.289 1 84.12 73 ALA B C 1
ATOM 2778 O O . ALA B 1 73 ? 8.531 -10.516 11.008 1 84.12 73 ALA B O 1
ATOM 2779 N N . ILE B 1 74 ? 7.055 -8.914 10.547 1 85.75 74 ILE B N 1
ATOM 2780 C CA . ILE B 1 74 ? 6.59 -9.562 9.328 1 85.75 74 ILE B CA 1
ATOM 2781 C C . ILE B 1 74 ? 7.719 -9.594 8.305 1 85.75 74 ILE B C 1
ATOM 2783 O O . ILE B 1 74 ? 7.996 -10.641 7.707 1 85.75 74 ILE B O 1
ATOM 2787 N N . MET B 1 75 ? 8.391 -8.5 8.164 1 85.19 75 MET B N 1
ATOM 2788 C CA . MET B 1 75 ? 9.469 -8.406 7.191 1 85.19 75 MET B CA 1
ATOM 2789 C C . MET B 1 75 ? 10.617 -9.336 7.559 1 85.19 75 MET B C 1
ATOM 2791 O O . MET B 1 75 ? 11.18 -10.016 6.691 1 85.19 75 MET B O 1
ATOM 2795 N N . THR B 1 76 ? 10.922 -9.352 8.867 1 86.81 76 THR B N 1
ATOM 2796 C CA . THR B 1 76 ? 11.992 -10.219 9.336 1 86.81 76 THR B CA 1
ATOM 2797 C C . THR B 1 76 ? 11.617 -11.688 9.164 1 86.81 76 THR B C 1
ATOM 2799 O O . THR B 1 76 ? 12.453 -12.5 8.758 1 86.81 76 THR B O 1
ATOM 2802 N N . SER B 1 77 ? 10.414 -12 9.484 1 90.88 77 SER B N 1
ATOM 2803 C CA . SER B 1 77 ? 9.93 -13.367 9.289 1 90.88 77 SER B CA 1
ATOM 2804 C C . SER B 1 77 ? 10.039 -13.789 7.832 1 90.88 77 SER B C 1
ATOM 2806 O O . SER B 1 77 ? 10.484 -14.898 7.531 1 90.88 77 SER B O 1
ATOM 2808 N N . LEU B 1 78 ? 9.656 -12.93 6.93 1 90.62 78 LEU B N 1
ATOM 2809 C CA . LEU B 1 78 ? 9.734 -13.211 5.5 1 90.62 78 LEU B CA 1
ATOM 2810 C C . LEU B 1 78 ? 11.18 -13.367 5.055 1 90.62 78 LEU B C 1
ATOM 2812 O O . LEU B 1 78 ? 11.492 -14.227 4.227 1 90.62 78 LEU B O 1
ATOM 2816 N N . ASN B 1 79 ? 11.984 -12.531 5.602 1 87.69 79 ASN B N 1
ATOM 2817 C CA . ASN B 1 79 ? 13.406 -12.609 5.273 1 87.69 79 ASN B CA 1
ATOM 2818 C C . ASN B 1 79 ? 14 -13.953 5.68 1 87.69 79 ASN B C 1
ATOM 2820 O O . ASN B 1 79 ? 14.742 -14.57 4.91 1 87.69 79 ASN B O 1
ATOM 2824 N N . LEU B 1 80 ? 13.703 -14.32 6.898 1 89.38 80 LEU B N 1
ATOM 2825 C CA . LEU B 1 80 ? 14.188 -15.602 7.395 1 89.38 80 LEU B CA 1
ATOM 2826 C C . LEU B 1 80 ? 13.648 -16.75 6.551 1 89.38 80 LEU B C 1
ATOM 2828 O O . LEU B 1 80 ? 14.391 -17.672 6.199 1 89.38 80 LEU B O 1
ATOM 2832 N N . PHE B 1 81 ? 12.438 -16.703 6.215 1 92.06 81 PHE B N 1
ATOM 2833 C CA . PHE B 1 81 ? 11.797 -17.75 5.414 1 92.06 81 PHE B CA 1
ATOM 2834 C C . PHE B 1 81 ? 12.375 -17.781 4.004 1 92.06 81 PHE B C 1
ATOM 2836 O O . PHE B 1 81 ? 12.523 -18.859 3.414 1 92.06 81 PHE B O 1
ATOM 2843 N N . ALA B 1 82 ? 12.664 -16.609 3.432 1 91 82 ALA B N 1
ATOM 2844 C CA . ALA B 1 82 ? 13.188 -16.484 2.074 1 91 82 ALA B CA 1
ATOM 2845 C C . ALA B 1 82 ? 14.523 -17.203 1.932 1 91 82 ALA B C 1
ATOM 2847 O O . ALA B 1 82 ? 14.859 -17.703 0.855 1 91 82 ALA B O 1
ATOM 2848 N N . THR B 1 83 ? 15.273 -17.297 3.008 1 89.25 83 THR B N 1
ATOM 2849 C CA . THR B 1 83 ? 16.578 -17.938 2.979 1 89.25 83 THR B CA 1
ATOM 2850 C C . THR B 1 83 ? 16.438 -19.438 2.693 1 89.25 83 THR B C 1
ATOM 2852 O O . THR B 1 83 ? 17.375 -20.078 2.207 1 89.25 83 THR B O 1
ATOM 2855 N N . ARG B 1 84 ? 15.305 -19.953 2.936 1 90.06 84 ARG B N 1
ATOM 2856 C CA . ARG B 1 84 ? 15.094 -21.375 2.736 1 90.06 84 ARG B CA 1
ATOM 2857 C C . ARG B 1 84 ? 14.016 -21.625 1.688 1 90.06 84 ARG B C 1
ATOM 2859 O O . ARG B 1 84 ? 13.508 -22.75 1.574 1 90.06 84 ARG B O 1
ATOM 2866 N N . PHE B 1 85 ? 13.719 -20.688 0.965 1 92.56 85 PHE B N 1
ATOM 2867 C CA . PHE B 1 85 ? 12.57 -20.812 0.076 1 92.56 85 PHE B CA 1
ATOM 2868 C C . PHE B 1 85 ? 12.883 -21.75 -1.084 1 92.56 85 PHE B C 1
ATOM 2870 O O . PHE B 1 85 ? 11.977 -22.297 -1.707 1 92.56 85 PHE B O 1
ATOM 2877 N N . ASP B 1 86 ? 14.141 -21.891 -1.346 1 91.38 86 ASP B N 1
ATOM 2878 C CA . ASP B 1 86 ? 14.547 -22.859 -2.371 1 91.38 86 ASP B CA 1
ATOM 2879 C C . ASP B 1 86 ? 14.039 -24.25 -2.051 1 91.38 86 ASP B C 1
ATOM 2881 O O . ASP B 1 86 ? 13.719 -25.031 -2.957 1 91.38 86 ASP B O 1
ATOM 2885 N N . GLN B 1 87 ? 13.938 -24.547 -0.816 1 93.25 87 GLN B N 1
ATOM 2886 C CA . GLN B 1 87 ? 13.422 -25.844 -0.396 1 93.25 87 GLN B CA 1
ATOM 2887 C C . GLN B 1 87 ? 11.953 -26 -0.781 1 93.25 87 GLN B C 1
ATOM 2889 O O . GLN B 1 87 ? 11.516 -27.094 -1.158 1 93.25 87 GLN B O 1
ATOM 2894 N N . VAL B 1 88 ? 11.266 -24.938 -0.614 1 93.25 88 VAL B N 1
ATOM 2895 C CA . VAL B 1 88 ? 9.852 -24.953 -0.983 1 93.25 88 VAL B CA 1
ATOM 2896 C C . VAL B 1 88 ? 9.711 -25.156 -2.49 1 93.25 88 VAL B C 1
ATOM 2898 O O . VAL B 1 88 ? 8.867 -25.938 -2.943 1 93.25 88 VAL B O 1
ATOM 2901 N N . VAL B 1 89 ? 10.523 -24.469 -3.25 1 95 89 VAL B N 1
ATOM 2902 C CA . VAL B 1 89 ? 10.516 -24.578 -4.703 1 95 89 VAL B CA 1
ATOM 2903 C C . VAL B 1 89 ? 10.852 -26.016 -5.109 1 95 89 VAL B C 1
ATOM 2905 O O . VAL B 1 89 ? 10.219 -26.578 -6.008 1 95 89 VAL B O 1
ATOM 2908 N N . ASP B 1 90 ? 11.805 -26.547 -4.43 1 94.19 90 ASP B N 1
ATOM 2909 C CA . ASP B 1 90 ? 12.195 -27.938 -4.699 1 94.19 90 ASP B CA 1
ATOM 2910 C C . ASP B 1 90 ? 11.055 -28.891 -4.406 1 94.19 90 ASP B C 1
ATOM 2912 O O . ASP B 1 90 ? 10.82 -29.844 -5.16 1 94.19 90 ASP B O 1
ATOM 2916 N N . LEU B 1 91 ? 10.438 -28.688 -3.338 1 93.5 91 LEU B N 1
ATOM 2917 C CA . LEU B 1 91 ? 9.305 -29.531 -2.953 1 93.5 91 LEU B CA 1
ATOM 2918 C C . LEU B 1 91 ? 8.203 -29.469 -4.004 1 93.5 91 LEU B C 1
ATOM 2920 O O . LEU B 1 91 ? 7.637 -30.5 -4.371 1 93.5 91 LEU B O 1
ATOM 2924 N N . LEU B 1 92 ? 7.879 -28.281 -4.465 1 94.38 92 LEU B N 1
ATOM 2925 C CA . LEU B 1 92 ? 6.883 -28.109 -5.512 1 94.38 92 LEU B CA 1
ATOM 2926 C C . LEU B 1 92 ? 7.32 -28.781 -6.809 1 94.38 92 LEU B C 1
ATOM 2928 O O . LEU B 1 92 ? 6.5 -29.375 -7.512 1 94.38 92 LEU B O 1
ATOM 2932 N N . GLY B 1 93 ? 8.578 -28.656 -7.07 1 93.75 93 GLY B N 1
ATOM 2933 C CA . GLY B 1 93 ? 9.125 -29.281 -8.266 1 93.75 93 GLY B CA 1
ATOM 2934 C C . GLY B 1 93 ? 9 -30.797 -8.258 1 93.75 93 GLY B C 1
ATOM 2935 O O . GLY B 1 93 ? 8.625 -31.391 -9.266 1 93.75 93 GLY B O 1
ATOM 2936 N N . LYS B 1 94 ? 9.273 -31.375 -7.191 1 93.44 94 LYS B N 1
ATOM 2937 C CA . LYS B 1 94 ? 9.203 -32.812 -7.051 1 93.44 94 LYS B CA 1
ATOM 2938 C C . LYS B 1 94 ? 7.766 -33.312 -7.207 1 93.44 94 LYS B C 1
ATOM 2940 O O . LYS B 1 94 ? 7.539 -34.438 -7.688 1 93.44 94 LYS B O 1
ATOM 2945 N N . ARG B 1 95 ? 6.871 -32.438 -6.863 1 93.62 95 ARG B N 1
ATOM 2946 C CA . ARG B 1 95 ? 5.469 -32.844 -6.902 1 93.62 95 ARG B CA 1
ATOM 2947 C C . ARG B 1 95 ? 4.766 -32.25 -8.117 1 93.62 95 ARG B C 1
ATOM 2949 O O . ARG B 1 95 ? 3.535 -32.219 -8.172 1 93.62 95 ARG B O 1
ATOM 2956 N N . SER B 1 96 ? 5.48 -31.734 -8.977 1 91.88 96 SER B N 1
ATOM 2957 C CA . SER B 1 96 ? 4.953 -30.938 -10.078 1 91.88 96 SER B CA 1
ATOM 2958 C C . SER B 1 96 ? 3.941 -31.734 -10.898 1 91.88 96 SER B C 1
ATOM 2960 O O . SER B 1 96 ? 2.951 -31.172 -11.383 1 91.88 96 SER B O 1
ATOM 2962 N N . ASN B 1 97 ? 4.191 -33 -11.078 1 92 97 ASN B N 1
ATOM 2963 C CA . ASN B 1 97 ? 3.312 -33.844 -11.883 1 92 97 ASN B CA 1
ATOM 2964 C C . ASN B 1 97 ? 1.991 -34.125 -11.172 1 92 97 ASN B C 1
ATOM 2966 O O . ASN B 1 97 ? 1.009 -34.5 -11.812 1 92 97 ASN B O 1
ATOM 2970 N N . ASP B 1 98 ? 1.957 -33.844 -9.891 1 93.5 98 ASP B N 1
ATOM 2971 C CA . ASP B 1 98 ? 0.777 -34.156 -9.086 1 93.5 98 ASP B CA 1
ATOM 2972 C C . ASP B 1 98 ? 0.049 -32.906 -8.664 1 93.5 98 ASP B C 1
ATOM 2974 O O . ASP B 1 98 ? -0.852 -32.938 -7.824 1 93.5 98 ASP B O 1
ATOM 2978 N N . LEU B 1 99 ? 0.476 -31.797 -9.211 1 95.75 99 LEU B N 1
ATOM 2979 C CA . LEU B 1 99 ? -0.111 -30.531 -8.789 1 95.75 99 LEU B CA 1
ATOM 2980 C C . LEU B 1 99 ? -0.62 -29.75 -9.992 1 95.75 99 LEU B C 1
ATOM 2982 O O . LEU B 1 99 ? 0.006 -29.75 -11.055 1 95.75 99 LEU B O 1
ATOM 2986 N N . ASP B 1 100 ? -1.753 -29.188 -9.789 1 96.81 100 ASP B N 1
ATOM 2987 C CA . ASP B 1 100 ? -2.271 -28.281 -10.812 1 96.81 100 ASP B CA 1
ATOM 2988 C C . ASP B 1 100 ? -1.935 -26.828 -10.477 1 96.81 100 ASP B C 1
ATOM 2990 O O . ASP B 1 100 ? -1.494 -26.078 -11.352 1 96.81 100 ASP B O 1
ATOM 2994 N N . TYR B 1 101 ? -2.145 -26.484 -9.227 1 97.62 101 TYR B N 1
ATOM 2995 C CA . TYR B 1 101 ? -1.923 -25.109 -8.797 1 97.62 101 TYR B CA 1
ATOM 2996 C C . TYR B 1 101 ? -1.181 -25.062 -7.465 1 97.62 101 TYR B C 1
ATOM 2998 O O . TYR B 1 101 ? -1.39 -25.922 -6.605 1 97.62 101 TYR B O 1
ATOM 3006 N N . ALA B 1 102 ? -0.302 -24.141 -7.328 1 97.31 102 ALA B N 1
ATOM 3007 C CA . ALA B 1 102 ? 0.256 -23.75 -6.039 1 97.31 102 ALA B CA 1
ATOM 3008 C C . ALA B 1 102 ? -0.247 -22.359 -5.629 1 97.31 102 ALA B C 1
ATOM 3010 O O . ALA B 1 102 ? 0.132 -21.359 -6.227 1 97.31 102 ALA B O 1
ATOM 3011 N N . ILE B 1 103 ? -1.06 -22.297 -4.633 1 97.5 103 ILE B N 1
ATOM 3012 C CA . ILE B 1 103 ? -1.701 -21.062 -4.207 1 97.5 103 ILE B CA 1
ATOM 3013 C C . ILE B 1 103 ? -0.974 -20.5 -2.992 1 97.5 103 ILE B C 1
ATOM 3015 O O . ILE B 1 103 ? -0.924 -21.141 -1.938 1 97.5 103 ILE B O 1
ATOM 3019 N N . VAL B 1 104 ? -0.489 -19.281 -3.172 1 96.94 104 VAL B N 1
ATOM 3020 C CA . VAL B 1 104 ? 0.373 -18.672 -2.164 1 96.94 104 VAL B CA 1
ATOM 3021 C C . VAL B 1 104 ? -0.353 -17.516 -1.498 1 96.94 104 VAL B C 1
ATOM 3023 O O . VAL B 1 104 ? -0.731 -16.547 -2.164 1 96.94 104 VAL B O 1
ATOM 3026 N N . ASP B 1 105 ? -0.534 -17.594 -0.22 1 95.69 105 ASP B N 1
ATOM 3027 C CA . ASP B 1 105 ? -1.102 -16.516 0.594 1 95.69 105 ASP B CA 1
ATOM 3028 C C . ASP B 1 105 ? -0.019 -15.539 1.051 1 95.69 105 ASP B C 1
ATOM 3030 O O . ASP B 1 105 ? 0.875 -15.914 1.815 1 95.69 105 ASP B O 1
ATOM 3034 N N . THR B 1 106 ? -0.085 -14.359 0.615 1 94.12 106 THR B N 1
ATOM 3035 C CA . THR B 1 106 ? 0.909 -13.359 0.992 1 94.12 106 THR B CA 1
ATOM 3036 C C . THR B 1 106 ? 0.444 -12.57 2.211 1 94.12 106 THR B C 1
ATOM 3038 O O . THR B 1 106 ? -0.738 -12.594 2.559 1 94.12 106 THR B O 1
ATOM 3041 N N . PRO B 1 107 ? 1.336 -11.898 2.871 1 89.06 107 PRO B N 1
ATOM 3042 C CA . PRO B 1 107 ? 0.963 -11.125 4.055 1 89.06 107 PRO B CA 1
ATOM 3043 C C . PRO B 1 107 ? -0.103 -10.07 3.76 1 89.06 107 PRO B C 1
ATOM 3045 O O . PRO B 1 107 ? -0.143 -9.523 2.656 1 89.06 107 PRO B O 1
ATOM 3048 N N . GLY B 1 108 ? -0.872 -9.812 4.816 1 82.19 108 GLY B N 1
ATOM 3049 C CA . GLY B 1 108 ? -1.882 -8.766 4.699 1 82.19 108 GLY B CA 1
ATOM 3050 C C . GLY B 1 108 ? -1.294 -7.391 4.461 1 82.19 108 GLY B C 1
ATOM 3051 O O . GLY B 1 108 ? -1.948 -6.523 3.875 1 82.19 108 GLY B O 1
ATOM 3052 N N . GLN B 1 109 ? -0.178 -7.211 4.984 1 81.44 109 GLN B N 1
ATOM 3053 C CA . GLN B 1 109 ? 0.558 -5.992 4.66 1 81.44 109 GLN B CA 1
ATOM 3054 C C . GLN B 1 109 ? 1.237 -6.105 3.299 1 81.44 109 GLN B C 1
ATOM 3056 O O . GLN B 1 109 ? 2.371 -6.578 3.203 1 81.44 109 GLN B O 1
ATOM 3061 N N . ILE B 1 110 ? 0.611 -5.609 2.311 1 84.44 110 ILE B N 1
ATOM 3062 C CA . ILE B 1 110 ? 1.016 -5.793 0.921 1 84.44 110 ILE B CA 1
ATOM 3063 C C . ILE B 1 110 ? 2.443 -5.289 0.728 1 84.44 110 ILE B C 1
ATOM 3065 O O . ILE B 1 110 ? 3.258 -5.945 0.075 1 84.44 110 ILE B O 1
ATOM 3069 N N . GLU B 1 111 ? 2.744 -4.199 1.368 1 82.44 111 GLU B N 1
ATOM 3070 C CA . GLU B 1 111 ? 4.039 -3.553 1.173 1 82.44 111 GLU B CA 1
ATOM 3071 C C . GLU B 1 111 ? 5.176 -4.418 1.711 1 82.44 111 GLU B C 1
ATOM 3073 O O . GLU B 1 111 ? 6.281 -4.406 1.171 1 82.44 111 GLU B O 1
ATOM 3078 N N . ALA B 1 112 ? 4.867 -5.145 2.787 1 80.5 112 ALA B N 1
ATOM 3079 C CA . ALA B 1 112 ? 5.879 -6.008 3.391 1 80.5 112 ALA B CA 1
ATOM 3080 C C . ALA B 1 112 ? 6.332 -7.09 2.414 1 80.5 112 ALA B C 1
ATOM 3082 O O . ALA B 1 112 ? 7.453 -7.594 2.512 1 80.5 112 ALA B O 1
ATOM 3083 N N . PHE B 1 113 ? 5.488 -7.398 1.474 1 86.5 113 PHE B N 1
ATOM 3084 C CA . PHE B 1 113 ? 5.809 -8.414 0.474 1 86.5 113 PHE B CA 1
ATOM 3085 C C . PHE B 1 113 ? 6.242 -7.762 -0.834 1 86.5 113 PHE B C 1
ATOM 3087 O O . PHE B 1 113 ? 7.305 -8.086 -1.372 1 86.5 113 PHE B O 1
ATOM 3094 N N . THR B 1 114 ? 5.531 -6.801 -1.295 1 86.38 114 THR B N 1
ATOM 3095 C CA . THR B 1 114 ? 5.727 -6.254 -2.633 1 86.38 114 THR B CA 1
ATOM 3096 C C . THR B 1 114 ? 6.992 -5.402 -2.691 1 86.38 114 THR B C 1
ATOM 3098 O O . THR B 1 114 ? 7.699 -5.398 -3.701 1 86.38 114 THR B O 1
ATOM 3101 N N . TRP B 1 115 ? 7.316 -4.75 -1.671 1 80.69 115 TRP B N 1
ATOM 3102 C CA . TRP B 1 115 ? 8.43 -3.805 -1.729 1 80.69 115 TRP B CA 1
ATOM 3103 C C . TRP B 1 115 ? 9.609 -4.305 -0.903 1 80.69 115 TRP B C 1
ATOM 3105 O O . TRP B 1 115 ? 10.531 -3.539 -0.601 1 80.69 115 TRP B O 1
ATOM 3115 N N . SER B 1 116 ? 9.586 -5.508 -0.605 1 81.62 116 SER B N 1
ATOM 3116 C CA . SER B 1 116 ? 10.688 -6.062 0.169 1 81.62 116 SER B CA 1
ATOM 3117 C C . SER B 1 116 ? 11.586 -6.941 -0.699 1 81.62 116 SER B C 1
ATOM 3119 O O . SER B 1 116 ? 11.141 -7.461 -1.727 1 81.62 116 SER B O 1
ATOM 3121 N N . ALA B 1 117 ? 12.812 -7.074 -0.25 1 80.06 117 ALA B N 1
ATOM 3122 C CA . ALA B 1 117 ? 13.75 -7.98 -0.915 1 80.06 117 ALA B CA 1
ATOM 3123 C C . ALA B 1 117 ? 13.258 -9.422 -0.833 1 80.06 117 ALA B C 1
ATOM 3125 O O . ALA B 1 117 ? 13.414 -10.195 -1.786 1 80.06 117 ALA B O 1
ATOM 3126 N N . SER B 1 118 ? 12.719 -9.758 0.293 1 87.25 118 SER B N 1
ATOM 3127 C CA . SER B 1 118 ? 12.242 -11.125 0.486 1 87.25 118 SER B CA 1
ATOM 3128 C C . SER B 1 118 ? 11.102 -11.453 -0.469 1 87.25 118 SER B C 1
ATOM 3130 O O . SER B 1 118 ? 11.062 -12.531 -1.056 1 87.25 118 SER B O 1
ATOM 3132 N N . GLY B 1 119 ? 10.211 -10.492 -0.593 1 89.62 119 GLY B N 1
ATOM 3133 C CA . GLY B 1 119 ? 9.125 -10.688 -1.543 1 89.62 119 GLY B CA 1
ATOM 3134 C C . GLY B 1 119 ? 9.609 -10.875 -2.969 1 89.62 119 GLY B C 1
ATOM 3135 O O . GLY B 1 119 ? 9.07 -11.711 -3.703 1 89.62 119 GLY B O 1
ATOM 3136 N N . GLN B 1 120 ? 10.586 -10.164 -3.287 1 86.81 120 GLN B N 1
ATOM 3137 C CA . GLN B 1 120 ? 11.156 -10.273 -4.625 1 86.81 120 GLN B CA 1
ATOM 3138 C C . GLN B 1 120 ? 11.805 -11.641 -4.836 1 86.81 120 GLN B C 1
ATOM 3140 O O . GLN B 1 120 ? 11.602 -12.273 -5.871 1 86.81 120 GLN B O 1
ATOM 3145 N N . ILE B 1 121 ? 12.562 -12.086 -3.887 1 87.81 121 ILE B N 1
ATOM 3146 C CA . ILE B 1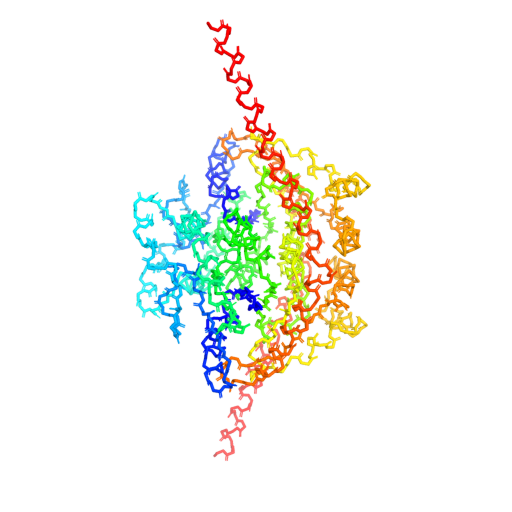 121 ? 13.266 -13.367 -3.971 1 87.81 121 ILE B CA 1
ATOM 3147 C C . ILE B 1 121 ? 12.25 -14.5 -4.109 1 87.81 121 ILE B C 1
ATOM 3149 O O . ILE B 1 121 ? 12.398 -15.367 -4.969 1 87.81 121 ILE B O 1
ATOM 3153 N N . ILE B 1 122 ? 11.266 -14.453 -3.314 1 93.31 122 ILE B N 1
ATOM 3154 C CA . ILE B 1 122 ? 10.242 -15.492 -3.322 1 93.31 122 ILE B CA 1
ATOM 3155 C C . ILE B 1 122 ? 9.531 -15.5 -4.672 1 93.31 122 ILE B C 1
ATOM 3157 O O . ILE B 1 122 ? 9.375 -16.562 -5.289 1 93.31 122 ILE B O 1
ATOM 3161 N N . THR B 1 123 ? 9.156 -14.359 -5.141 1 93.69 123 THR B N 1
ATOM 3162 C CA . THR B 1 123 ? 8.422 -14.227 -6.395 1 93.69 123 THR B CA 1
ATOM 3163 C C . THR B 1 123 ? 9.281 -14.695 -7.57 1 93.69 123 THR B C 1
ATOM 3165 O O . THR B 1 123 ? 8.812 -15.453 -8.422 1 93.69 123 THR B O 1
ATOM 3168 N N . GLU B 1 124 ? 10.469 -14.281 -7.609 1 89.31 124 GLU B N 1
ATOM 3169 C CA . GLU B 1 124 ? 11.359 -14.633 -8.703 1 89.31 124 GLU B CA 1
ATOM 3170 C C . GLU B 1 124 ? 11.695 -16.125 -8.695 1 89.31 124 GLU B C 1
ATOM 3172 O O . GLU B 1 124 ? 11.828 -16.75 -9.75 1 89.31 124 GLU B O 1
ATOM 3177 N N . SER B 1 125 ? 11.867 -16.641 -7.484 1 92 125 SER B N 1
ATOM 3178 C CA . SER B 1 125 ? 12.148 -18.062 -7.367 1 92 125 SER B CA 1
ATOM 3179 C C . SER B 1 125 ? 11 -18.906 -7.922 1 92 125 SER B C 1
ATOM 3181 O O . SER B 1 125 ? 11.227 -19.875 -8.648 1 92 125 SER B O 1
ATOM 3183 N N . LEU B 1 126 ? 9.844 -18.531 -7.625 1 94.62 126 LEU B N 1
ATOM 3184 C CA . LEU B 1 126 ? 8.672 -19.234 -8.141 1 94.62 126 LEU B CA 1
ATOM 3185 C C . LEU B 1 126 ? 8.531 -19.031 -9.641 1 94.62 126 LEU B C 1
ATOM 3187 O O . LEU B 1 126 ? 8.359 -19.984 -10.398 1 94.62 126 LEU B O 1
ATOM 3191 N N . ALA B 1 127 ? 8.688 -17.781 -10.047 1 92.69 127 ALA B N 1
ATOM 3192 C CA . ALA B 1 127 ? 8.398 -17.391 -11.422 1 92.69 127 ALA B CA 1
ATOM 3193 C C . ALA B 1 127 ? 9.461 -17.938 -12.375 1 92.69 127 ALA B C 1
ATOM 3195 O O . ALA B 1 127 ? 9.188 -18.156 -13.562 1 92.69 127 ALA B O 1
ATOM 3196 N N . SER B 1 128 ? 10.602 -18.156 -11.875 1 90.56 128 SER B N 1
ATOM 3197 C CA . SER B 1 128 ? 11.641 -18.703 -12.734 1 90.56 128 SER B CA 1
ATOM 3198 C C . SER B 1 128 ? 11.492 -20.219 -12.898 1 90.56 128 SER B C 1
ATOM 3200 O O . SER B 1 128 ? 12.07 -20.797 -13.812 1 90.56 128 SER B O 1
ATOM 3202 N N . THR B 1 129 ? 10.75 -20.844 -12.086 1 92 129 THR B N 1
ATOM 3203 C CA . THR B 1 129 ? 10.633 -22.312 -12.094 1 92 129 THR B CA 1
ATOM 3204 C C . THR B 1 129 ? 9.258 -22.734 -12.609 1 92 129 THR B C 1
ATOM 3206 O O . THR B 1 129 ? 9.133 -23.75 -13.289 1 92 129 THR B O 1
ATOM 3209 N N . PHE B 1 130 ? 8.25 -21.984 -12.25 1 95.06 130 PHE B N 1
ATOM 3210 C CA . PHE B 1 130 ? 6.871 -22.328 -12.594 1 95.06 130 PHE B CA 1
ATOM 3211 C C . PHE B 1 130 ? 6.16 -21.141 -13.234 1 95.06 130 PHE B C 1
ATOM 3213 O O . PHE B 1 130 ? 6.477 -19.984 -12.945 1 95.06 130 PHE B O 1
ATOM 3220 N N . PRO B 1 131 ? 5.176 -21.484 -14.148 1 95.31 131 PRO B N 1
ATOM 3221 C CA . PRO B 1 131 ? 4.297 -20.375 -14.523 1 95.31 131 PRO B CA 1
ATOM 3222 C C . PRO B 1 131 ? 3.664 -19.703 -13.312 1 95.31 131 PRO B C 1
ATOM 3224 O O . PRO B 1 131 ? 3.098 -20.359 -12.445 1 95.31 131 PRO B O 1
ATOM 3227 N N . SER B 1 132 ? 3.846 -18.391 -13.227 1 96 132 SER B N 1
ATOM 3228 C CA . SER B 1 132 ? 3.418 -17.672 -12.031 1 96 132 SER B CA 1
ATOM 3229 C C . SER B 1 132 ? 2.502 -16.5 -12.383 1 96 132 SER B C 1
ATOM 3231 O O . SER B 1 132 ? 2.746 -15.789 -13.359 1 96 132 SER B O 1
ATOM 3233 N N . VAL B 1 133 ? 1.426 -16.391 -11.609 1 96.62 133 VAL B N 1
ATOM 3234 C CA . VAL B 1 133 ? 0.419 -15.344 -11.812 1 96.62 133 VAL B CA 1
ATOM 3235 C C . VAL B 1 133 ? 0.161 -14.609 -10.5 1 96.62 133 VAL B C 1
ATOM 3237 O O . VAL B 1 133 ? 0.114 -15.227 -9.43 1 96.62 133 VAL B O 1
ATOM 3240 N N . ILE B 1 134 ? 0.03 -13.281 -10.617 1 96.25 134 ILE B N 1
ATOM 3241 C CA . ILE B 1 134 ? -0.354 -12.469 -9.469 1 96.25 134 ILE B CA 1
ATOM 3242 C C . ILE B 1 134 ? -1.869 -12.273 -9.453 1 96.25 134 ILE B C 1
ATOM 3244 O O . ILE B 1 134 ? -2.461 -11.898 -10.469 1 96.25 134 ILE B O 1
ATOM 3248 N N . VAL B 1 135 ? -2.443 -12.594 -8.352 1 98 135 VAL B N 1
ATOM 3249 C CA . VAL B 1 135 ? -3.857 -12.312 -8.133 1 98 135 VAL B CA 1
ATOM 3250 C C . VAL B 1 135 ? -4.008 -11.164 -7.141 1 98 135 VAL B C 1
ATOM 3252 O O . VAL B 1 135 ? -3.529 -11.242 -6.008 1 98 135 VAL B O 1
ATOM 3255 N N . TYR B 1 136 ? -4.59 -10.117 -7.625 1 96.75 136 TYR B N 1
ATOM 3256 C CA . TYR B 1 136 ? -4.855 -8.961 -6.773 1 96.75 136 TYR B CA 1
ATOM 3257 C C . TYR B 1 136 ? -6.324 -8.898 -6.379 1 96.75 136 TYR B C 1
ATOM 3259 O O . TYR B 1 136 ? -7.195 -8.688 -7.227 1 96.75 136 TYR B O 1
ATOM 3267 N N . VAL B 1 137 ? -6.594 -9.047 -5.062 1 97.12 137 VAL B N 1
ATOM 3268 C CA . VAL B 1 137 ? -7.961 -9.133 -4.562 1 97.12 137 VAL B CA 1
ATOM 3269 C C . VAL B 1 137 ? -8.469 -7.738 -4.195 1 97.12 137 VAL B C 1
ATOM 3271 O O . VAL B 1 137 ? -7.844 -7.039 -3.391 1 97.12 137 VAL B O 1
ATOM 3274 N N . VAL B 1 138 ? -9.602 -7.371 -4.766 1 95.81 138 VAL B N 1
ATOM 3275 C CA . VAL B 1 138 ? -10.203 -6.059 -4.535 1 95.81 138 VAL B CA 1
ATOM 3276 C C . VAL B 1 138 ? -11.523 -6.219 -3.783 1 95.81 138 VAL B C 1
ATOM 3278 O O . VAL B 1 138 ? -12.305 -7.129 -4.074 1 95.81 138 VAL B O 1
ATOM 3281 N N . ASP B 1 139 ? -11.711 -5.391 -2.795 1 93.69 139 ASP B N 1
ATOM 3282 C CA . ASP B 1 139 ? -13.008 -5.301 -2.127 1 93.69 139 ASP B CA 1
ATOM 3283 C C . ASP B 1 139 ? -14.016 -4.531 -2.98 1 93.69 139 ASP B C 1
ATOM 3285 O O . ASP B 1 139 ? -14.039 -3.301 -2.965 1 93.69 139 ASP B O 1
ATOM 3289 N N . THR B 1 140 ? -14.93 -5.207 -3.617 1 96.19 140 THR B N 1
ATOM 3290 C CA . THR B 1 140 ? -15.797 -4.613 -4.629 1 96.19 140 THR B CA 1
ATOM 3291 C C . THR B 1 140 ? -16.656 -3.514 -4.02 1 96.19 140 THR B C 1
ATOM 3293 O O . THR B 1 140 ? -16.703 -2.396 -4.539 1 96.19 140 THR B O 1
ATOM 3296 N N . PRO B 1 141 ? -17.359 -3.709 -2.924 1 93.31 141 PRO B N 1
ATOM 3297 C CA . PRO B 1 141 ? -18.188 -2.646 -2.355 1 93.31 141 PRO B CA 1
ATOM 3298 C C . PRO B 1 141 ? -17.391 -1.398 -1.993 1 93.31 141 PRO B C 1
ATOM 3300 O O . PRO B 1 141 ? -17.875 -0.277 -2.152 1 93.31 141 PRO B O 1
ATOM 3303 N N . ARG B 1 142 ? -16.219 -1.552 -1.595 1 86.94 142 ARG B N 1
ATOM 3304 C CA . ARG B 1 142 ? -15.391 -0.437 -1.139 1 86.94 142 ARG B CA 1
ATOM 3305 C C . ARG B 1 142 ? -14.82 0.342 -2.318 1 86.94 142 ARG B C 1
ATOM 3307 O O . ARG B 1 142 ? -14.328 1.46 -2.152 1 86.94 142 ARG B O 1
ATOM 3314 N N . THR B 1 143 ? -14.883 -0.241 -3.455 1 90.06 143 THR B N 1
ATOM 3315 C CA . THR B 1 143 ? -14.281 0.389 -4.625 1 90.06 143 THR B CA 1
ATOM 3316 C C . THR B 1 143 ? -15.352 0.889 -5.586 1 90.06 143 THR B C 1
ATOM 3318 O O . THR B 1 143 ? -15.078 1.151 -6.758 1 90.06 143 THR B O 1
ATOM 3321 N N . ALA B 1 144 ? -16.516 1.017 -5.094 1 89.88 144 ALA B N 1
ATOM 3322 C CA . ALA B 1 144 ? -17.641 1.38 -5.961 1 89.88 144 ALA B CA 1
ATOM 3323 C C . ALA B 1 144 ? -17.641 2.879 -6.25 1 89.88 144 ALA B C 1
ATOM 3325 O O . ALA B 1 144 ? -18.297 3.334 -7.188 1 89.88 144 ALA B O 1
ATOM 3326 N N . SER B 1 145 ? -16.906 3.656 -5.531 1 86.69 145 SER B N 1
ATOM 3327 C CA . SER B 1 145 ? -16.703 5.066 -5.848 1 86.69 145 SER B CA 1
ATOM 3328 C C . SER B 1 145 ? -15.625 5.246 -6.914 1 86.69 145 SER B C 1
ATOM 3330 O O . SER B 1 145 ? -14.547 4.652 -6.82 1 86.69 145 SER B O 1
ATOM 3332 N N . PRO B 1 146 ? -15.891 6.039 -7.922 1 85.56 146 PRO B N 1
ATOM 3333 C CA . PRO B 1 146 ? -14.922 6.207 -9.008 1 85.56 146 PRO B CA 1
ATOM 3334 C C . PRO B 1 146 ? -13.547 6.633 -8.508 1 85.56 146 PRO B C 1
ATOM 3336 O O . PRO B 1 146 ? -12.523 6.133 -8.992 1 85.56 146 PRO B O 1
ATOM 3339 N N . ASN B 1 147 ? -13.531 7.52 -7.52 1 81.38 147 ASN B N 1
ATOM 3340 C CA . ASN B 1 147 ? -12.258 7.98 -6.973 1 81.38 147 ASN B CA 1
ATOM 3341 C C . ASN B 1 147 ? -11.508 6.852 -6.27 1 81.38 147 ASN B C 1
ATOM 3343 O O . ASN B 1 147 ? -10.297 6.719 -6.418 1 81.38 147 ASN B O 1
ATOM 3347 N N . THR B 1 148 ? -12.281 6.105 -5.52 1 83.75 148 THR B N 1
ATOM 3348 C CA . THR B 1 148 ? -11.664 4.973 -4.836 1 83.75 148 THR B CA 1
ATOM 3349 C C . THR B 1 148 ? -11.203 3.918 -5.836 1 83.75 148 THR B C 1
ATOM 3351 O O . THR B 1 148 ? -10.141 3.322 -5.672 1 83.75 148 THR B O 1
ATOM 3354 N N . PHE B 1 149 ? -12.055 3.736 -6.863 1 90.19 149 PHE B N 1
ATOM 3355 C CA . PHE B 1 149 ? -11.695 2.795 -7.918 1 90.19 149 PHE B CA 1
ATOM 3356 C C . PHE B 1 149 ? -10.391 3.203 -8.594 1 90.19 149 PHE B C 1
ATOM 3358 O O . PHE B 1 149 ? -9.492 2.377 -8.766 1 90.19 14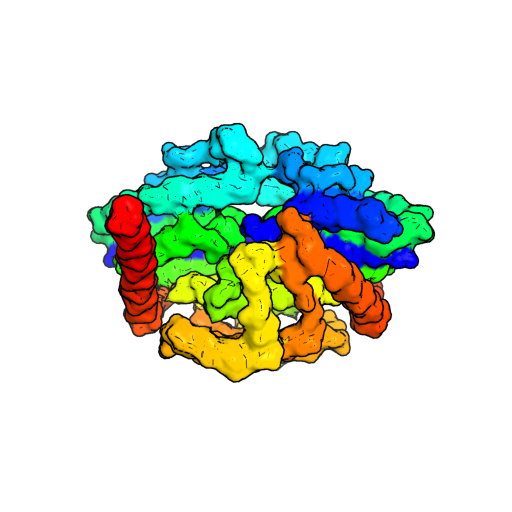9 PHE B O 1
ATOM 3365 N N . MET B 1 150 ? -10.305 4.414 -8.953 1 86.06 150 MET B N 1
ATOM 3366 C CA . MET B 1 150 ? -9.109 4.926 -9.617 1 86.06 150 MET B CA 1
ATOM 3367 C C . MET B 1 150 ? -7.875 4.742 -8.742 1 86.06 150 MET B C 1
ATOM 3369 O O . MET B 1 150 ? -6.832 4.289 -9.211 1 86.06 150 MET B O 1
ATOM 3373 N N . SER B 1 151 ? -7.977 5.117 -7.516 1 85.31 151 SER B N 1
ATOM 3374 C CA . SER B 1 151 ? -6.859 4.984 -6.59 1 85.31 151 SER B CA 1
ATOM 3375 C C . SER B 1 151 ? -6.438 3.525 -6.441 1 85.31 151 SER B C 1
ATOM 3377 O O . SER B 1 151 ? -5.246 3.217 -6.426 1 85.31 151 SER B O 1
ATOM 3379 N N . ASN B 1 152 ? -7.344 2.67 -6.383 1 88.5 152 ASN B N 1
ATOM 3380 C CA . ASN B 1 152 ? -7.059 1.245 -6.246 1 88.5 152 ASN B CA 1
ATOM 3381 C C . ASN B 1 152 ? -6.375 0.688 -7.492 1 88.5 152 ASN B C 1
ATOM 3383 O O . ASN B 1 152 ? -5.488 -0.16 -7.391 1 88.5 152 ASN B O 1
ATOM 3387 N N . MET B 1 153 ? -6.863 1.151 -8.594 1 89.19 153 MET B N 1
ATOM 3388 C CA . MET B 1 153 ? -6.285 0.658 -9.844 1 89.19 153 MET B CA 1
ATOM 3389 C C . MET B 1 153 ? -4.867 1.181 -10.031 1 89.19 153 MET B C 1
ATOM 3391 O O . MET B 1 153 ? -4.008 0.479 -10.57 1 89.19 153 MET B O 1
ATOM 3395 N N . LEU B 1 154 ? -4.613 2.4 -9.602 1 85.88 154 LEU B N 1
ATOM 3396 C CA . LEU B 1 154 ? -3.254 2.926 -9.633 1 85.88 154 LEU B CA 1
ATOM 3397 C C . LEU B 1 154 ? -2.334 2.096 -8.742 1 85.88 154 LEU B C 1
ATOM 3399 O O . LEU B 1 154 ? -1.19 1.819 -9.117 1 85.88 154 LEU B O 1
ATOM 3403 N N . TYR B 1 155 ? -2.908 1.774 -7.695 1 86.88 155 TYR B N 1
ATOM 3404 C CA . TYR B 1 155 ? -2.154 0.917 -6.785 1 86.88 155 TYR B CA 1
ATOM 3405 C C . TYR B 1 155 ? -1.872 -0.438 -7.422 1 86.88 155 TYR B C 1
ATOM 3407 O O . TYR B 1 155 ? -0.753 -0.951 -7.336 1 86.88 155 TYR B O 1
ATOM 3415 N N . ALA B 1 156 ? -2.824 -1.026 -8.023 1 90 156 ALA B N 1
ATOM 3416 C CA . ALA B 1 156 ? -2.656 -2.293 -8.734 1 90 156 ALA B CA 1
ATOM 3417 C C . ALA B 1 156 ? -1.568 -2.186 -9.797 1 90 156 ALA B C 1
ATOM 3419 O O . ALA B 1 156 ? -0.745 -3.09 -9.945 1 90 156 ALA B O 1
ATOM 3420 N N . CYS B 1 157 ? -1.561 -1.118 -10.43 1 86.38 157 CYS B N 1
ATOM 3421 C CA . CYS B 1 157 ? -0.548 -0.884 -11.453 1 86.38 157 CYS B CA 1
ATOM 3422 C C . CYS B 1 157 ? 0.846 -0.836 -10.844 1 86.38 157 CYS B C 1
ATOM 3424 O O . CYS B 1 157 ? 1.81 -1.318 -11.438 1 86.38 157 CYS B O 1
ATOM 3426 N N . SER B 1 158 ? 0.913 -0.185 -9.727 1 87.38 158 SER B N 1
ATOM 3427 C CA . SER B 1 158 ? 2.207 -0.098 -9.055 1 87.38 158 SER B CA 1
ATOM 3428 C C . SER B 1 158 ? 2.736 -1.481 -8.695 1 87.38 158 SER B C 1
ATOM 3430 O O . SER B 1 158 ? 3.938 -1.737 -8.789 1 87.38 158 SER B O 1
ATOM 3432 N N . ILE B 1 159 ? 1.87 -2.365 -8.273 1 88.69 159 ILE B N 1
ATOM 3433 C CA . ILE B 1 159 ? 2.252 -3.729 -7.93 1 88.69 159 ILE B CA 1
ATOM 3434 C C . ILE B 1 159 ? 2.682 -4.48 -9.188 1 88.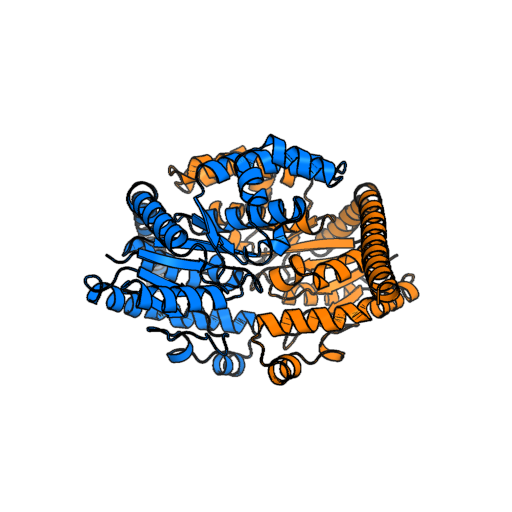69 159 ILE B C 1
ATOM 3436 O O . ILE B 1 159 ? 3.699 -5.18 -9.18 1 88.69 159 ILE B O 1
ATOM 3440 N N . LEU B 1 160 ? 1.878 -4.387 -10.227 1 87 160 LEU B N 1
ATOM 3441 C CA . LEU B 1 160 ? 2.182 -5.039 -11.492 1 87 160 LEU B CA 1
ATOM 3442 C C . LEU B 1 160 ? 3.568 -4.645 -11.992 1 87 160 LEU B C 1
ATOM 3444 O O . LEU B 1 160 ? 4.352 -5.5 -12.406 1 87 160 LEU B O 1
ATOM 3448 N N . TYR B 1 161 ? 3.875 -3.428 -11.898 1 80.06 161 TYR B N 1
ATOM 3449 C CA . TYR B 1 161 ? 5.148 -2.93 -12.406 1 80.06 161 TYR B CA 1
ATOM 3450 C C . TYR B 1 161 ? 6.305 -3.416 -11.539 1 80.06 161 TYR B C 1
ATOM 3452 O O . TYR B 1 161 ? 7.41 -3.639 -12.039 1 80.06 161 TYR B O 1
ATOM 3460 N N . LYS B 1 162 ? 6.07 -3.492 -10.352 1 84.31 162 LYS B N 1
ATOM 3461 C CA . LYS B 1 162 ? 7.117 -3.941 -9.438 1 84.31 162 LYS B CA 1
ATOM 3462 C C . LYS B 1 162 ? 7.426 -5.422 -9.633 1 84.31 162 LYS B C 1
ATOM 3464 O O . LYS B 1 162 ? 8.594 -5.82 -9.688 1 84.31 162 LYS B O 1
ATOM 3469 N N . LEU B 1 163 ? 6.395 -6.191 -9.75 1 86.69 163 LEU B N 1
ATOM 3470 C CA . LEU B 1 163 ? 6.562 -7.641 -9.773 1 86.69 163 LEU B CA 1
ATOM 3471 C C . LEU B 1 163 ? 6.746 -8.148 -11.203 1 86.69 163 LEU B C 1
ATOM 3473 O O . LEU B 1 163 ? 7.34 -9.203 -11.414 1 86.69 163 LEU B O 1
ATOM 3477 N N . LYS B 1 164 ? 6.223 -7.551 -12.164 1 84.56 164 LYS B N 1
ATOM 3478 C CA . LYS B 1 164 ? 6.387 -7.816 -13.586 1 84.56 164 LYS B CA 1
ATOM 3479 C C . LYS B 1 164 ? 5.961 -9.242 -13.938 1 84.56 164 LYS B C 1
ATOM 3481 O O . LYS B 1 164 ? 6.695 -9.969 -14.602 1 84.56 164 LYS B O 1
ATOM 3486 N N . LEU B 1 165 ? 4.867 -9.664 -13.461 1 89.75 165 LEU B N 1
ATOM 3487 C CA . LEU B 1 165 ? 4.234 -10.938 -13.766 1 89.75 165 LEU B CA 1
ATOM 3488 C C . LEU B 1 165 ? 2.797 -10.734 -14.242 1 89.75 165 LEU B C 1
ATOM 3490 O O . LEU B 1 165 ? 2.215 -9.672 -14.023 1 89.75 165 LEU B O 1
ATOM 3494 N N . PRO B 1 166 ? 2.297 -11.758 -14.992 1 91.44 166 PRO B N 1
ATOM 3495 C CA . PRO B 1 166 ? 0.88 -11.633 -15.344 1 91.44 166 PRO B CA 1
ATOM 3496 C C . PRO B 1 166 ? -0.005 -11.336 -14.141 1 91.44 166 PRO B C 1
ATOM 3498 O O . PRO 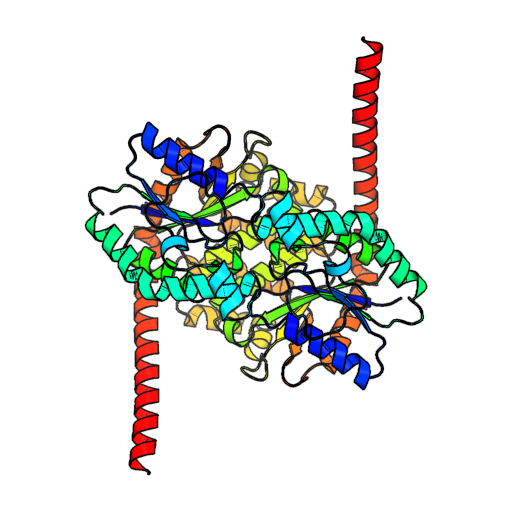B 1 166 ? 0.219 -11.875 -13.055 1 91.44 166 PRO B O 1
ATOM 3501 N N . PHE B 1 167 ? -1.001 -10.523 -14.414 1 92.69 167 PHE B N 1
ATOM 3502 C CA . PHE B 1 167 ? -1.754 -9.898 -13.328 1 92.69 167 PHE B CA 1
ATOM 3503 C C . PHE B 1 167 ? -3.252 -10.086 -13.539 1 92.69 167 PHE B C 1
ATOM 3505 O O . PHE B 1 167 ? -3.791 -9.727 -14.586 1 92.69 167 PHE B O 1
ATOM 3512 N N . VAL B 1 168 ? -3.916 -10.734 -12.539 1 96.75 168 VAL B N 1
ATOM 3513 C CA . VAL B 1 168 ? -5.363 -10.914 -12.57 1 96.75 168 VAL B CA 1
ATOM 3514 C C . VAL B 1 168 ? -6.012 -10.156 -11.422 1 96.75 168 VAL B C 1
ATOM 3516 O O . VAL B 1 168 ? -5.68 -10.375 -10.25 1 96.75 168 VAL B O 1
ATOM 3519 N N . VAL B 1 169 ? -6.887 -9.25 -11.742 1 96.88 169 VAL B N 1
ATOM 3520 C CA . VAL B 1 169 ? -7.641 -8.523 -10.727 1 96.88 169 VAL B CA 1
ATOM 3521 C C . VAL B 1 169 ? -8.898 -9.312 -10.359 1 96.88 169 VAL B C 1
ATOM 3523 O O . VAL B 1 169 ? -9.711 -9.641 -11.227 1 96.88 169 VAL B O 1
ATOM 3526 N N . VAL B 1 170 ? -9.047 -9.617 -9.125 1 98.25 170 VAL B N 1
ATOM 3527 C CA . VAL B 1 170 ? -10.203 -10.367 -8.641 1 98.25 170 VAL B CA 1
ATOM 3528 C C . VAL B 1 170 ? -11.102 -9.461 -7.801 1 98.25 170 VAL B C 1
ATOM 3530 O O . VAL B 1 170 ? -10.75 -9.109 -6.672 1 98.25 170 VAL B O 1
ATOM 3533 N N . PHE B 1 171 ? -12.242 -9.141 -8.375 1 98.12 171 PHE B N 1
ATOM 3534 C CA . PHE B 1 171 ? -13.25 -8.406 -7.621 1 98.12 171 PHE B CA 1
ATOM 3535 C C . PHE B 1 171 ? -14.023 -9.336 -6.695 1 98.12 171 PHE B C 1
ATOM 3537 O O . PHE B 1 171 ? -14.891 -10.086 -7.145 1 98.12 171 PHE B O 1
ATOM 3544 N N . ASN B 1 172 ? -13.719 -9.25 -5.402 1 98.19 172 ASN B N 1
ATOM 3545 C CA . ASN B 1 172 ? -14.328 -10.133 -4.418 1 98.19 172 ASN B CA 1
ATOM 3546 C C . ASN B 1 172 ? -15.578 -9.508 -3.799 1 98.19 172 ASN B C 1
ATOM 3548 O O . ASN B 1 172 ? -15.852 -8.32 -4.004 1 98.19 172 ASN B O 1
ATOM 3552 N N . LYS B 1 173 ? -16.438 -10.281 -3.158 1 97.62 173 LYS B N 1
ATOM 3553 C CA . LYS B 1 173 ? -17.672 -9.906 -2.463 1 97.62 173 LYS B CA 1
ATOM 3554 C C . LYS B 1 173 ? -18.75 -9.469 -3.449 1 97.62 173 LYS B C 1
ATOM 3556 O O . LYS B 1 173 ? -19.5 -8.531 -3.18 1 97.62 173 LYS B O 1
ATOM 3561 N N . ILE B 1 174 ? -18.781 -10.117 -4.555 1 98.06 174 ILE B N 1
ATOM 3562 C CA . ILE B 1 174 ? -19.75 -9.75 -5.566 1 98.06 174 ILE B CA 1
ATOM 3563 C C . ILE B 1 174 ? -21.156 -10.148 -5.102 1 98.06 174 ILE B C 1
ATOM 3565 O O . ILE B 1 174 ? -22.156 -9.75 -5.703 1 98.06 174 ILE B O 1
ATOM 3569 N N . ASP B 1 175 ? -21.25 -10.984 -4.004 1 97.56 175 ASP B N 1
ATOM 3570 C CA . ASP B 1 175 ? -22.531 -11.281 -3.371 1 97.56 175 ASP B CA 1
ATOM 3571 C C . ASP B 1 175 ? -23.094 -10.055 -2.67 1 97.56 175 ASP B C 1
ATOM 3573 O O . ASP B 1 175 ? -24.312 -9.953 -2.473 1 97.56 175 ASP B O 1
ATOM 3577 N N . VAL B 1 176 ? -22.281 -9.133 -2.262 1 95.75 176 VAL B N 1
ATOM 3578 C CA . VAL B 1 176 ? -22.688 -7.891 -1.612 1 95.75 176 VAL B CA 1
ATOM 3579 C C . VAL B 1 176 ? -22.953 -6.82 -2.666 1 95.75 176 VAL B C 1
ATOM 3581 O O . VAL B 1 176 ? -23.984 -6.145 -2.625 1 95.75 176 VAL B O 1
ATOM 3584 N N . LEU B 1 177 ? -22.031 -6.605 -3.645 1 96.69 177 LEU B N 1
ATOM 3585 C CA . LEU B 1 177 ? -22.172 -5.676 -4.758 1 96.69 177 LEU B CA 1
ATOM 3586 C C . LEU B 1 177 ? -21.578 -6.262 -6.035 1 96.69 177 LEU B C 1
ATOM 3588 O O . LEU B 1 177 ? -20.406 -6.648 -6.055 1 96.69 177 LEU B O 1
ATOM 3592 N N . ARG B 1 178 ? -22.391 -6.328 -7.039 1 96.94 178 ARG B N 1
ATOM 3593 C CA . ARG B 1 178 ? -21.922 -6.836 -8.328 1 96.94 178 ARG B CA 1
ATOM 3594 C C . ARG B 1 178 ? -20.812 -5.965 -8.883 1 96.94 178 ARG B C 1
ATOM 3596 O O . ARG B 1 178 ? -20.797 -4.746 -8.68 1 96.94 178 ARG B O 1
ATOM 3603 N N . HIS B 1 179 ? -19.875 -6.602 -9.602 1 96.19 179 HIS B N 1
ATOM 3604 C CA . HIS B 1 179 ? -18.688 -5.891 -10.055 1 96.19 179 HIS B CA 1
ATOM 3605 C C . HIS B 1 179 ? -18.891 -5.32 -11.453 1 96.19 179 HIS B C 1
ATOM 3607 O O . HIS B 1 179 ? -17.922 -4.992 -12.148 1 96.19 179 HIS B O 1
ATOM 3613 N N . ASP B 1 180 ? -20.078 -5.164 -11.922 1 95.5 180 ASP B N 1
ATOM 3614 C CA . ASP B 1 180 ? -20.391 -4.691 -13.266 1 95.5 180 ASP B CA 1
ATOM 3615 C C . ASP B 1 180 ? -19.828 -3.285 -13.492 1 95.5 180 ASP B C 1
ATOM 3617 O O . ASP B 1 180 ? -19.328 -2.979 -14.578 1 95.5 180 ASP B O 1
ATOM 3621 N N . PHE B 1 181 ? -19.984 -2.43 -12.539 1 93.5 181 PHE B N 1
ATOM 3622 C CA . PHE B 1 181 ? -19.484 -1.067 -12.672 1 93.5 181 PHE B CA 1
ATOM 3623 C C . PHE B 1 181 ? -17.984 -1.069 -12.945 1 93.5 181 PHE B C 1
ATOM 3625 O O . PHE B 1 181 ? -17.484 -0.269 -13.75 1 93.5 181 PHE B O 1
ATOM 3632 N N . ALA B 1 182 ? -17.312 -1.931 -12.242 1 93.56 182 ALA B N 1
ATOM 3633 C CA . ALA B 1 182 ? -15.852 -2.014 -12.391 1 93.56 182 ALA B CA 1
ATOM 3634 C C . ALA B 1 182 ? -15.477 -2.455 -13.805 1 93.56 182 ALA B C 1
ATOM 3636 O O . ALA B 1 182 ? -14.555 -1.903 -14.406 1 93.56 182 ALA B O 1
ATOM 3637 N N . THR B 1 183 ? -16.219 -3.459 -14.312 1 93.19 183 THR B N 1
ATOM 3638 C CA . THR B 1 183 ? -15.984 -3.932 -15.672 1 93.19 183 THR B CA 1
ATOM 3639 C C . THR B 1 183 ? -16.234 -2.818 -16.688 1 93.19 183 THR B C 1
ATOM 3641 O O . THR B 1 183 ? -15.461 -2.639 -17.625 1 93.19 183 THR B O 1
ATOM 3644 N N . GLU B 1 184 ? -17.25 -2.102 -16.438 1 93 184 GLU B N 1
ATOM 3645 C CA . GLU B 1 184 ? -17.578 -0.984 -17.312 1 93 184 GLU B CA 1
ATOM 3646 C C . GLU B 1 184 ? -16.5 0.093 -17.266 1 93 184 GLU B C 1
ATOM 3648 O O . GLU B 1 184 ? -16.062 0.583 -18.312 1 93 184 GLU B O 1
ATOM 3653 N N . TRP B 1 185 ? -16.078 0.436 -16.062 1 90.38 185 TRP B N 1
ATOM 3654 C CA . TRP B 1 185 ? -15.086 1.499 -15.891 1 90.38 185 TRP B CA 1
ATOM 3655 C C . TRP B 1 185 ? -13.742 1.103 -16.484 1 90.38 185 TRP B C 1
ATOM 3657 O O . TRP B 1 185 ? -12.977 1.962 -16.938 1 90.38 185 TRP B O 1
ATOM 3667 N N . MET B 1 186 ? -13.461 -0.176 -16.578 1 90.81 186 MET B N 1
ATOM 3668 C CA . MET B 1 186 ? -12.195 -0.66 -17.125 1 90.81 186 MET B CA 1
ATOM 3669 C C . MET B 1 186 ? -12.25 -0.74 -18.641 1 90.81 186 MET B C 1
ATOM 3671 O O . MET B 1 186 ? -11.219 -0.625 -19.312 1 90.81 186 MET B O 1
ATOM 3675 N N . THR B 1 187 ? -13.422 -0.929 -19.25 1 88.62 187 THR B N 1
ATOM 3676 C CA . THR B 1 187 ? -13.531 -1.185 -20.672 1 88.62 187 THR B CA 1
ATOM 3677 C C . THR B 1 187 ? -14.055 0.049 -21.406 1 88.62 187 THR B C 1
ATOM 3679 O O . THR B 1 187 ? -13.914 0.159 -22.625 1 88.62 187 THR B O 1
ATOM 3682 N N . ASP B 1 188 ? -14.695 0.925 -20.688 1 88.31 188 ASP B N 1
ATOM 3683 C CA . ASP B 1 188 ? -15.273 2.129 -21.281 1 88.31 188 ASP B CA 1
ATOM 3684 C C . ASP B 1 188 ? -14.734 3.387 -20.609 1 88.31 188 ASP B C 1
ATOM 3686 O O . ASP B 1 188 ? -15.297 3.852 -19.609 1 88.31 188 ASP B O 1
ATOM 3690 N N . PHE B 1 189 ? -13.836 3.975 -21.25 1 82.88 189 PHE B N 1
ATOM 3691 C CA . PHE B 1 189 ? -13.164 5.156 -20.719 1 82.88 189 PHE B CA 1
ATOM 3692 C C . PHE B 1 189 ? -14.148 6.297 -20.516 1 82.88 189 PHE B C 1
ATOM 3694 O O . PHE B 1 189 ? -14.078 7.016 -19.516 1 82.88 189 PHE B O 1
ATOM 3701 N N . GLU B 1 190 ? -15.008 6.5 -21.422 1 85.62 190 GLU B N 1
ATOM 3702 C CA . GLU B 1 190 ? -15.969 7.594 -21.344 1 85.62 190 GLU B CA 1
ATOM 3703 C C . GLU B 1 190 ? -16.906 7.414 -20.156 1 85.62 190 GLU B C 1
ATOM 3705 O O . GLU B 1 190 ? -17.25 8.383 -19.469 1 85.62 190 GLU B O 1
ATOM 3710 N N . ALA B 1 191 ? -17.328 6.207 -20 1 88.06 191 ALA B N 1
ATOM 3711 C CA . ALA B 1 191 ? -18.188 5.922 -18.859 1 88.06 191 ALA B CA 1
ATOM 3712 C C . ALA B 1 191 ? -17.484 6.242 -17.547 1 88.06 191 ALA B C 1
ATOM 3714 O O . ALA B 1 191 ? -18.094 6.77 -16.625 1 88.06 191 ALA B O 1
ATOM 3715 N N . PHE B 1 192 ? -16.266 5.879 -17.484 1 87.12 192 PHE B N 1
ATOM 3716 C CA . PHE B 1 192 ? -15.5 6.133 -16.266 1 87.12 192 PHE B CA 1
ATOM 3717 C C . PHE B 1 192 ? -15.297 7.629 -16.062 1 87.12 192 PHE B C 1
ATOM 3719 O O . PHE B 1 192 ? -15.414 8.125 -14.938 1 87.12 192 PHE B O 1
ATOM 3726 N N . GLN B 1 193 ? -15 8.305 -17.141 1 83.56 193 GLN B N 1
ATOM 3727 C CA . GLN B 1 193 ? -14.812 9.75 -17.047 1 83.56 193 GLN B CA 1
ATOM 3728 C C . GLN B 1 193 ? -16.094 10.438 -16.578 1 83.56 193 GLN B C 1
ATOM 3730 O O . GLN B 1 193 ? -16.047 11.375 -15.773 1 83.56 193 GLN B O 1
ATOM 3735 N N . THR B 1 194 ? -17.156 10 -17.094 1 86.25 194 THR B N 1
ATOM 3736 C CA . THR B 1 194 ? -18.453 10.555 -16.688 1 86.25 194 THR B CA 1
ATOM 3737 C C . THR B 1 194 ? -18.688 10.312 -15.195 1 86.25 194 THR B C 1
ATOM 3739 O O . THR B 1 194 ? -19.141 11.211 -14.484 1 86.25 194 THR B O 1
ATOM 3742 N N . ALA B 1 195 ? -18.359 9.133 -14.766 1 84.88 195 ALA B N 1
ATOM 3743 C CA . ALA B 1 195 ? -18.516 8.812 -13.352 1 84.88 195 ALA B CA 1
ATOM 3744 C C . ALA B 1 195 ? -17.625 9.695 -12.484 1 84.88 195 ALA B C 1
ATOM 3746 O O . ALA B 1 195 ? -18.031 10.125 -11.398 1 84.88 195 ALA B O 1
ATOM 3747 N N . LEU B 1 196 ? -16.438 9.93 -12.922 1 82.62 196 LEU B N 1
ATOM 3748 C CA . LEU B 1 196 ? -15.492 10.781 -12.211 1 82.62 196 LEU B CA 1
ATOM 3749 C C . LEU B 1 196 ? -15.992 12.219 -12.156 1 82.62 196 LEU B C 1
ATOM 3751 O O . LEU B 1 196 ? -15.914 12.867 -11.109 1 82.62 196 LEU B O 1
ATOM 3755 N N . ASP B 1 197 ? -16.469 12.625 -13.258 1 79.5 197 ASP B N 1
ATOM 3756 C CA . ASP B 1 197 ? -16.984 13.984 -13.344 1 79.5 197 ASP B CA 1
ATOM 3757 C C . ASP B 1 197 ? -18.203 14.172 -12.445 1 79.5 197 ASP B C 1
ATOM 3759 O O . ASP B 1 197 ? -18.391 15.234 -11.852 1 79.5 197 ASP B O 1
ATOM 3763 N N . ASP B 1 198 ? -19.031 13.203 -12.469 1 78.44 198 ASP B N 1
ATOM 3764 C CA . ASP B 1 198 ? -20.219 13.25 -11.633 1 78.44 198 ASP B CA 1
ATOM 3765 C C . ASP B 1 198 ? -19.859 13.266 -10.148 1 78.44 198 ASP B C 1
ATOM 3767 O O . ASP B 1 198 ? -20.578 13.828 -9.336 1 78.44 198 ASP B O 1
ATOM 3771 N N . ALA B 1 199 ? -18.781 12.523 -9.953 1 71.81 199 ALA B N 1
ATOM 3772 C CA . ALA B 1 199 ? -18.344 12.5 -8.562 1 71.81 199 ALA B CA 1
ATOM 3773 C C . ALA B 1 199 ? -17.625 13.797 -8.195 1 71.81 199 ALA B C 1
ATOM 3775 O O . ALA B 1 199 ? -17.219 13.977 -7.047 1 71.81 199 ALA B O 1
ATOM 3776 N N . GLN B 1 200 ? -17.906 14.922 -8.859 1 57.66 200 GLN B N 1
ATOM 3777 C CA . GLN B 1 200 ? -17.672 16.359 -8.672 1 57.66 200 GLN B CA 1
ATOM 3778 C C . GLN B 1 200 ? -16.188 16.656 -8.523 1 57.66 200 GLN B C 1
ATOM 3780 O O . GLN B 1 200 ? -15.797 17.516 -7.734 1 57.66 200 GLN B O 1
ATOM 3785 N N . ASP B 1 201 ? -15.414 16.094 -9.297 1 55.91 201 ASP B N 1
ATOM 3786 C CA . ASP B 1 201 ? -14.023 16.5 -9.078 1 55.91 201 ASP B CA 1
ATOM 3787 C C . ASP B 1 201 ? -13.641 17.656 -9.984 1 55.91 201 ASP B C 1
ATOM 3789 O O . ASP B 1 201 ? -12.938 17.484 -10.977 1 55.91 201 ASP B O 1
ATOM 3793 N N . ASP B 1 202 ? -14.508 18.734 -10.125 1 53.84 202 ASP B N 1
ATOM 3794 C CA . ASP B 1 202 ? -14.062 19.859 -10.93 1 53.84 202 ASP B CA 1
ATOM 3795 C C . ASP B 1 202 ? -12.75 20.438 -10.406 1 53.84 202 ASP B C 1
ATOM 3797 O O . ASP B 1 202 ? -12.266 21.453 -10.906 1 53.84 202 ASP B O 1
ATOM 3801 N N . SER B 1 203 ? -12.18 19.875 -9.469 1 58.31 203 SER B N 1
ATOM 3802 C CA . SER B 1 203 ? -11.023 20.469 -8.797 1 58.31 203 SER B CA 1
ATOM 3803 C C . SER B 1 203 ? -9.719 20 -9.445 1 58.31 203 SER B C 1
ATOM 3805 O O . SER B 1 203 ? -9.734 19.297 -10.453 1 58.31 203 SER B O 1
ATOM 3807 N N . TYR B 1 204 ? -8.727 20.797 -9.141 1 58.69 204 TYR B N 1
ATOM 3808 C CA . TYR B 1 204 ? -7.352 20.422 -9.43 1 58.69 204 TYR B CA 1
ATOM 3809 C C . TYR B 1 204 ? -7.215 18.906 -9.562 1 58.69 204 TYR B C 1
ATOM 3811 O O . TYR B 1 204 ? -6.551 18.422 -10.477 1 58.69 204 TYR B O 1
ATOM 3819 N N . MET B 1 205 ? -7.98 18.25 -8.945 1 67.38 205 MET B N 1
ATOM 3820 C CA . MET B 1 205 ? -7.914 16.797 -8.969 1 67.38 205 MET B CA 1
ATOM 3821 C C . MET B 1 205 ? -8.594 16.234 -10.219 1 67.38 205 MET B C 1
ATOM 3823 O O . MET B 1 205 ? -8.273 15.141 -10.672 1 67.38 205 MET B O 1
ATOM 3827 N N . GLY B 1 206 ? -9.344 17.141 -10.828 1 68.38 206 GLY B N 1
ATOM 3828 C CA . GLY B 1 206 ? -10.047 16.688 -12.023 1 68.38 206 GLY B CA 1
ATOM 3829 C C . GLY B 1 206 ? -9.125 16.453 -13.203 1 68.38 206 GLY B C 1
ATOM 3830 O O . GLY B 1 206 ? -9.234 15.43 -13.883 1 68.38 206 GLY B O 1
ATOM 3831 N N . SER B 1 207 ? -8.211 17.422 -13.414 1 68 207 SER B N 1
ATOM 3832 C CA . SER B 1 207 ? -7.266 17.281 -14.516 1 68 207 SER B CA 1
ATOM 3833 C C . SER B 1 207 ? -6.348 16.078 -14.305 1 68 207 SER B C 1
ATOM 3835 O O . SER B 1 207 ? -6.07 15.328 -15.242 1 68 207 SER B O 1
ATOM 3837 N N . LEU B 1 208 ? -5.906 15.914 -13.109 1 69.75 208 LEU B N 1
ATOM 3838 C CA . LEU B 1 208 ? -5.059 14.766 -12.797 1 69.75 208 LEU B CA 1
ATOM 3839 C C . LEU B 1 208 ? -5.812 13.461 -12.992 1 69.75 208 LEU B C 1
ATOM 3841 O O . LEU B 1 208 ? -5.273 12.508 -13.562 1 69.75 208 LEU B O 1
ATOM 3845 N N . SER B 1 209 ? -7.047 13.508 -12.648 1 74.56 209 SER B N 1
ATOM 3846 C CA . SER B 1 209 ? -7.875 12.312 -12.766 1 74.56 209 SER B CA 1
ATOM 3847 C C . SER B 1 209 ? -8.047 11.906 -14.227 1 74.56 209 SER B C 1
ATOM 3849 O O . SER B 1 209 ? -8.023 10.719 -14.555 1 74.56 209 SER B O 1
ATOM 3851 N N . ARG B 1 210 ? -8.156 12.914 -15.039 1 73.56 210 ARG B N 1
ATOM 3852 C CA . ARG B 1 210 ? -8.336 12.641 -16.469 1 73.56 210 ARG B CA 1
ATOM 3853 C C . ARG B 1 210 ? -7.066 12.055 -17.078 1 73.56 210 ARG B C 1
ATOM 3855 O O . ARG B 1 210 ? -7.133 11.117 -17.875 1 73.56 210 ARG B O 1
ATOM 3862 N N . SER B 1 211 ? -6.008 12.594 -16.734 1 71.44 211 SER B N 1
ATOM 3863 C CA . SER B 1 211 ? -4.73 12.109 -17.25 1 71.44 211 SER B CA 1
ATOM 3864 C C . SER B 1 211 ? -4.453 10.688 -16.781 1 71.44 211 SER B C 1
ATOM 3866 O O . SER B 1 211 ? -3.988 9.852 -17.547 1 71.44 211 SER B O 1
ATOM 3868 N N . LEU B 1 212 ? -4.727 10.453 -15.586 1 75.81 212 LEU B N 1
ATOM 3869 C CA . LEU B 1 212 ? -4.461 9.133 -15.023 1 75.81 212 LEU B CA 1
ATOM 3870 C C . LEU B 1 212 ? -5.41 8.094 -15.617 1 75.81 212 LEU B C 1
ATOM 3872 O O . LEU B 1 212 ? -5.02 6.949 -15.852 1 75.81 212 LEU B O 1
ATOM 3876 N N . SER B 1 213 ? -6.598 8.547 -15.859 1 75.31 213 SER B N 1
ATOM 3877 C CA . SER B 1 213 ? -7.586 7.633 -16.422 1 75.31 213 SER B CA 1
ATOM 3878 C C . SER B 1 213 ? -7.152 7.141 -17.812 1 75.31 213 SER B C 1
ATOM 3880 O O . SER B 1 213 ? -7.402 5.984 -18.172 1 75.31 213 SER B O 1
ATOM 3882 N N . LEU B 1 214 ? -6.543 7.984 -18.531 1 71.12 214 LEU B N 1
ATOM 3883 C CA . LEU B 1 214 ? -6.086 7.625 -19.859 1 71.12 214 LEU B CA 1
ATOM 3884 C C . LEU B 1 214 ? -4.992 6.562 -19.797 1 71.12 214 LEU B C 1
ATOM 3886 O O . LEU B 1 214 ? -4.984 5.621 -20.594 1 71.12 214 LEU B O 1
ATOM 3890 N N . VAL B 1 215 ? -4.129 6.676 -18.906 1 70.56 215 VAL B N 1
ATOM 3891 C CA . VAL B 1 215 ? -3.035 5.723 -18.734 1 70.56 215 VAL B CA 1
ATOM 3892 C C . VAL B 1 215 ? -3.584 4.383 -18.25 1 70.56 215 VAL B C 1
ATOM 3894 O O . VAL B 1 215 ? -3.111 3.324 -18.672 1 70.56 215 VAL B O 1
ATOM 3897 N N . LEU B 1 216 ? -4.551 4.5 -17.469 1 78.56 216 LEU B N 1
ATOM 3898 C CA . LEU B 1 216 ? -5.129 3.271 -16.938 1 78.56 216 LEU B CA 1
ATOM 3899 C C . LEU B 1 216 ? -5.84 2.482 -18.031 1 78.56 216 LEU B C 1
ATOM 3901 O O . LEU B 1 216 ? -5.945 1.256 -17.938 1 78.56 216 LEU B O 1
ATOM 3905 N N . GLU B 1 217 ? -6.234 3.191 -19 1 76.56 217 GLU B N 1
ATOM 3906 C CA . GLU B 1 217 ? -6.879 2.5 -20.109 1 76.56 217 GLU B CA 1
ATOM 3907 C C . GLU B 1 217 ? -5.934 1.497 -20.766 1 76.56 217 GLU B C 1
ATOM 3909 O O . GLU B 1 217 ? -6.34 0.385 -21.109 1 76.56 217 GLU B O 1
ATOM 3914 N N . GLU B 1 218 ? -4.766 1.857 -20.969 1 71.12 218 GLU B N 1
ATOM 3915 C CA . GLU B 1 218 ? -3.768 0.96 -21.547 1 71.12 218 GLU B CA 1
ATOM 3916 C C . GLU B 1 218 ? -3.52 -0.243 -20.641 1 71.12 218 GLU B C 1
ATOM 3918 O O . GLU B 1 218 ? -3.309 -1.357 -21.125 1 71.12 218 GLU B O 1
ATOM 3923 N N . PHE B 1 219 ? -3.559 0.027 -19.406 1 76.88 219 PHE B N 1
ATOM 3924 C CA . PHE B 1 219 ? -3.383 -1.017 -18.406 1 76.88 219 PHE B CA 1
ATOM 3925 C C . PHE B 1 219 ? -4.539 -2.006 -18.438 1 76.88 219 PHE B C 1
ATOM 3927 O O . PHE B 1 219 ? -4.332 -3.219 -18.359 1 76.88 219 PHE B O 1
ATOM 3934 N N . TYR B 1 220 ? -5.664 -1.439 -18.641 1 81.81 220 TYR B N 1
ATOM 3935 C CA . TYR B 1 220 ? -6.863 -2.266 -18.578 1 81.81 220 TYR B CA 1
ATOM 3936 C C . TYR B 1 220 ? -6.941 -3.201 -19.781 1 81.81 220 TYR B C 1
ATOM 3938 O O . TYR B 1 220 ? -7.48 -4.305 -19.688 1 81.81 220 TYR B O 1
ATOM 3946 N N . ASN B 1 221 ? -6.422 -2.781 -20.859 1 75.62 221 ASN B N 1
ATOM 3947 C CA . ASN B 1 221 ? -6.5 -3.566 -22.078 1 75.62 221 ASN B CA 1
ATOM 3948 C C . ASN B 1 221 ? -5.723 -4.875 -21.969 1 75.62 221 ASN B C 1
ATOM 3950 O O . ASN B 1 221 ? -6.016 -5.84 -22.672 1 75.62 221 ASN B O 1
ATOM 3954 N N . ASN B 1 222 ? -4.848 -5 -21.094 1 72.56 222 ASN B N 1
ATOM 3955 C CA . ASN B 1 222 ? -4.027 -6.195 -20.922 1 72.56 222 ASN B CA 1
ATOM 3956 C C . ASN B 1 222 ? -4.273 -6.867 -19.578 1 72.56 222 ASN B C 1
ATOM 3958 O O . ASN B 1 222 ? -3.518 -7.754 -19.172 1 72.56 222 ASN B O 1
ATOM 3962 N N . LEU B 1 223 ? -5.254 -6.363 -18.953 1 83.06 223 LEU B N 1
ATOM 3963 C CA . LEU B 1 223 ? -5.512 -6.871 -17.609 1 83.06 223 LEU B CA 1
ATOM 3964 C C . LEU B 1 223 ? -6.703 -7.824 -17.594 1 83.06 223 LEU B C 1
ATOM 3966 O O . LEU B 1 223 ? -7.715 -7.562 -18.266 1 83.06 223 LEU B O 1
ATOM 3970 N N . THR B 1 224 ? -6.539 -8.992 -17.062 1 91.56 224 THR B N 1
ATOM 3971 C CA . THR B 1 224 ? -7.648 -9.914 -16.844 1 91.56 224 THR B CA 1
ATOM 3972 C C . THR B 1 224 ? -8.312 -9.641 -15.492 1 91.56 224 THR B C 1
ATOM 3974 O O . THR B 1 224 ? -7.625 -9.383 -14.5 1 91.56 224 THR B O 1
ATOM 3977 N N . SER B 1 225 ? -9.609 -9.539 -15.508 1 95.44 225 SER B N 1
ATOM 3978 C CA . SER B 1 225 ? -10.344 -9.352 -14.258 1 95.44 225 SER B CA 1
ATOM 3979 C C . SER B 1 225 ? -11.492 -10.336 -14.141 1 95.44 225 SER B C 1
ATOM 3981 O O . SER B 1 225 ? -12.039 -10.797 -15.148 1 95.44 225 SER B O 1
ATOM 3983 N N . VAL B 1 226 ? -11.836 -10.758 -12.945 1 97.62 226 VAL B N 1
ATOM 3984 C CA . VAL B 1 226 ? -12.938 -11.688 -12.688 1 97.62 226 VAL B CA 1
ATOM 3985 C C . VAL B 1 226 ? -13.656 -11.281 -11.406 1 97.62 226 VAL B C 1
ATOM 3987 O O . VAL B 1 226 ? -13.055 -10.719 -10.492 1 97.62 226 VAL B O 1
ATOM 3990 N N . GLY B 1 227 ? -14.953 -11.438 -11.383 1 98.12 227 GLY B N 1
ATOM 3991 C CA . GLY B 1 227 ? -15.742 -11.273 -10.172 1 98.12 227 GLY B CA 1
ATOM 3992 C C . GLY B 1 227 ? -15.984 -12.578 -9.438 1 98.12 227 GLY B C 1
ATOM 3993 O O . GLY B 1 227 ? -16.328 -13.594 -10.047 1 98.12 227 GLY B O 1
ATOM 3994 N N . VAL B 1 228 ? -15.742 -12.547 -8.109 1 98.62 228 VAL B N 1
ATOM 3995 C CA . VAL B 1 228 ? -15.953 -13.758 -7.324 1 98.62 228 VAL B CA 1
ATOM 3996 C C . VAL B 1 228 ? -16.609 -13.406 -5.992 1 98.62 228 VAL B C 1
ATOM 3998 O O . VAL B 1 228 ? -16.625 -12.242 -5.586 1 98.62 228 VAL B O 1
ATOM 4001 N N . SER B 1 229 ? -17.188 -14.344 -5.406 1 98.5 229 SER B N 1
ATOM 4002 C CA . SER B 1 229 ? -17.594 -14.281 -4.004 1 98.5 229 SER B CA 1
ATOM 4003 C C . SER B 1 229 ? -16.938 -15.391 -3.189 1 98.5 229 SER B C 1
ATOM 4005 O O . SER B 1 229 ? -17.297 -16.562 -3.318 1 98.5 229 SER B O 1
ATOM 4007 N N . ALA B 1 230 ? -15.992 -14.969 -2.402 1 96.94 230 ALA B N 1
ATOM 4008 C CA . ALA B 1 230 ? -15.344 -15.938 -1.521 1 96.94 230 ALA B CA 1
ATOM 4009 C C . ALA B 1 230 ? -16.359 -16.562 -0.566 1 96.94 230 ALA B C 1
ATOM 4011 O O . ALA B 1 230 ? -16.219 -17.734 -0.197 1 96.94 230 ALA B O 1
ATOM 4012 N N . ALA B 1 231 ? -17.375 -15.859 -0.182 1 95.69 231 ALA B N 1
ATOM 4013 C CA . ALA B 1 231 ? -18.375 -16.312 0.79 1 95.69 231 ALA B CA 1
ATOM 4014 C C . ALA B 1 231 ? -19.266 -17.391 0.193 1 95.69 231 ALA B C 1
ATOM 4016 O O . ALA B 1 231 ? -19.562 -18.391 0.846 1 95.69 231 ALA B O 1
ATOM 4017 N N . THR B 1 232 ? -19.656 -17.281 -1.102 1 96.69 232 THR B N 1
ATOM 4018 C CA . THR B 1 232 ? -20.641 -18.172 -1.692 1 96.69 232 THR B CA 1
ATOM 4019 C C . THR B 1 232 ? -19.984 -19.156 -2.643 1 96.69 232 THR B C 1
ATOM 4021 O O . THR B 1 232 ? -20.562 -20.203 -2.965 1 96.69 232 THR B O 1
ATOM 4024 N N . GLY B 1 233 ? -18.828 -18.828 -3.115 1 96.56 233 GLY B N 1
ATOM 4025 C CA . GLY B 1 233 ? -18.156 -19.656 -4.098 1 96.56 233 GLY B CA 1
ATOM 4026 C C . GLY B 1 233 ? -18.469 -19.281 -5.527 1 96.56 233 GLY B C 1
ATOM 4027 O O . GLY B 1 233 ? -17.953 -19.875 -6.473 1 96.56 233 GLY B O 1
ATOM 4028 N N . GLU B 1 234 ? -19.203 -18.266 -5.668 1 97.88 234 GLU B N 1
ATOM 4029 C CA . GLU B 1 234 ? -19.531 -17.797 -7.008 1 97.88 234 GLU B CA 1
ATOM 4030 C C . GLU B 1 234 ? -18.281 -17.312 -7.738 1 97.88 234 GLU B C 1
ATOM 4032 O O . GLU B 1 234 ? -17.438 -16.625 -7.152 1 97.88 234 GLU B O 1
ATOM 4037 N N . GLY B 1 235 ? -18.172 -17.719 -9.062 1 98 235 GLY B N 1
ATOM 4038 C CA . GLY B 1 235 ? -17.109 -17.188 -9.906 1 98 235 GLY B CA 1
ATOM 4039 C C . GLY B 1 235 ? -15.844 -18.016 -9.875 1 98 235 GLY B C 1
ATOM 4040 O O . GLY B 1 235 ? -14.859 -17.672 -10.531 1 98 235 GLY B O 1
ATOM 4041 N N . MET B 1 236 ? -15.82 -19.172 -9.18 1 97.56 236 MET B N 1
ATOM 4042 C CA . MET B 1 236 ? -14.609 -19.984 -9.008 1 97.56 236 MET B CA 1
ATOM 4043 C C . MET B 1 236 ? -14.164 -20.578 -10.336 1 97.56 236 MET B C 1
ATOM 4045 O O . MET B 1 236 ? -12.969 -20.578 -10.648 1 97.56 236 MET B O 1
ATOM 4049 N N . PRO B 1 237 ? -15.086 -21.094 -11.156 1 97.12 237 PRO B N 1
ATOM 4050 C CA . PRO B 1 237 ? -14.641 -21.578 -12.461 1 97.12 237 PRO B CA 1
ATOM 4051 C C . PRO B 1 237 ? -13.992 -20.484 -13.305 1 97.12 237 PRO B C 1
ATOM 4053 O O . PRO B 1 237 ? -12.969 -20.719 -13.953 1 97.12 237 PRO B O 1
ATOM 4056 N N . GLU B 1 238 ? -14.641 -19.328 -13.289 1 97.69 238 GLU B N 1
ATOM 4057 C CA . GLU B 1 238 ? -14.109 -18.188 -14.031 1 97.69 238 GLU B CA 1
ATOM 4058 C C . GLU B 1 238 ? -12.742 -17.766 -13.5 1 97.69 238 GLU B C 1
ATOM 4060 O O . GLU B 1 238 ? -11.875 -17.344 -14.266 1 97.69 238 GLU B O 1
ATOM 4065 N N . PHE B 1 239 ? -12.594 -17.859 -12.195 1 98.25 239 PHE B N 1
ATOM 4066 C CA . PHE B 1 239 ? -11.32 -17.531 -11.555 1 98.25 239 PHE B CA 1
ATOM 4067 C C . PHE B 1 239 ? -10.203 -18.406 -12.109 1 98.25 239 PHE B C 1
ATOM 4069 O O . PHE B 1 239 ? -9.18 -17.906 -12.57 1 98.25 239 PHE B O 1
ATOM 4076 N N . PHE B 1 240 ? -10.375 -19.719 -12.125 1 97.75 240 PHE B N 1
ATOM 4077 C CA . PHE B 1 240 ? -9.32 -20.625 -12.562 1 97.75 240 PHE B CA 1
ATOM 4078 C C . PHE B 1 240 ? -9.102 -20.531 -14.062 1 97.75 240 PHE B C 1
ATOM 4080 O O . PHE B 1 240 ? -7.973 -20.688 -14.539 1 97.75 240 PHE B O 1
ATOM 4087 N N . ALA B 1 241 ? -10.164 -20.25 -14.781 1 97.19 241 ALA B N 1
ATOM 4088 C CA . ALA B 1 241 ? -9.992 -20 -16.219 1 97.19 241 ALA B CA 1
ATOM 4089 C C . ALA B 1 241 ? -9.109 -18.781 -16.469 1 97.19 241 ALA B C 1
ATOM 4091 O O . ALA B 1 241 ? -8.273 -18.797 -17.375 1 97.19 241 ALA B O 1
ATOM 4092 N N . ALA B 1 242 ? -9.336 -17.75 -15.68 1 97.31 242 ALA B N 1
ATOM 4093 C CA . ALA B 1 242 ? -8.523 -16.531 -15.789 1 97.31 242 ALA B CA 1
ATOM 4094 C C . ALA B 1 242 ? -7.066 -16.812 -15.438 1 97.31 242 ALA B C 1
ATOM 4096 O O . ALA B 1 242 ? -6.156 -16.266 -16.078 1 97.31 242 ALA B O 1
ATOM 4097 N N . ILE B 1 243 ? -6.879 -17.625 -14.43 1 97.44 243 ILE B N 1
ATOM 4098 C CA . ILE B 1 243 ? -5.535 -17.984 -14 1 97.44 243 ILE B CA 1
ATOM 4099 C C . ILE B 1 243 ? -4.824 -18.75 -15.117 1 97.44 243 ILE B C 1
ATOM 4101 O O . ILE B 1 243 ? -3.662 -18.469 -15.422 1 97.44 243 ILE B O 1
ATOM 4105 N N . ASP B 1 244 ? -5.492 -19.672 -15.727 1 96.12 244 ASP B N 1
ATOM 4106 C CA . ASP B 1 244 ? -4.91 -20.453 -16.812 1 96.12 244 ASP B CA 1
ATOM 4107 C C . ASP B 1 244 ? -4.551 -19.562 -18 1 96.12 244 ASP B C 1
ATOM 4109 O O . ASP B 1 244 ? -3.506 -19.75 -18.625 1 96.12 244 ASP B O 1
ATOM 4113 N N . LYS B 1 245 ? -5.441 -18.656 -18.297 1 94.69 245 LYS B N 1
ATOM 4114 C CA . LYS B 1 245 ? -5.164 -17.719 -19.375 1 94.69 245 LYS B CA 1
ATOM 4115 C C . LYS B 1 245 ? -3.926 -16.891 -19.062 1 94.69 245 LYS B C 1
ATOM 4117 O O . LYS B 1 245 ? -3.074 -16.688 -19.938 1 94.69 245 LYS B O 1
ATOM 4122 N N . ALA B 1 246 ? -3.828 -16.391 -17.844 1 94 246 ALA B N 1
ATOM 4123 C CA . ALA B 1 246 ? -2.689 -15.586 -17.422 1 94 246 ALA B CA 1
ATOM 4124 C C . ALA B 1 246 ? -1.401 -16.406 -17.422 1 94 246 ALA B C 1
ATOM 4126 O O . ALA B 1 246 ? -0.328 -15.883 -17.734 1 94 246 ALA B O 1
ATOM 4127 N N . ALA B 1 247 ? -1.528 -17.656 -17.078 1 94.12 247 ALA B N 1
ATOM 4128 C CA . ALA B 1 247 ? -0.366 -18.531 -17.078 1 94.12 247 ALA B CA 1
ATOM 4129 C C . ALA B 1 247 ? 0.195 -18.719 -18.484 1 94.12 247 ALA B C 1
ATOM 4131 O O . ALA B 1 247 ? 1.41 -18.828 -18.656 1 94.12 247 ALA B O 1
ATOM 4132 N N . LYS B 1 248 ? -0.664 -18.797 -19.391 1 91.25 248 LYS B N 1
ATOM 4133 C CA . LYS B 1 248 ? -0.223 -18.891 -20.781 1 91.25 248 LYS B CA 1
ATOM 4134 C C . LYS B 1 248 ? 0.501 -17.625 -21.219 1 91.25 248 LYS B C 1
ATOM 4136 O O . LYS B 1 248 ? 1.49 -17.688 -21.953 1 91.25 248 LYS B O 1
ATOM 4141 N N . GLN B 1 249 ? -0.02 -16.5 -20.75 1 85.56 249 GLN B N 1
ATOM 4142 C CA . GLN B 1 249 ? 0.631 -15.219 -21.031 1 85.56 249 GLN B CA 1
ATOM 4143 C C . GLN B 1 249 ? 2.029 -15.172 -20.422 1 85.56 249 GLN B C 1
ATOM 4145 O O . GLN B 1 249 ? 2.947 -14.594 -21 1 85.56 249 GLN B O 1
ATOM 4150 N N . TYR B 1 250 ? 2.139 -15.734 -19.281 1 86.12 250 TYR B N 1
ATOM 4151 C CA . TYR B 1 250 ? 3.424 -15.812 -18.594 1 86.12 250 TYR B CA 1
ATOM 4152 C C . TYR B 1 250 ? 4.48 -16.438 -19.5 1 86.12 250 TYR B C 1
ATOM 4154 O O . TYR B 1 250 ? 5.559 -15.867 -19.703 1 86.12 250 TYR B O 1
ATOM 4162 N N . GLU B 1 251 ? 4.191 -17.5 -20.062 1 83 251 GLU B N 1
ATOM 4163 C CA . GLU B 1 251 ? 5.141 -18.266 -20.859 1 83 251 GLU B CA 1
ATOM 4164 C C . GLU B 1 251 ? 5.527 -17.531 -22.125 1 83 251 GLU B C 1
ATOM 4166 O O . GLU B 1 251 ? 6.699 -17.531 -22.516 1 83 251 GLU B O 1
ATOM 4171 N N . ASP B 1 252 ? 4.605 -16.797 -22.609 1 80.12 252 ASP B N 1
ATOM 4172 C CA . ASP B 1 252 ? 4.816 -16.172 -23.922 1 80.12 252 ASP B CA 1
ATOM 4173 C C . ASP B 1 252 ? 5.461 -14.805 -23.781 1 80.12 252 ASP B C 1
ATOM 4175 O O . ASP B 1 252 ? 6.309 -14.422 -24.594 1 80.12 252 ASP B O 1
ATOM 4179 N N . GLU B 1 253 ? 5.125 -14.156 -22.703 1 77.94 253 GLU B N 1
ATOM 4180 C CA . GLU B 1 253 ? 5.438 -12.734 -22.703 1 77.94 253 GLU B CA 1
ATOM 4181 C C . GLU B 1 253 ? 6.379 -12.375 -21.562 1 77.94 253 GLU B C 1
ATOM 4183 O O . GLU B 1 253 ? 7.164 -11.43 -21.672 1 77.94 253 GLU B O 1
ATOM 4188 N N . TYR B 1 254 ? 6.316 -13.086 -20.484 1 78.19 254 TYR B N 1
ATOM 4189 C CA . TYR B 1 254 ? 6.992 -12.609 -19.281 1 78.19 254 TYR B CA 1
ATOM 4190 C C . TYR B 1 254 ? 8.273 -13.398 -19.031 1 78.19 254 TYR B C 1
ATOM 4192 O O . TYR B 1 254 ? 9.258 -12.859 -18.531 1 78.19 254 TYR B O 1
ATOM 4200 N N . LEU B 1 255 ? 8.227 -14.656 -19.422 1 79.19 255 LEU B N 1
ATOM 4201 C CA . LEU B 1 255 ? 9.297 -15.57 -19.047 1 79.19 255 LEU B CA 1
ATOM 4202 C C . LEU B 1 255 ? 10.625 -15.125 -19.672 1 79.19 255 LEU B C 1
ATOM 4204 O O . LEU B 1 255 ? 11.641 -15.07 -18.969 1 79.19 255 LEU B O 1
ATOM 4208 N N . PRO B 1 256 ? 10.633 -14.727 -20.891 1 75.62 256 PRO B N 1
ATOM 4209 C CA . PRO B 1 256 ? 11.922 -14.328 -21.469 1 75.62 256 PRO B CA 1
ATOM 4210 C C . PRO B 1 256 ? 12.531 -13.125 -20.75 1 75.62 256 PRO B C 1
ATOM 4212 O O . PRO B 1 256 ? 13.742 -13.109 -20.484 1 75.62 256 PRO B O 1
ATOM 4215 N N . ASP B 1 257 ? 11.75 -12.258 -20.391 1 76.56 257 ASP B N 1
ATOM 4216 C CA . ASP B 1 257 ? 12.219 -11.062 -19.703 1 76.56 257 ASP B CA 1
ATOM 4217 C C . ASP B 1 257 ? 12.695 -11.406 -18.297 1 76.56 257 ASP B C 1
ATOM 4219 O O . ASP B 1 257 ? 13.68 -10.844 -17.812 1 76.56 257 ASP B O 1
ATOM 4223 N N . LEU B 1 258 ? 12.016 -12.219 -17.703 1 78.81 258 LEU B N 1
ATOM 4224 C CA . LEU B 1 258 ? 12.352 -12.633 -16.344 1 78.81 258 LEU B CA 1
ATOM 4225 C C . LEU B 1 258 ? 13.719 -13.312 -16.312 1 78.81 258 LEU B C 1
ATOM 4227 O O . LEU B 1 258 ? 14.555 -13 -15.461 1 78.81 258 LEU B O 1
ATOM 4231 N N . LEU B 1 259 ? 13.93 -14.195 -17.25 1 79.94 259 LEU B N 1
ATOM 4232 C CA . LEU B 1 259 ? 15.188 -14.938 -17.297 1 79.94 259 LEU B CA 1
ATOM 4233 C C . LEU B 1 259 ? 16.359 -14.008 -17.609 1 79.94 259 LEU B C 1
ATOM 4235 O O . LEU B 1 259 ? 17.438 -14.164 -17.047 1 79.94 259 LEU B O 1
ATOM 4239 N N . ALA B 1 260 ? 16.078 -13.078 -18.406 1 76.12 260 ALA B N 1
ATOM 4240 C CA . ALA B 1 260 ? 17.109 -12.094 -18.719 1 76.12 260 ALA B CA 1
ATOM 4241 C C . ALA B 1 260 ? 17.469 -11.258 -17.5 1 76.12 260 ALA B C 1
ATOM 4243 O O . ALA B 1 260 ? 18.641 -10.977 -17.25 1 76.12 260 ALA B O 1
ATOM 4244 N N . ARG B 1 261 ? 16.531 -10.922 -16.703 1 74.81 261 ARG B N 1
ATOM 4245 C CA . ARG B 1 261 ? 16.75 -10.109 -15.516 1 74.81 261 ARG B CA 1
ATOM 4246 C C . ARG B 1 261 ? 17.516 -10.891 -14.453 1 74.81 261 ARG B C 1
ATOM 4248 O O . ARG B 1 261 ? 18.406 -10.336 -13.789 1 74.81 261 ARG B O 1
ATOM 4255 N N . ILE B 1 262 ? 17.141 -12.078 -14.359 1 75 262 ILE B N 1
ATOM 4256 C CA . ILE B 1 262 ? 17.797 -12.922 -13.375 1 75 262 ILE B CA 1
ATOM 4257 C C . ILE B 1 262 ? 19.281 -13.094 -13.734 1 75 262 ILE B C 1
ATOM 4259 O O . ILE B 1 262 ? 20.141 -13.023 -12.867 1 75 262 ILE B O 1
ATOM 4263 N N . LYS B 1 263 ? 19.469 -13.266 -14.969 1 76.69 263 LYS B N 1
ATOM 4264 C CA . LYS B 1 263 ? 20.844 -13.43 -15.445 1 76.69 263 LYS B CA 1
ATOM 4265 C C . LYS B 1 263 ? 21.656 -12.164 -15.211 1 76.69 263 LYS B C 1
ATOM 4267 O O . LYS B 1 263 ? 22.812 -12.227 -14.789 1 76.69 263 LYS B O 1
ATOM 4272 N N . GLN B 1 264 ? 21.031 -11.078 -15.398 1 73.69 264 GLN B N 1
ATOM 4273 C CA . GLN B 1 264 ? 21.719 -9.805 -15.211 1 73.69 264 GLN B CA 1
ATOM 4274 C C . GLN B 1 264 ? 22.031 -9.555 -13.742 1 73.69 264 GLN B C 1
ATOM 4276 O O . GLN B 1 264 ? 23.094 -9.039 -13.406 1 73.69 264 GLN B O 1
ATOM 4281 N N . GLN B 1 265 ? 21.094 -9.852 -12.93 1 71.69 265 GLN B N 1
ATOM 4282 C CA . GLN B 1 265 ? 21.297 -9.656 -11.5 1 71.69 265 GLN B CA 1
ATOM 4283 C C . GLN B 1 265 ? 22.406 -10.547 -10.961 1 71.69 265 GLN B C 1
ATOM 4285 O O . GLN B 1 265 ? 23.188 -10.133 -10.117 1 71.69 265 GLN B O 1
ATOM 4290 N N . LYS B 1 266 ? 22.359 -11.773 -11.414 1 71.06 266 LYS B N 1
ATOM 4291 C CA . LYS B 1 266 ? 23.422 -12.703 -11.008 1 71.06 266 LYS B CA 1
ATOM 4292 C C . LYS B 1 266 ? 24.781 -12.195 -11.445 1 71.06 266 LYS B C 1
ATOM 4294 O O . LYS B 1 266 ? 25.766 -12.305 -10.703 1 71.06 266 LYS B O 1
ATOM 4299 N N . GLN B 1 267 ? 24.781 -11.648 -12.586 1 70.94 267 GLN B N 1
ATOM 4300 C CA . GLN B 1 267 ? 26.031 -11.117 -13.102 1 70.94 267 GLN B CA 1
ATOM 4301 C C . GLN B 1 267 ? 26.484 -9.906 -12.297 1 70.94 267 GLN B C 1
ATOM 4303 O O . GLN B 1 267 ? 27.672 -9.766 -11.984 1 70.94 267 GLN B O 1
ATOM 4308 N N . LYS B 1 268 ? 25.547 -9.117 -11.914 1 68.31 268 LYS B N 1
ATOM 4309 C CA . LYS B 1 268 ? 25.875 -7.93 -11.125 1 68.31 268 LYS B CA 1
ATOM 4310 C C . LYS B 1 268 ? 26.375 -8.312 -9.734 1 68.31 268 LYS B C 1
ATOM 4312 O O . LYS B 1 268 ? 27.328 -7.727 -9.227 1 68.31 268 LYS B O 1
ATOM 4317 N N . THR B 1 269 ? 25.656 -9.203 -9.18 1 66.31 269 THR B N 1
ATOM 4318 C CA . THR B 1 269 ? 26.062 -9.672 -7.859 1 66.31 269 THR B CA 1
ATOM 4319 C C . THR B 1 269 ? 27.438 -10.32 -7.914 1 66.31 269 THR B C 1
ATOM 4321 O O . THR B 1 269 ? 28.25 -10.133 -7.012 1 66.31 269 THR B O 1
ATOM 4324 N N . HIS B 1 270 ? 27.594 -11.023 -8.922 1 63.69 270 HIS B N 1
ATOM 4325 C CA . HIS B 1 270 ? 28.906 -11.641 -9.125 1 63.69 270 HIS B CA 1
ATOM 4326 C C . HIS B 1 270 ? 29.984 -10.578 -9.328 1 63.69 270 HIS B C 1
ATOM 4328 O O . HIS B 1 270 ? 31.062 -10.664 -8.734 1 63.69 270 HIS B O 1
ATOM 4334 N N . ASP B 1 271 ? 29.609 -9.648 -10.055 1 65.38 271 ASP B N 1
ATOM 4335 C CA . ASP B 1 271 ? 30.562 -8.57 -10.32 1 65.38 271 ASP B CA 1
ATOM 4336 C C . ASP B 1 271 ? 30.859 -7.789 -9.047 1 65.38 271 ASP B C 1
ATOM 4338 O O . ASP B 1 271 ? 32 -7.398 -8.812 1 65.38 271 ASP B O 1
ATOM 4342 N N . GLN B 1 272 ? 29.875 -7.582 -8.305 1 64.25 272 GLN B N 1
ATOM 4343 C CA . GLN B 1 272 ? 30.062 -6.863 -7.051 1 64.25 272 GLN B CA 1
ATOM 4344 C C . GLN B 1 272 ? 30.891 -7.684 -6.066 1 64.25 272 GLN B C 1
ATOM 4346 O O . GLN B 1 272 ? 31.734 -7.137 -5.352 1 64.25 272 GLN B O 1
ATOM 4351 N N . GLN B 1 273 ? 30.609 -8.914 -6.012 1 64.38 273 GLN B N 1
ATOM 4352 C CA . GLN B 1 273 ? 31.391 -9.805 -5.168 1 64.38 273 GLN B CA 1
ATOM 4353 C C . GLN B 1 273 ? 32.844 -9.859 -5.633 1 64.38 273 GLN B C 1
ATOM 4355 O O . GLN B 1 273 ? 33.781 -9.836 -4.816 1 64.38 273 GLN B O 1
ATOM 4360 N N . GLU B 1 274 ? 33 -9.945 -6.902 1 62.28 274 GLU B N 1
ATOM 4361 C CA . GLU B 1 274 ? 34.344 -9.961 -7.457 1 62.28 274 GLU B CA 1
ATOM 4362 C C . GLU B 1 274 ? 35.062 -8.641 -7.199 1 62.28 274 GLU B C 1
ATOM 4364 O O . GLU B 1 274 ? 36.25 -8.625 -6.883 1 62.28 274 GLU B O 1
ATOM 4369 N N . ALA B 1 275 ? 34.281 -7.617 -7.293 1 62.72 275 ALA B N 1
ATOM 4370 C CA . ALA B 1 275 ? 34.844 -6.297 -7.043 1 62.72 275 ALA B CA 1
ATOM 4371 C C . ALA B 1 275 ? 35.219 -6.125 -5.57 1 62.72 275 ALA B C 1
ATOM 4373 O O . ALA B 1 275 ? 36.281 -5.574 -5.242 1 62.72 275 ALA B O 1
ATOM 4374 N N . THR B 1 276 ? 34.344 -6.57 -4.754 1 65 276 THR B N 1
ATOM 4375 C CA . THR B 1 276 ? 34.594 -6.516 -3.322 1 65 276 THR B CA 1
ATOM 4376 C C . THR B 1 276 ? 35.781 -7.391 -2.961 1 65 276 THR B C 1
ATOM 4378 O O . THR B 1 276 ? 36.656 -6.988 -2.17 1 65 276 THR B O 1
ATOM 4381 N N . LEU B 1 277 ? 35.781 -8.547 -3.523 1 62.66 277 LEU B N 1
ATOM 4382 C CA . LEU B 1 277 ? 36.906 -9.461 -3.316 1 62.66 277 LEU B CA 1
ATOM 4383 C C . LEU B 1 277 ? 38.188 -8.852 -3.84 1 62.66 277 LEU B C 1
ATOM 4385 O O . LEU B 1 277 ? 39.25 -8.945 -3.186 1 62.66 277 LEU B O 1
ATOM 4389 N N . ALA B 1 278 ? 38.156 -8.281 -4.969 1 63.09 278 ALA B N 1
ATOM 4390 C CA . ALA B 1 278 ? 39.344 -7.637 -5.559 1 63.09 278 ALA B CA 1
ATOM 4391 C C . ALA B 1 278 ? 39.844 -6.492 -4.684 1 63.09 278 ALA B C 1
ATOM 4393 O O . ALA B 1 278 ? 41.031 -6.312 -4.508 1 63.09 278 ALA B O 1
ATOM 4394 N N . SER B 1 279 ? 38.938 -5.75 -4.168 1 68 279 SER B N 1
ATOM 4395 C CA . SER B 1 279 ? 39.281 -4.645 -3.283 1 68 279 SER B CA 1
ATOM 4396 C C . SER B 1 279 ? 39.938 -5.145 -1.995 1 68 279 SER B C 1
ATOM 4398 O O . SER B 1 279 ? 40.906 -4.566 -1.515 1 68 279 SER B O 1
ATOM 4400 N N . VAL B 1 280 ? 39.344 -6.188 -1.475 1 65.69 280 VAL B N 1
ATOM 4401 C CA . VAL B 1 280 ? 39.906 -6.805 -0.269 1 65.69 280 VAL B CA 1
ATOM 4402 C C . VAL B 1 280 ? 41.281 -7.379 -0.562 1 65.69 280 VAL B C 1
ATOM 4404 O O . VAL B 1 280 ? 42.188 -7.223 0.237 1 65.69 280 VAL B O 1
ATOM 4407 N N . MET B 1 281 ? 41.406 -8.016 -1.631 1 63.97 281 MET B N 1
ATOM 4408 C CA . MET B 1 281 ? 42.688 -8.594 -2.029 1 63.97 281 MET B CA 1
ATOM 4409 C C . MET B 1 281 ? 43.719 -7.504 -2.254 1 63.97 281 MET B C 1
ATOM 4411 O O . MET B 1 281 ? 44.906 -7.668 -1.885 1 63.97 281 MET B O 1
ATOM 4415 N N . GLN B 1 282 ? 43.312 -6.457 -2.828 1 64.44 282 GLN B N 1
ATOM 4416 C CA . GLN B 1 282 ? 44.219 -5.324 -3.039 1 64.44 282 GLN B CA 1
ATOM 4417 C C . GLN B 1 282 ? 44.656 -4.711 -1.712 1 64.44 282 GLN B C 1
ATOM 4419 O O . GLN B 1 282 ? 45.812 -4.336 -1.544 1 64.44 282 GLN B O 1
ATOM 4424 N N . ASP B 1 283 ? 43.719 -4.672 -0.85 1 63.91 283 ASP B N 1
ATOM 4425 C CA . ASP B 1 283 ? 44.031 -4.133 0.471 1 63.91 283 ASP B CA 1
ATOM 4426 C C . ASP B 1 283 ? 44.969 -5.07 1.245 1 63.91 283 ASP B C 1
ATOM 4428 O O . ASP B 1 283 ? 45.812 -4.613 2.027 1 63.91 283 ASP B O 1
ATOM 4432 N N . MET B 1 284 ? 44.781 -6.277 1.017 1 59.34 284 MET B N 1
ATOM 4433 C CA . MET B 1 284 ? 45.656 -7.266 1.647 1 59.34 284 MET B CA 1
ATOM 4434 C C . MET B 1 284 ? 47.031 -7.23 1.031 1 59.34 284 MET B C 1
ATOM 4436 O O . MET B 1 284 ? 48.031 -7.484 1.717 1 59.34 284 MET B O 1
ATOM 4440 N N . GLU B 1 285 ? 47.125 -7.039 -0.145 1 58.75 285 GLU B N 1
ATOM 4441 C CA . GLU B 1 285 ? 48.438 -6.98 -0.782 1 58.75 285 GLU B CA 1
ATOM 4442 C C . GLU B 1 285 ? 49.188 -5.734 -0.35 1 58.75 285 GLU B C 1
ATOM 4444 O O . GLU B 1 285 ? 50.438 -5.738 -0.315 1 58.75 285 GLU B O 1
ATOM 4449 N N . ILE B 1 286 ? 48.406 -4.73 -0.077 1 59.75 286 ILE B N 1
ATOM 4450 C CA . ILE B 1 286 ? 49.062 -3.498 0.336 1 59.75 286 ILE B CA 1
ATOM 4451 C C . ILE B 1 286 ? 49.438 -3.58 1.815 1 59.75 286 ILE B C 1
ATOM 4453 O O . ILE B 1 286 ? 50.344 -2.871 2.279 1 59.75 286 ILE B O 1
ATOM 4457 N N . SER B 1 287 ? 48.719 -4.367 2.439 1 48.38 287 SER B N 1
ATOM 4458 C CA . SER B 1 287 ? 49.156 -4.531 3.816 1 48.38 287 SER B CA 1
ATOM 4459 C C . SER B 1 287 ? 50.344 -5.508 3.898 1 48.38 287 SER B C 1
ATOM 4461 O O . SER B 1 287 ? 50.406 -6.48 3.143 1 48.38 287 SER B O 1
#

Sequence (574 aa):
KPVTVLVIGMAGSGKTTLMQRLAAYGVDAGLRNYVINLDPAVRKTGYTANVDIRDTVDYKQVMKEYGLGPNGAIMTSLNLFATRFDQVVDLLGKRSNDLDYAIVDTPGQIEAFTWSASGQIITESLASTFPSVIVYVVDTPRTASPNTFMSNMLYACSILYKLKLPFVVVFNKIDVLRHDFATEWMTDFEAFQTALDDAQDDSYMGSLSRSLSLVLEEFYNNLTSVGVSAATGEGMPEFFAAIDKAAKQYEDEYLPDLLARIKQQKQKTHDQQEATLASVMQDMEISKPVTVLVIGMAGSGKTTLMQRLAAYGVDAGLRNYVINLDPAVRKTGYTANVDIRDTVDYKQVMKEYGLGPNGAIMTSLNLFATRFDQVVDLLGKRSNDLDYAIVDTPGQIEAFTWSASGQIITESLASTFPSVIVYVVDTPRTASPNTFMSNMLYACSILYKLKLPFVVVFNKIDVLRHDFATEWMTDFEAFQTALDDAQDDSYMGSLSRSLSLVLEEFYNNLTSVGVSAATGEGMPEFFAAIDKAAKQYEDEYLPDLLARIKQQKQKTHDQQEATLASVMQDMEIS

pLDDT: mean 86.06, std 10.68, range [48.38, 98.62]

InterPro domains:
  IPR004130 GPN-loop GTPase [PF03029] (7-248)
  IPR004130 GPN-loop GTPase [PTHR21231] (6-271)
  IPR027417 P-loop containing nucleoside triphosphate hydrolase [G3DSA:3.40.50.300] (2-262)
  IPR027417 P-loop containing nucleoside triphosphate hydrolase [SSF52540] (4-248)
  IPR030230 GPN-loop GTPase 1 [cd17870] (3-245)

Organism: Phytophthora sojae (strain P6497) (NCBI:txid1094619)

Solvent-accessible surface area (backbone atoms only — not comparable to full-atom values): 29176 Å² total; per-residue (Å²): 114,24,39,33,35,42,39,40,27,52,79,85,22,46,52,58,50,32,53,27,37,52,56,53,48,21,63,76,73,69,44,38,66,42,34,33,35,56,35,48,61,61,78,74,62,82,55,82,54,78,39,47,41,56,80,78,38,54,38,69,55,45,19,63,76,67,70,39,35,66,67,54,18,51,40,48,43,40,42,60,49,44,76,51,40,64,57,54,52,50,54,50,57,77,40,18,91,70,30,52,31,32,43,33,40,50,36,56,53,49,60,57,35,72,74,27,72,36,33,46,52,50,51,49,56,44,48,73,74,26,43,31,31,38,34,41,36,35,38,32,68,76,36,68,45,53,59,46,33,51,22,52,50,35,37,50,48,19,50,41,60,60,68,61,48,33,53,34,41,32,31,21,44,33,82,80,32,69,52,60,66,57,54,44,41,51,74,30,64,64,61,34,50,50,47,39,51,69,70,59,37,85,40,79,60,29,62,54,49,53,48,47,50,57,45,46,42,63,52,36,75,74,45,49,70,42,55,25,15,43,91,78,51,48,40,53,70,57,45,52,51,50,48,54,54,34,30,54,44,16,66,74,62,36,44,66,56,50,54,51,49,51,51,49,49,53,48,46,51,47,47,49,51,50,49,51,49,48,49,52,50,51,50,51,67,71,92,114,23,39,34,36,40,41,40,29,51,80,85,23,47,52,59,49,33,51,27,38,52,57,53,47,21,62,75,73,69,46,40,66,43,33,33,35,56,34,47,64,61,80,75,62,82,56,83,53,77,40,48,41,56,80,79,37,54,39,67,56,46,20,62,75,67,69,40,35,66,67,54,20,51,40,48,44,40,42,60,50,44,76,50,39,63,55,55,53,48,54,48,57,76,41,20,92,70,31,53,32,31,41,32,39,49,37,56,53,48,60,57,37,72,74,28,71,37,34,48,52,50,50,47,57,46,48,73,74,26,44,30,30,38,34,41,37,36,38,32,66,76,37,68,44,52,59,46,34,50,21,51,50,34,36,50,49,18,50,41,60,61,67,61,48,33,53,35,40,33,32,21,42,32,82,81,30,70,52,60,63,57,55,45,41,49,74,31,62,66,62,34,49,51,46,38,52,70,69,60,37,86,40,81,57,28,62,54,48,54,48,49,50,57,45,45,43,64,52,36,75,74,44,47,70,42,55,24,15,43,89,79,51,48,40,51,70,58,44,53,51,49,49,53,54,33,31,54,45,17,66,73,61,36,43,66,56,51,54,51,50,51,51,49,50,54,48,47,51,48,48,49,50,50,48,50,48,49,52,50,51,51,52,52,67,71,93

Nearest PDB structures (foldseek):
  5hci-assembly5_E  TM=9.813E-01  e=2.836E-33  Saccharomyces cerevisiae
  5hci-assembly4_F-5  TM=9.768E-01  e=1.286E-30  Saccharomyces cerevisiae
  5hci-assembly3_C-4  TM=9.758E-01  e=1.645E-29  Saccharomyces cerevisiae
  5hcn-assembly1_A  TM=8.646E-01  e=1.338E-28  Saccharomyces cerevisiae
  7zhf-assembly1_A  TM=8.494E-01  e=6.339E-18  Sulfolobus acidocaldarius

Foldseek 3Di:
DAEEEEEAEAPPLCSLLLLLLLQVVCVVVVAAEAEAELALPDDDSNDDHPHYLVVVDHLVVQCVVVVDDNLVSSLVSLVVCLVCCVVVLVVCVVCVVVHHYYYYYHYNPRCSQQVHPSNQSNLLSCLQRALYEYEYRGAQVQCLQLVSVLVVLVVQVVSCVSSVAAYEYEYEPVVVPNNVLVVCVQAPLVSSLVSVVVVPPPDVVNVVSNVSSVVSNVVSVRYHYWYAYSVPSPGNVVVVVSSVVRSVCSVVPRNVVSVVVVVVVVVVVVVVVVVVVVVVVVVVVVD/DAEEEEEAEAPPLCSLLLLLLLQVVCVVVVAAEAEAELALPDDDSNDDHPHYLVVVDHLVVQCVVVVDDNLVSSLVSLVVCLVCCVVVLVVCVVCVVVHHYYYYYHYNPRCSQQVHPSNQSNLLSDLQRALYEYEYRGAQVQCLQLVSVLVVLVVQVVSCVSSVAAYEYEYEPVVVPNNVSVVCVQAPLVSSLVSVVVVPPPDVVNVVSNVSSVVSNVVSVRYHYWYAYSPPSPGNVVVVVSSVVRSVCSVVPRNVVSVVVVVVVVVVVVVVVVVVVVVVVVVVVVD

Secondary structure (DSSP, 8-state):
-PEEEEEEE-TTSSHHHHHHHHHHHHHHHT--EEEEE--TT-S--SS--SEEGGGT--HHHHHHHHT--HHHHHHHHHHHHHTTHHHHHHHHHHTGGG-SEEEEE--SSHHHHHTSHHHHHHHHHHHHHS-EEEEEEEETGGG-SHHHHHHHHHHHHHHHHHH-S-EEEEEE-TTTS-THHHHHHHH-HHHHHHHHHHTT--SHHHHHHHHHHHHHHHHHHT-EEEE--TTT-TTHHHHHHHHHHHHHHIIIIIHHHHHHHHHHHHHHHHHHHHHHHHHHHHHHHH-/-PEEEEEEE-TTSSHHHHHHHHHHHHHHHT--EEEEE--TT-S--SS--SEEGGGT--HHHHHHHHT--HHHHHHHHHHHHHTTHHHHHHHHHHTGGG-SEEEEE--SSHHHHHTSHHHHHHHHHHHHHS-EEEEEEEETGGG-SHHHHHHHHHHHHHHHHHH-S-EEEEEE-TTTS-THHHHHHHH-HHHHHHHHHHTT--SHHHHHHHHHHHHHHHHHHT-EEEE--TTT-TTHHHHHHHHHHHHHHIIIIIHHHHHHHHHHHHHHHHHHHHHHHHHHHHHHHH-